Protein 2RGQ (pdb70)

Secondary structure (DSSP, 8-state):
---HHHHHH--HHHHH--TTTT-HHHHHTTEEEEEEEEETTEEEESHHHHHHHHH--TTTTTTEEEEEE-----B-SSEE--EEEEEEESSSS-EEEEEEEEEEEEEETTEEEEEEEEEEE-TT-TT-/---HHHHHH--HHHHH--TTTT-HHHHHTTEEEEEEEEETTEEEESHHHHHHHHH--TTTTTTEEEEEE-----B-SSEE--EEEEEEESSSS-EEEEEEEEEEEEEETTEEEEEEEEEEE-TT-TTT-/---HHHHHH--HHHHH--TTTT-HHHHHTTEEEEEEEEETTEEEEHHHHHHHHHH--TTTTTTEEEEEE-----B-SSEE--EEEEEEESSSS-EEEEEEEEEEEEEETTEEEEEEEEEEE-TT-GGG-

Nearest PDB structures (foldseek):
  2rgq-assembly1_A  TM=1.003E+00  e=1.693E-24  Nostoc punctiforme PCC 73102
  2r4i-assembly1_B  TM=7.550E-01  e=1.017E-05  Cytophaga hutchinsonii ATCC 33406
  1ask-assembly1_B  TM=7.947E-01  e=4.161E-05  Rattus norvegicus
  7xsi-assembly3_E  TM=7.077E-01  e=9.568E-06  Sordaria araneosa
  8v1l-assembly2_D  TM=7.684E-01  e=2.954E-04  Homo sapiens

CATH classification: 3.10.450.50

Foldseek 3Di:
DADPVRLVQCVLVVQCLVLAVVNLVSNLVQADQQAWEAEPVGMAGGSVSVSVVSVCCVPARYQKRWDWADDDWDDDHFKIKWIKIWIQGNVDGGTAFIWIKMFIWGQDPNHIHTRYIYTYTDPPHPVD/DQDPVNVVQLVLQVQCLVLAVVVLVSNLVQADQQAWEAEPVGIQGGSVSSSVVSVCCVQARYQKRKDWADDDWDDDHFKIKWIKIWIQGNVDGGTAFIWIKMFIWGQDPRHIHTRYIYTYTDCPHPSND/DADPVNLVQCVLVVQLLVLAVVNLVSNLVQADQQAKEQEPVGIAGGSVRVSVVSVCCVPARYQKRWDWADDDWDDDHFKIKWIKIWICGNPDGGTAWIWIKMFIWGQDPHHIHTRYIYTYTDCVHPVND

B-factor: mean 17.59, std 8.63, range [5.33, 58.72]

Solvent-accessible surface area: 16393 Å² total

Structure (mmCIF, N/CA/C/O backbone):
data_2RGQ
#
_entry.id   2RGQ
#
_cell.length_a   92.487
_cell.length_b   93.768
_cell.length_c   53.069
_cell.angle_alpha   90.000
_cell.angle_beta   90.000
_cell.angle_gamma   90.000
#
_symmetry.space_group_name_H-M   'P 21 21 2'
#
loop_
_entity.id
_entity.type
_entity.pdbx_description
1 polymer 'Domain of Unknown Function with a Cystatin-Like Fold'
2 non-polymer 'POTASSIUM ION'
3 non-polymer GLYCEROL
4 non-polymer DI(HYDROXYETHYL)ETHER
5 water water
#
loop_
_atom_site.group_PDB
_atom_site.id
_atom_site.type_symbol
_atom_site.label_atom_id
_atom_site.label_alt_id
_atom_site.label_comp_id
_atom_site.label_asym_id
_atom_site.label_entity_id
_atom_site.label_seq_id
_atom_site.pdbx_PDB_ins_code
_atom_site.Cartn_x
_atom_site.Cartn_y
_atom_site.Cartn_z
_atom_site.occupancy
_atom_site.B_iso_or_equiv
_atom_site.auth_seq_id
_atom_site.auth_comp_id
_atom_site.auth_asym_id
_atom_site.auth_atom_id
_atom_site.pdbx_PDB_model_num
ATOM 6 N N . GLU A 1 3 ? 5.405 42.761 36.675 1.00 26.29 2 GLU A N 1
ATOM 7 C CA . GLU A 1 3 ? 6.450 41.777 36.856 1.00 23.00 2 GLU A CA 1
ATOM 8 C C . GLU A 1 3 ? 5.858 40.380 36.815 1.00 19.94 2 GLU A C 1
ATOM 9 O O . GLU A 1 3 ? 4.655 40.178 37.030 1.00 19.71 2 GLU A O 1
ATOM 11 N N . LEU A 1 4 ? 6.692 39.418 36.450 1.00 16.75 3 LEU A N 1
ATOM 12 C CA . LEU A 1 4 ? 6.298 38.036 36.512 1.00 15.08 3 LEU A CA 1
ATOM 13 C C . LEU A 1 4 ? 5.914 37.653 37.955 1.00 11.59 3 LEU A C 1
ATOM 14 O O . LEU A 1 4 ? 6.552 38.080 38.927 1.00 10.21 3 LEU A O 1
ATOM 19 N N . THR A 1 5 ? 4.870 36.846 38.100 1.00 10.42 4 THR A N 1
ATOM 20 C CA . THR A 1 5 ? 4.525 36.305 39.422 1.00 9.39 4 THR A CA 1
ATOM 21 C C . THR A 1 5 ? 5.278 34.971 39.584 1.00 9.66 4 THR A C 1
ATOM 22 O O . THR A 1 5 ? 5.816 34.429 38.624 1.00 9.02 4 THR A O 1
ATOM 26 N N . ALA A 1 6 ? 5.269 34.446 40.803 1.00 7.24 5 ALA A N 1
ATOM 27 C CA . ALA A 1 6 ? 5.890 33.153 41.124 1.00 8.23 5 ALA A CA 1
ATOM 28 C C . ALA A 1 6 ? 5.126 32.064 40.385 1.00 5.72 5 ALA A C 1
ATOM 29 O O . ALA A 1 6 ? 5.730 31.162 39.849 1.00 9.51 5 ALA A O 1
ATOM 31 N N . LEU A 1 7 ? 3.802 32.123 40.420 1.00 9.20 6 LEU A N 1
ATOM 32 C CA . LEU A 1 7 ? 2.968 31.184 39.610 1.00 10.17 6 LEU A CA 1
ATOM 33 C C . LEU A 1 7 ? 3.346 31.212 38.091 1.00 10.10 6 LEU A C 1
ATOM 34 O O . LEU A 1 7 ? 3.492 30.161 37.452 1.00 9.53 6 LEU A O 1
ATOM 39 N N . ASP A 1 8 ? 3.572 32.401 37.534 1.00 10.32 7 ASP A N 1
ATOM 40 C CA . ASP A 1 8 ? 4.092 32.516 36.143 1.00 10.18 7 ASP A CA 1
ATOM 41 C C . ASP A 1 8 ? 5.392 31.730 35.939 1.00 10.97 7 ASP A C 1
ATOM 42 O O . ASP A 1 8 ? 5.486 30.916 35.040 1.00 10.15 7 ASP A O 1
ATOM 47 N N . LYS A 1 9 ? 6.401 31.970 36.790 1.00 11.04 8 LYS A N 1
ATOM 48 C CA . LYS A 1 9 ? 7.692 31.323 36.649 1.00 10.01 8 LYS A CA 1
ATOM 49 C C . LYS A 1 9 ? 7.566 29.798 36.777 1.00 9.50 8 LYS A C 1
ATOM 50 O O . LYS A 1 9 ? 8.235 29.048 36.084 1.00 10.71 8 LYS A O 1
ATOM 56 N N . LEU A 1 10 ? 6.726 29.362 37.698 1.00 9.17 9 LEU A N 1
ATOM 57 C CA . LEU A 1 10 ? 6.506 27.914 37.896 1.00 11.71 9 LEU A CA 1
ATOM 58 C C . LEU A 1 10 ? 5.848 27.272 36.659 1.00 11.04 9 LEU A C 1
ATOM 59 O O . LEU A 1 10 ? 6.202 26.170 36.226 1.00 13.04 9 LEU A O 1
ATOM 64 N N . GLU A 1 11 ? 4.873 27.974 36.097 1.00 12.67 10 GLU A N 1
ATOM 65 C CA . GLU A 1 11 ? 4.191 27.508 34.896 1.00 12.69 10 GLU A CA 1
ATOM 66 C C . GLU A 1 11 ? 5.139 27.443 33.663 1.00 10.87 10 GLU A C 1
ATOM 67 O O . GLU A 1 11 ? 5.074 26.524 32.865 1.00 12.10 10 GLU A O 1
ATOM 73 N N . ILE A 1 12 ? 6.023 28.441 33.559 1.00 10.33 11 ILE A N 1
ATOM 74 C CA . ILE A 1 12 ? 7.044 28.529 32.519 1.00 10.16 11 ILE A CA 1
ATOM 75 C C . ILE A 1 12 ? 7.987 27.310 32.659 1.00 12.31 11 ILE A C 1
ATOM 76 O O . ILE A 1 12 ? 8.302 26.655 31.669 1.00 13.12 11 ILE A O 1
ATOM 89 N N . GLU A 1 14 ? 7.252 24.466 34.093 1.00 16.30 13 GLU A N 1
ATOM 90 C CA . GLU A 1 14 ? 6.448 23.309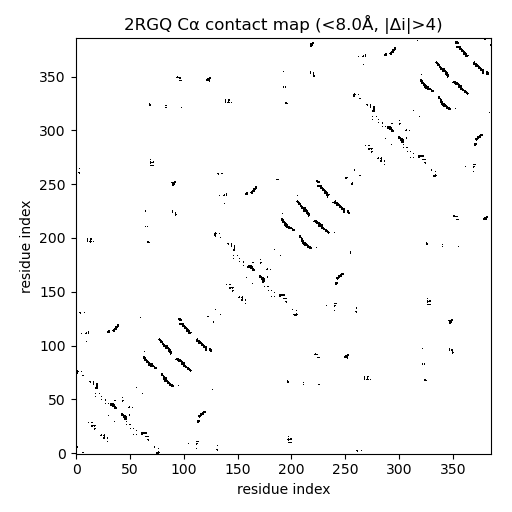 33.743 1.00 16.73 13 GLU A CA 1
ATOM 91 C C . GLU A 1 14 ? 6.338 23.080 32.223 1.00 14.73 13 GLU A C 1
ATOM 92 O O . GLU A 1 14 ? 6.159 21.924 31.820 1.00 14.72 13 GLU A O 1
ATOM 98 N N . LEU A 1 15 ? 6.472 24.123 31.378 1.00 13.63 14 LEU A N 1
ATOM 99 C CA . LEU A 1 15 ? 6.521 23.940 29.921 1.00 15.70 14 LEU A CA 1
ATOM 100 C C . LEU A 1 15 ? 7.685 23.026 29.533 1.00 14.05 14 LEU A C 1
ATOM 101 O O . LEU A 1 15 ? 7.518 22.135 28.727 1.00 13.98 14 LEU A O 1
ATOM 106 N N . ALA A 1 16 ? 8.862 23.282 30.109 1.00 15.23 15 ALA A N 1
ATOM 107 C CA . ALA A 1 16 ? 10.062 22.431 29.894 1.00 13.84 15 ALA A CA 1
ATOM 108 C C . ALA A 1 16 ? 9.824 21.009 30.384 1.00 13.59 15 ALA A C 1
ATOM 109 O O . ALA A 1 16 ? 10.146 20.039 29.670 1.00 12.73 15 ALA A O 1
ATOM 111 N N . ALA A 1 17 ? 9.266 20.876 31.594 1.00 13.30 16 ALA A N 1
ATOM 112 C CA . ALA A 1 17 ? 8.968 19.547 32.156 1.00 13.01 16 ALA A CA 1
ATOM 113 C C . ALA A 1 17 ? 7.978 18.787 31.262 1.00 12.13 16 ALA A C 1
ATOM 114 O O . ALA A 1 17 ? 8.124 17.600 31.011 1.00 12.22 16 ALA A O 1
ATOM 116 N N . ARG A 1 18 ? 6.938 19.468 30.828 1.00 11.80 17 ARG A N 1
ATOM 117 C CA . ARG A 1 18 ? 5.919 18.888 29.943 1.00 11.83 17 ARG A CA 1
ATOM 118 C C . ARG A 1 18 ? 6.495 18.482 28.591 1.00 11.51 17 ARG A C 1
ATOM 119 O O . ARG A 1 18 ? 6.192 17.412 28.070 1.00 12.99 17 ARG A O 1
ATOM 127 N N . PHE A 1 19 ? 7.287 19.372 28.011 1.00 11.80 18 PHE A N 1
ATOM 128 C CA . PHE A 1 19 ? 7.974 19.095 26.741 1.00 11.68 18 PHE A CA 1
ATOM 129 C C . PHE A 1 19 ? 8.777 17.808 26.868 1.00 10.95 18 PHE A C 1
ATOM 130 O O . PHE A 1 19 ? 8.612 16.875 26.083 1.00 12.09 18 PHE A O 1
ATOM 138 N N . GLU A 1 20 ? 9.654 17.749 27.867 1.00 12.37 19 GLU A N 1
ATOM 139 C CA . GLU A 1 20 ? 10.532 16.584 28.029 1.00 13.33 19 GLU A CA 1
ATOM 140 C C . GLU A 1 20 ? 9.796 15.321 28.396 1.00 10.99 19 GLU A C 1
ATOM 141 O O . GLU A 1 20 ? 10.103 14.270 27.878 1.00 13.45 19 GLU A O 1
ATOM 160 N N . SER A 1 22 ? 6.650 14.589 27.762 1.00 10.99 21 SER A N 1
ATOM 161 C CA . SER A 1 22 ? 5.854 14.142 26.575 1.00 12.06 21 SER A CA 1
ATOM 162 C C . SER A 1 22 ? 6.748 13.474 25.514 1.00 11.29 21 SER A C 1
ATOM 163 O O . SER A 1 22 ? 6.369 12.452 24.934 1.00 12.82 21 SER A O 1
ATOM 166 N N . LEU A 1 23 ? 7.943 14.024 25.311 1.00 10.52 22 LEU A N 1
ATOM 167 C CA . LEU A 1 23 ? 8.926 13.416 24.383 1.00 11.12 22 LEU A CA 1
ATOM 168 C C . LEU A 1 23 ? 9.266 12.011 24.841 1.00 10.29 22 LEU A C 1
ATOM 169 O O . LEU A 1 23 ? 9.141 11.046 24.074 1.00 10.68 22 LEU A O 1
ATOM 174 N N . ASP A 1 24 ? 9.620 11.880 26.123 1.00 11.83 23 ASP A N 1
ATOM 175 C CA . ASP A 1 24 ? 10.005 10.562 26.637 1.00 10.54 23 ASP A CA 1
ATOM 176 C C . ASP A 1 24 ? 8.862 9.519 26.591 1.00 9.99 23 ASP A C 1
ATOM 177 O O . ASP A 1 24 ? 9.131 8.329 26.361 1.00 13.52 23 ASP A O 1
ATOM 182 N N . LYS A 1 25 ? 7.635 9.966 26.848 1.00 11.36 24 LYS A N 1
ATOM 183 C CA A LYS A 1 25 ? 6.440 9.133 26.818 0.50 11.82 24 LYS A CA 1
ATOM 184 C CA B LYS A 1 25 ? 6.446 9.099 26.795 0.50 11.62 24 LYS A CA 1
ATOM 185 C C . LYS A 1 25 ? 5.947 8.891 25.382 1.00 11.48 24 LYS A C 1
ATOM 186 O O . LYS A 1 25 ? 5.099 8.026 25.134 1.00 11.31 24 LYS A O 1
ATOM 191 N N . GLU A 1 26 ? 6.468 9.656 24.435 1.00 11.05 25 GLU A N 1
ATOM 192 C CA . GLU A 1 26 ? 6.029 9.596 23.033 1.00 13.17 25 GLU A CA 1
ATOM 193 C C . GLU A 1 26 ? 4.545 10.028 22.917 1.00 13.69 25 GLU A C 1
ATOM 194 O O . GLU A 1 26 ? 3.767 9.479 22.096 1.00 13.46 25 GLU A O 1
ATOM 200 N N . ASP A 1 27 ? 4.175 11.019 23.733 1.00 12.92 26 ASP A N 1
ATOM 201 C CA . ASP A 1 27 ? 2.818 11.612 23.786 1.00 14.33 26 ASP A CA 1
ATOM 202 C C . ASP A 1 27 ? 2.845 12.912 22.975 1.00 12.10 26 ASP A C 1
ATOM 203 O O . ASP A 1 27 ? 3.078 13.977 23.523 1.00 13.66 26 ASP A O 1
ATOM 208 N N . VAL A 1 28 ? 2.567 12.787 21.675 1.00 13.12 27 VAL A N 1
ATOM 209 C CA . VAL A 1 28 ? 2.697 13.907 20.760 1.00 13.28 27 VAL A CA 1
ATOM 210 C C . VAL A 1 28 ? 1.714 15.012 21.109 1.00 9.95 27 VAL A C 1
ATOM 211 O O . VAL A 1 28 ? 2.061 16.197 20.954 1.00 11.20 27 VAL A O 1
ATOM 215 N N . GLU A 1 29 ? 0.504 14.656 21.548 1.00 12.27 28 GLU A N 1
ATOM 216 C CA . GLU A 1 29 ? -0.529 15.691 21.847 1.00 12.44 28 GLU A CA 1
ATOM 217 C C . GLU A 1 29 ? -0.156 16.548 23.045 1.00 13.72 28 GLU A C 1
ATOM 218 O O . GLU A 1 29 ? -0.268 17.773 22.982 1.00 13.75 28 GLU A O 1
ATOM 224 N N . ASN A 1 30 ? 0.381 15.946 24.099 1.00 14.51 29 ASN A N 1
ATOM 225 C CA . ASN A 1 30 ? 0.874 16.754 25.214 1.00 13.45 29 ASN A CA 1
ATOM 226 C C . ASN A 1 30 ? 2.122 17.539 24.885 1.00 13.26 29 ASN A C 1
ATOM 227 O O . ASN A 1 30 ? 2.297 18.599 25.470 1.00 12.78 29 ASN A O 1
ATOM 232 N N . TYR A 1 31 ? 2.960 17.028 23.980 1.00 10.21 30 TYR A N 1
ATOM 233 C CA . TYR A 1 31 ? 4.131 17.761 23.491 1.00 11.40 30 TYR A CA 1
ATOM 234 C C . TYR A 1 31 ? 3.694 19.010 22.747 1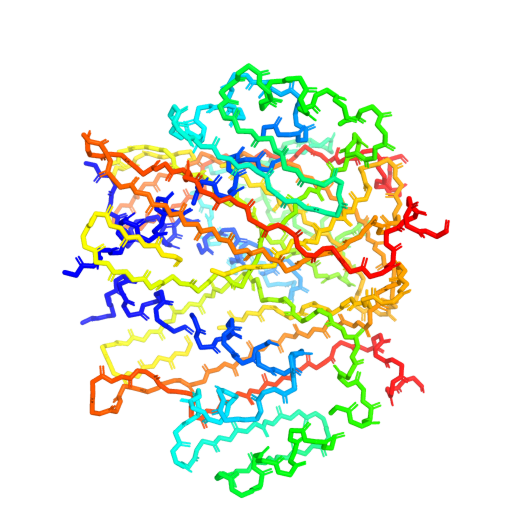.00 10.55 30 TYR A C 1
ATOM 235 O O . TYR A 1 31 ? 4.149 20.155 23.063 1.00 10.55 30 TYR A O 1
ATOM 244 N N . LEU A 1 32 ? 2.778 18.811 21.791 1.00 10.08 31 LEU A N 1
ATOM 245 C CA . LEU A 1 32 ? 2.312 19.924 20.962 1.00 11.47 31 LEU A CA 1
ATOM 246 C C . LEU A 1 32 ? 1.628 21.027 21.774 1.00 10.91 31 LEU A C 1
ATOM 247 O O . LEU A 1 32 ? 1.797 22.193 21.476 1.00 12.88 31 LEU A O 1
ATOM 252 N N . ALA A 1 33 ? 0.922 20.651 22.830 1.00 12.66 32 ALA A N 1
ATOM 253 C CA . ALA A 1 33 ? 0.218 21.593 23.697 1.00 14.14 32 ALA A CA 1
ATOM 254 C C . ALA A 1 33 ? 1.131 22.630 24.397 1.00 14.53 32 ALA A C 1
ATOM 255 O O . ALA A 1 33 ? 0.659 23.703 24.795 1.00 13.67 32 ALA A O 1
ATOM 257 N N . THR A 1 34 ? 2.435 22.320 24.509 1.00 13.18 33 THR A N 1
ATOM 258 C CA . THR A 1 34 ? 3.387 23.260 25.117 1.00 12.70 33 THR A CA 1
ATOM 259 C C . THR A 1 34 ? 3.717 24.454 24.236 1.00 12.70 33 THR A C 1
ATOM 260 O O . THR A 1 34 ? 4.296 25.434 24.745 1.00 12.75 33 THR A O 1
ATOM 264 N N . PHE A 1 35 ? 3.414 24.334 22.929 1.00 13.26 34 PHE A N 1
ATOM 265 C CA . PHE A 1 35 ? 3.722 25.344 21.903 1.00 14.04 34 PHE A CA 1
ATOM 266 C C . PHE A 1 35 ? 2.525 26.182 21.503 1.00 13.85 34 PHE A C 1
ATOM 267 O O . PHE A 1 35 ? 1.403 25.688 21.434 1.00 10.91 34 PHE A O 1
ATOM 275 N N . ALA A 1 36 ? 2.760 27.469 21.223 1.00 13.77 35 ALA A N 1
ATOM 276 C CA . ALA A 1 36 ? 1.730 28.321 20.586 1.00 14.21 35 ALA A CA 1
ATOM 277 C C . ALA A 1 36 ? 1.514 27.772 19.181 1.00 13.70 35 ALA A C 1
ATOM 278 O O . ALA A 1 36 ? 2.364 27.013 18.663 1.00 12.85 35 ALA A O 1
ATOM 280 N N . SER A 1 37 ? 0.400 28.116 18.533 1.00 14.92 36 SER A N 1
ATOM 281 C CA . SER A 1 37 ? 0.147 27.617 17.174 1.00 17.03 36 SER A CA 1
ATOM 282 C C . SER A 1 37 ? 1.276 27.903 16.180 1.00 18.27 36 SER A C 1
ATOM 283 O O . SER A 1 37 ? 1.499 27.105 15.275 1.00 19.97 36 SER A O 1
ATOM 286 N N . ASP A 1 38 ? 1.976 29.035 16.362 1.00 18.44 37 ASP A N 1
ATOM 287 C CA . ASP A 1 38 ? 3.104 29.436 15.510 1.00 19.88 37 ASP A CA 1
ATOM 288 C C . ASP A 1 38 ? 4.446 29.235 16.204 1.00 17.38 37 ASP A C 1
ATOM 289 O O . ASP A 1 38 ? 5.466 29.853 15.821 1.00 17.85 37 ASP A O 1
ATOM 294 N N . GLY A 1 39 ? 4.471 28.333 17.164 1.00 15.32 38 GLY A N 1
ATOM 295 C CA . GLY A 1 39 ? 5.695 28.062 17.913 1.00 15.89 38 GLY A CA 1
ATOM 296 C C . GLY A 1 39 ? 6.718 27.335 17.084 1.00 13.79 38 GLY A C 1
ATOM 297 O O . GLY A 1 39 ? 6.357 26.696 16.100 1.00 14.45 38 GLY A O 1
ATOM 298 N N . ALA A 1 40 ? 7.983 27.399 17.511 1.00 14.58 39 ALA A N 1
ATOM 299 C CA . ALA A 1 40 ? 9.097 26.814 16.788 1.00 12.98 39 ALA A CA 1
ATOM 300 C C . ALA A 1 40 ? 10.124 26.153 17.689 1.00 14.01 39 ALA A C 1
ATOM 301 O O . ALA A 1 40 ? 10.351 26.612 18.813 1.00 14.34 39 ALA A O 1
ATOM 303 N N . LEU A 1 41 ? 10.720 25.061 17.190 1.00 13.34 40 LEU A N 1
ATOM 304 C CA . LEU A 1 41 ? 11.789 24.338 17.879 1.00 13.44 40 LEU A CA 1
ATOM 305 C C . LEU A 1 41 ? 12.990 24.360 16.940 1.00 13.52 40 LEU A C 1
ATOM 306 O O . LEU A 1 41 ? 12.842 23.978 15.789 1.00 14.60 40 LEU A O 1
ATOM 311 N N . GLN A 1 42 ? 14.143 24.809 17.425 1.00 14.23 41 GLN A N 1
ATOM 312 C CA . GLN A 1 42 ? 15.388 24.861 16.650 1.00 15.60 41 GLN A CA 1
ATOM 313 C C . GLN A 1 42 ? 16.495 24.084 17.339 1.00 14.82 41 GLN A C 1
ATOM 314 O O . GLN A 1 42 ? 16.738 24.252 18.534 1.00 14.48 41 GLN A O 1
ATOM 320 N N . GLY A 1 43 ? 17.210 23.267 16.565 1.00 16.94 42 GLY A N 1
ATOM 321 C CA . GLY A 1 43 ? 18.353 22.507 17.063 1.00 15.80 42 GLY A CA 1
ATOM 322 C C . GLY A 1 43 ? 19.335 22.427 15.922 1.00 17.14 42 GLY A C 1
ATOM 323 O O . GLY A 1 43 ? 19.122 23.043 14.906 1.00 17.19 42 GLY A O 1
ATOM 324 N N . PHE A 1 44 ? 20.416 21.683 16.096 1.00 20.54 43 PHE A N 1
ATOM 325 C CA . PHE A 1 44 ? 21.432 21.517 15.013 1.00 22.62 43 PHE A CA 1
ATOM 326 C C . PHE A 1 44 ? 20.830 20.881 13.722 1.00 23.27 43 PHE A C 1
ATOM 327 O O . PHE A 1 44 ? 21.284 21.139 12.592 1.00 24.02 43 PHE A O 1
ATOM 335 N N . TRP A 1 45 ? 19.813 20.050 13.933 1.00 24.44 44 TRP A N 1
ATOM 336 C CA . TRP A 1 45 ? 19.048 19.351 12.895 1.00 24.72 44 TRP A CA 1
ATOM 337 C C . TRP A 1 45 ? 18.212 20.249 12.000 1.00 24.78 44 TRP A C 1
ATOM 338 O O . TRP A 1 45 ? 17.880 19.842 10.881 1.00 26.32 44 TRP A O 1
ATOM 349 N N . GLY A 1 46 ? 17.883 21.452 12.468 1.00 22.84 45 GLY A N 1
ATOM 350 C CA . GLY A 1 46 ? 17.091 22.422 11.726 1.00 21.18 45 GLY A CA 1
ATOM 351 C C . GLY A 1 46 ? 16.058 23.105 12.597 1.00 20.90 45 GLY A C 1
ATOM 352 O O . GLY A 1 46 ? 16.192 23.093 13.835 1.00 20.26 45 GLY A O 1
ATOM 353 N N . ILE A 1 47 ? 15.045 23.691 11.943 1.00 19.14 46 ILE A N 1
ATOM 354 C CA A ILE A 1 47 ? 13.960 24.368 12.643 0.50 18.04 46 ILE A CA 1
ATOM 355 C CA B ILE A 1 47 ? 13.950 24.408 12.605 0.50 18.33 46 ILE A CA 1
ATOM 356 C C . ILE A 1 47 ? 12.603 23.847 12.143 1.00 18.24 46 ILE A C 1
ATOM 357 O O . ILE A 1 47 ? 12.441 23.570 10.964 1.00 18.40 46 ILE A O 1
ATOM 366 N N . ALA A 1 48 ? 11.657 23.663 13.068 1.00 15.32 47 ALA A N 1
ATOM 367 C CA . ALA A 1 48 ? 10.276 23.243 12.772 1.00 14.97 47 ALA A CA 1
ATOM 368 C C . ALA A 1 48 ? 9.423 24.379 13.311 1.00 14.31 47 ALA A C 1
ATOM 369 O O . ALA A 1 48 ? 9.566 24.704 14.476 1.00 12.92 47 ALA A O 1
ATOM 371 N N . LYS A 1 49 ? 8.565 24.971 12.485 1.00 14.72 48 LYS A N 1
ATOM 372 C CA . LYS A 1 49 ? 7.680 26.048 12.880 1.00 16.13 48 LYS A CA 1
ATOM 373 C C . LYS A 1 49 ? 6.242 25.656 12.570 1.00 14.43 48 LYS A C 1
ATOM 374 O O . LYS A 1 49 ? 5.929 25.223 11.448 1.00 13.05 48 LYS A O 1
ATOM 379 N N . GLY A 1 50 ? 5.370 25.814 13.555 1.00 13.40 49 GLY A N 1
ATOM 380 C CA . GLY A 1 50 ? 3.997 25.443 13.415 1.00 13.21 49 GLY A CA 1
ATOM 381 C C . GLY A 1 50 ? 3.817 24.024 13.865 1.00 13.91 49 GLY A C 1
ATOM 382 O O . GLY A 1 50 ? 4.784 23.222 13.886 1.00 12.77 49 GLY A O 1
ATOM 383 N N . LYS A 1 51 ? 2.560 23.678 14.138 1.00 14.44 50 LYS A N 1
ATOM 384 C CA . LYS A 1 51 ? 2.258 22.381 14.750 1.00 16.13 50 LYS A CA 1
ATOM 385 C C . LYS A 1 51 ? 2.428 21.170 13.865 1.00 16.25 50 LYS A C 1
ATOM 386 O O . LYS A 1 51 ? 2.871 20.117 14.364 1.00 16.77 50 LYS A O 1
ATOM 392 N N . GLU A 1 52 ? 2.202 21.318 12.568 1.00 17.18 51 GLU A N 1
ATOM 393 C CA . GLU A 1 52 ? 2.415 20.191 11.678 1.00 17.87 51 GLU A CA 1
ATOM 394 C C . GLU A 1 52 ? 3.930 19.898 11.489 1.00 14.27 51 GLU A C 1
ATOM 395 O O . GLU A 1 52 ? 4.344 18.726 11.533 1.00 13.04 51 GLU A O 1
ATOM 401 N N . GLU A 1 53 ? 4.761 20.931 11.378 1.00 14.09 52 GLU A N 1
ATOM 402 C CA . GLU A 1 53 ? 6.229 20.678 11.358 1.00 12.61 52 GLU A CA 1
ATOM 403 C C . GLU A 1 53 ? 6.738 20.148 12.701 1.00 11.96 52 GLU A C 1
ATOM 404 O O . GLU A 1 53 ? 7.643 19.304 12.750 1.00 11.17 52 GLU A O 1
ATOM 410 N N . LEU A 1 54 ? 6.207 20.673 13.796 1.00 11.14 53 LEU A N 1
ATOM 411 C CA . LEU A 1 54 ? 6.604 20.231 15.138 1.00 11.78 53 LEU A CA 1
ATOM 412 C C . LEU A 1 54 ? 6.203 18.772 15.320 1.00 10.34 53 LEU A C 1
ATOM 413 O O . LEU A 1 54 ? 6.948 17.997 15.907 1.00 10.58 53 LEU A O 1
ATOM 418 N N . ARG A 1 55 ? 5.047 18.397 14.778 1.00 10.53 54 ARG A N 1
ATOM 419 C CA . ARG A 1 55 ? 4.584 16.996 14.867 1.00 10.85 54 ARG A CA 1
ATOM 420 C C . ARG A 1 55 ? 5.513 16.062 14.125 1.00 10.93 54 ARG A C 1
ATOM 421 O O . ARG A 1 55 ? 5.887 14.998 14.631 1.00 14.00 54 ARG A O 1
ATOM 429 N N . GLN A 1 56 ? 5.847 16.423 12.888 1.00 11.83 55 GLN A N 1
ATOM 430 C CA . GLN A 1 56 ? 6.791 15.620 12.093 1.00 11.41 55 GLN A CA 1
ATOM 431 C C . GLN A 1 56 ? 8.136 15.539 12.804 1.00 9.26 55 GLN A C 1
ATOM 432 O O . GLN A 1 56 ? 8.770 14.483 12.830 1.00 10.94 55 GLN A O 1
ATOM 438 N N . GLY A 1 57 ? 8.603 16.673 13.310 1.00 9.70 56 GLY A N 1
ATOM 439 C CA . GLY A 1 57 ? 9.885 16.736 14.034 1.00 11.84 56 GLY A CA 1
ATOM 440 C C . GLY A 1 57 ? 9.943 15.854 15.284 1.00 11.42 56 GLY A C 1
ATOM 441 O O . GLY A 1 57 ? 10.969 15.275 15.606 1.00 12.73 56 GLY A O 1
ATOM 442 N N . PHE A 1 58 ? 8.829 15.762 15.997 1.00 11.27 57 PHE A N 1
ATOM 443 C CA . PHE A 1 58 ? 8.701 14.944 17.190 1.00 11.60 57 PHE A CA 1
ATOM 444 C C . PHE A 1 58 ? 9.032 13.466 16.890 1.00 11.76 57 PHE A C 1
ATOM 445 O O . PHE A 1 58 ? 9.909 12.875 17.527 1.00 10.86 57 PHE A O 1
ATOM 453 N N . TYR A 1 59 ? 8.383 12.904 15.890 1.00 11.82 58 TYR A N 1
ATOM 454 C CA . TYR A 1 59 ? 8.634 11.518 15.496 1.00 13.53 58 TYR A CA 1
ATOM 455 C C . TYR A 1 59 ? 10.025 11.355 14.861 1.00 12.85 58 TYR A C 1
ATOM 456 O O . TYR A 1 59 ? 10.683 10.364 15.122 1.00 13.53 58 TYR A O 1
ATOM 465 N N . ALA A 1 60 ? 10.463 12.349 14.078 1.00 12.17 59 ALA A N 1
ATOM 466 C CA . ALA A 1 60 ? 11.808 12.342 13.494 1.00 11.05 59 ALA A CA 1
ATOM 467 C C . ALA A 1 60 ? 12.883 12.248 14.591 1.00 11.56 59 ALA A C 1
ATOM 468 O O . ALA A 1 60 ? 13.827 11.441 14.482 1.00 11.78 59 ALA A O 1
ATOM 478 N N . LEU A 1 62 ? 12.442 11.181 17.797 1.00 13.46 61 LEU A N 1
ATOM 479 C CA . LEU A 1 62 ? 12.310 9.873 18.434 1.00 14.09 61 LEU A CA 1
ATOM 480 C C . LEU A 1 62 ? 12.938 8.747 17.622 1.00 14.30 61 LEU A C 1
ATOM 481 O O . LEU A 1 62 ? 13.709 7.922 18.188 1.00 15.17 61 LEU A O 1
ATOM 486 N N . ASP A 1 63 ? 12.710 8.760 16.311 1.00 13.13 62 ASP A N 1
ATOM 487 C CA . ASP A 1 63 ? 13.251 7.726 15.408 1.00 17.71 62 ASP A CA 1
ATOM 488 C C . ASP A 1 63 ? 14.757 7.771 15.257 1.00 18.47 62 ASP A C 1
ATOM 489 O O . ASP A 1 63 ? 15.344 6.784 14.846 1.00 21.38 62 ASP A O 1
ATOM 494 N N . THR A 1 64 ? 15.385 8.893 15.581 1.00 16.83 63 THR A N 1
ATOM 495 C CA . THR A 1 64 ? 16.811 9.042 15.318 1.00 17.78 63 THR A CA 1
ATOM 496 C C . THR A 1 64 ? 17.713 9.104 16.556 1.00 17.43 63 THR A C 1
ATOM 497 O O . THR A 1 64 ? 18.809 8.536 16.552 1.00 18.62 63 THR A O 1
ATOM 501 N N . PHE A 1 65 ? 17.285 9.795 17.588 1.00 15.37 64 PHE A N 1
ATOM 502 C CA . PHE A 1 65 ? 18.095 9.872 18.813 1.00 16.81 64 PHE A CA 1
ATOM 503 C C . PHE A 1 65 ? 17.370 10.050 20.149 1.00 15.68 64 PHE A C 1
ATOM 504 O O . PHE A 1 65 ? 18.004 9.837 21.188 1.00 16.11 64 PHE A O 1
ATOM 512 N N . ALA A 1 66 ? 16.084 10.434 20.149 1.00 11.94 65 ALA A N 1
ATOM 513 C CA . ALA A 1 66 ? 15.416 10.825 21.371 1.00 11.68 65 ALA A CA 1
ATOM 514 C C . ALA A 1 66 ? 14.624 9.733 22.095 1.00 12.18 65 ALA A C 1
ATOM 515 O O . ALA A 1 66 ? 14.200 9.962 23.206 1.00 13.17 65 ALA A O 1
ATOM 517 N N . ARG A 1 67 ? 14.478 8.557 21.500 1.00 12.10 66 ARG A N 1
ATOM 518 C CA . ARG A 1 67 ? 13.698 7.488 22.105 1.00 13.19 66 ARG A CA 1
ATOM 519 C C . ARG A 1 67 ? 14.472 6.754 23.199 1.00 12.31 66 ARG A C 1
ATOM 520 O O . ARG A 1 67 ? 15.693 6.602 23.121 1.00 13.53 66 ARG A O 1
ATOM 528 N N . GLY A 1 68 ? 13.737 6.299 24.225 1.00 11.19 67 GLY A N 1
ATOM 529 C CA . GLY A 1 68 ? 14.298 5.451 25.285 1.00 11.34 67 GLY A CA 1
ATOM 530 C C . GLY A 1 68 ? 15.142 6.147 26.321 1.00 9.55 67 GLY A C 1
ATOM 531 O O . GLY A 1 68 ? 16.058 5.510 26.929 1.00 10.17 67 GLY A O 1
ATOM 532 N N . LYS A 1 69 ? 14.895 7.457 26.519 1.00 11.15 68 LYS A N 1
ATOM 533 C CA . LYS A 1 69 ? 15.677 8.259 27.406 1.00 11.56 68 LYS A CA 1
ATOM 534 C C . LYS A 1 69 ? 14.870 8.917 28.509 1.00 12.83 68 LYS A C 1
ATOM 535 O O . LYS A 1 69 ? 13.642 8.821 28.545 1.00 12.01 68 LYS A O 1
ATOM 541 N N . ARG A 1 70 ? 15.604 9.567 29.419 1.00 11.01 69 ARG A N 1
ATOM 542 C CA . ARG A 1 70 ? 15.030 10.554 30.326 1.00 12.07 69 ARG A CA 1
ATOM 543 C C . ARG A 1 70 ? 15.742 11.857 30.001 1.00 12.66 69 ARG A C 1
ATOM 544 O O . ARG A 1 70 ? 16.940 11.932 30.181 1.00 13.29 69 ARG A O 1
ATOM 552 N N . HIS A 1 71 ? 14.959 12.880 29.634 1.00 10.43 70 HIS A N 1
ATOM 553 C CA . HIS A 1 71 ? 15.398 14.220 29.292 1.00 13.03 70 HIS A CA 1
ATOM 554 C C . HIS A 1 71 ? 15.057 15.035 30.516 1.00 13.84 70 HIS A C 1
ATOM 555 O O . HIS A 1 71 ? 13.861 15.158 30.872 1.00 13.20 70 HIS A O 1
ATOM 562 N N . CYS A 1 72 ? 16.064 15.526 31.235 1.00 12.78 71 CYS A N 1
ATOM 563 C CA . CYS A 1 72 ? 15.850 16.267 32.486 1.00 13.88 71 CYS A CA 1
ATOM 564 C C . CYS A 1 72 ? 16.252 17.721 32.329 1.00 14.69 71 CYS A C 1
ATOM 565 O O . CYS A 1 72 ? 17.359 18.021 31.856 1.00 14.93 71 CYS A O 1
ATOM 568 N N . SER A 1 73 ? 15.395 18.580 32.836 1.00 16.24 72 SER A N 1
ATOM 569 C CA . SER A 1 73 ? 15.626 20.014 32.814 1.00 17.74 72 SER A CA 1
ATOM 570 C C . SER A 1 73 ? 16.201 20.486 34.180 1.00 17.56 72 SER A C 1
ATOM 571 O O . SER A 1 73 ? 15.777 20.009 35.221 1.00 17.76 72 SER A O 1
ATOM 574 N N . SER A 1 74 ? 17.122 21.453 34.185 1.00 15.98 73 SER A N 1
ATOM 575 C CA . SER A 1 74 ? 17.690 22.004 35.424 1.00 15.74 73 SER A CA 1
ATOM 576 C C . SER A 1 74 ? 18.207 23.424 35.211 1.00 15.41 73 SER A C 1
ATOM 577 O O . SER A 1 74 ? 18.287 23.863 34.059 1.00 14.09 73 SER A O 1
ATOM 580 N N . ASN A 1 75 ? 18.559 24.101 36.300 1.00 13.01 74 ASN A N 1
ATOM 581 C CA . ASN A 1 75 ? 19.195 25.457 36.264 1.00 15.05 74 ASN A CA 1
ATOM 582 C C . ASN A 1 75 ? 18.365 26.521 35.532 1.00 13.09 74 ASN A C 1
ATOM 583 O O . ASN A 1 75 ? 18.915 27.416 34.854 1.00 15.44 74 ASN A O 1
ATOM 588 N N . ALA A 1 76 ? 17.042 26.461 35.714 1.00 14.05 75 ALA A N 1
ATOM 589 C CA . ALA A 1 76 ? 16.149 27.379 35.034 1.00 12.51 75 ALA A CA 1
ATOM 590 C C . ALA A 1 76 ? 16.362 28.802 35.533 1.00 13.66 75 ALA A C 1
ATOM 591 O O . ALA A 1 76 ? 16.378 29.040 36.754 1.00 14.42 75 ALA A O 1
ATOM 593 N N . ILE A 1 77 ? 16.571 29.727 34.600 1.00 12.92 76 ILE A N 1
ATOM 594 C CA . ILE A 1 77 ? 16.626 31.140 34.933 1.00 14.34 76 ILE A CA 1
ATOM 595 C C . ILE A 1 77 ? 15.582 31.796 34.028 1.00 14.36 76 ILE A C 1
ATOM 596 O O . ILE A 1 77 ? 15.627 31.601 32.832 1.00 14.76 76 ILE A O 1
ATOM 601 N N . ILE A 1 78 ? 14.680 32.605 34.589 1.00 13.80 77 ILE A N 1
ATOM 602 C CA . ILE A 1 78 ? 13.591 33.204 33.825 1.00 14.38 77 ILE A CA 1
ATOM 603 C C . ILE A 1 78 ? 13.565 34.724 34.041 1.00 17.54 77 ILE A C 1
ATOM 604 O O . ILE A 1 78 ? 13.651 35.177 35.186 1.00 16.51 77 ILE A O 1
ATOM 609 N N . GLN A 1 79 ? 13.511 35.481 32.940 1.00 18.94 78 GLN A N 1
ATOM 610 C CA . GLN A 1 79 ? 13.418 36.946 32.930 1.00 19.86 78 GLN A CA 1
ATOM 611 C C . GLN A 1 79 ? 12.241 37.334 32.096 1.00 18.44 78 GLN A C 1
ATOM 612 O O . GLN A 1 79 ? 11.984 36.699 31.090 1.00 15.82 78 GLN A O 1
ATOM 618 N N . GLY A 1 80 ? 11.576 38.417 32.438 1.00 16.56 79 GLY A N 1
ATOM 619 C CA . GLY A 1 80 ? 10.450 38.842 31.645 1.00 17.32 79 GLY A CA 1
ATOM 620 C C . GLY A 1 80 ? 9.553 39.795 32.379 1.00 18.79 79 GLY A C 1
ATOM 621 O O . GLY A 1 80 ? 9.926 40.391 33.397 1.00 15.60 79 GLY A O 1
ATOM 622 N N . ASN A 1 81 ? 8.361 39.927 31.824 1.00 21.76 80 ASN A N 1
ATOM 623 C CA . ASN A 1 81 ? 7.293 40.680 32.431 1.00 24.71 80 ASN A CA 1
ATOM 624 C C . ASN A 1 81 ? 6.056 39.754 32.481 1.00 28.04 80 ASN A C 1
ATOM 625 O O . ASN A 1 81 ? 6.177 38.525 32.253 1.00 29.53 80 ASN A O 1
ATOM 629 N N . TYR A 1 82 ? 4.889 40.334 32.761 1.00 29.27 81 TYR A N 1
ATOM 630 C CA . TYR A 1 82 ? 3.635 39.572 32.897 1.00 30.25 81 TYR A CA 1
ATOM 631 C C . TYR A 1 82 ? 3.203 38.744 31.693 1.00 27.04 81 TYR A C 1
ATOM 632 O O . TYR A 1 82 ? 2.507 37.740 31.918 1.00 29.14 81 TYR A O 1
ATOM 641 N N . ASP A 1 83 ? 3.493 39.165 30.450 1.00 23.17 82 ASP A N 1
ATOM 642 C CA . ASP A 1 83 ? 3.067 38.327 29.247 1.00 20.62 82 ASP A CA 1
ATOM 643 C C . ASP A 1 83 ? 4.165 37.827 28.257 1.00 18.22 82 ASP A C 1
ATOM 644 O O . ASP A 1 83 ? 3.850 37.071 27.361 1.00 16.41 82 ASP A O 1
ATOM 647 N N . GLU A 1 84 ? 5.427 38.199 28.486 1.00 15.01 83 GLU A N 1
ATOM 648 C CA . GLU A 1 84 ? 6.550 37.784 27.651 1.00 14.69 83 GLU A CA 1
ATOM 649 C C . GLU A 1 84 ? 7.723 37.494 28.566 1.00 13.65 83 GLU A C 1
ATOM 650 O O . GLU A 1 84 ? 8.003 38.292 29.453 1.00 14.54 83 GLU A O 1
ATOM 652 N N . ALA A 1 85 ? 8.369 36.347 28.373 1.00 12.52 84 ALA A N 1
ATOM 653 C CA . ALA A 1 85 ? 9.544 35.938 29.160 1.00 11.80 84 ALA A CA 1
ATOM 654 C C . ALA A 1 85 ? 10.507 35.146 28.308 1.00 12.80 84 ALA A C 1
ATOM 655 O O . ALA A 1 85 ? 10.162 34.691 27.211 1.00 12.46 84 ALA A O 1
ATOM 657 N N . THR A 1 86 ? 11.702 34.982 28.832 1.00 13.02 85 THR A N 1
ATOM 658 C CA . THR A 1 86 ? 12.715 34.119 28.246 1.00 15.27 85 THR A CA 1
ATOM 659 C C . THR A 1 86 ? 13.232 33.220 29.376 1.00 16.38 85 THR A C 1
ATOM 660 O O . THR A 1 86 ? 13.280 33.651 30.532 1.00 16.78 85 THR A O 1
ATOM 677 N N . GLU A 1 88 ? 16.350 30.246 30.309 1.00 15.31 87 GLU A N 1
ATOM 678 C CA . GLU A 1 88 ? 17.613 29.603 29.990 1.00 15.84 87 GLU A CA 1
ATOM 679 C C . GLU A 1 88 ? 17.680 28.439 30.976 1.00 15.63 87 GLU A C 1
ATOM 680 O O . GLU A 1 88 ? 17.283 28.561 32.146 1.00 15.36 87 GLU A O 1
ATOM 685 N N . SER A 1 89 ? 18.147 27.297 30.507 1.00 15.21 88 SER A N 1
ATOM 686 C CA . SER A 1 89 ? 18.197 26.067 31.298 1.00 14.43 88 SER A CA 1
ATOM 687 C C . SER A 1 89 ? 19.165 25.086 30.671 1.00 13.45 88 SER A C 1
ATOM 688 O O . SER A 1 89 ? 19.708 25.330 29.592 1.00 12.45 88 SER A O 1
ATOM 691 N N . TYR A 1 90 ? 19.395 24.009 31.404 1.00 12.14 89 TYR A N 1
ATOM 692 C CA . TYR A 1 90 ? 20.174 22.866 30.990 1.00 11.81 89 TYR A CA 1
ATOM 693 C C . TYR A 1 90 ? 19.283 21.685 30.761 1.00 13.39 89 TYR A C 1
ATOM 694 O O . TYR A 1 90 ? 18.265 21.536 31.423 1.00 11.62 89 TYR A O 1
ATOM 703 N N . LEU A 1 91 ? 19.689 20.862 29.802 1.00 13.24 90 LEU A N 1
ATOM 704 C CA . LEU A 1 91 ? 19.069 19.639 29.467 1.00 14.38 90 LEU A CA 1
ATOM 705 C C . LEU A 1 91 ? 20.155 18.589 29.614 1.00 14.42 90 LEU A C 1
ATOM 706 O O . LEU A 1 91 ? 21.278 18.744 29.053 1.00 15.83 90 LEU A O 1
ATOM 711 N N . THR A 1 92 ? 19.866 17.564 30.399 1.00 14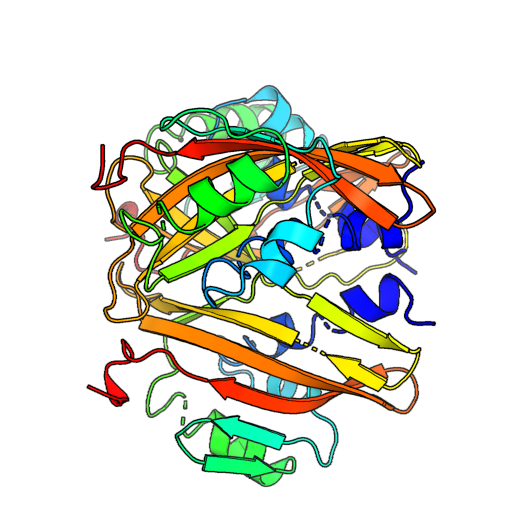.90 91 THR A N 1
ATOM 712 C CA . THR A 1 92 ? 20.742 16.396 30.506 1.00 16.00 91 THR A CA 1
ATOM 713 C C . THR A 1 92 ? 19.890 15.197 30.116 1.00 15.05 91 THR A C 1
ATOM 714 O O . THR A 1 92 ? 18.694 15.134 30.410 1.00 17.09 91 THR A O 1
ATOM 718 N N . VAL A 1 93 ? 20.527 14.244 29.448 1.00 13.37 92 VAL A N 1
ATOM 719 C CA . VAL A 1 93 ? 19.820 13.114 28.900 1.00 12.70 92 VAL A CA 1
ATOM 720 C C . VAL A 1 93 ? 20.545 11.854 29.291 1.00 11.27 92 VAL A C 1
ATOM 721 O O . VAL A 1 93 ? 21.764 11.766 29.161 1.00 10.69 92 VAL A O 1
ATOM 725 N N . VAL A 1 94 ? 19.769 10.883 29.755 1.00 9.79 93 VAL A N 1
ATOM 726 C CA . VAL A 1 94 ? 20.280 9.620 30.145 1.00 9.54 93 VAL A CA 1
ATOM 727 C C . VAL A 1 94 ? 19.425 8.507 29.538 1.00 9.87 93 VAL A C 1
ATOM 728 O O . VAL A 1 94 ? 18.265 8.717 29.192 1.00 11.03 93 VAL A O 1
ATOM 732 N N . ASN A 1 95 ? 19.991 7.307 29.489 1.00 10.25 94 ASN A N 1
ATOM 733 C CA . ASN A 1 95 ? 19.318 6.144 28.921 1.00 12.15 94 ASN A CA 1
ATOM 734 C C . ASN A 1 95 ? 18.420 5.475 29.952 1.00 10.77 94 ASN A C 1
ATOM 735 O O . ASN A 1 95 ? 18.837 5.357 31.078 1.00 9.34 94 ASN A O 1
ATOM 740 N N . ARG A 1 96 ? 17.253 4.994 29.532 1.00 9.87 95 ARG A N 1
ATOM 741 C CA . ARG A 1 96 ? 16.356 4.238 30.422 1.00 11.56 95 ARG A CA 1
ATOM 742 C C . ARG A 1 96 ? 16.708 2.754 30.465 1.00 11.48 95 ARG A C 1
ATOM 743 O O . ARG A 1 96 ? 16.405 2.087 31.441 1.00 11.09 95 ARG A O 1
ATOM 751 N N . GLU A 1 97 ? 17.359 2.225 29.420 1.00 10.63 96 GLU A N 1
ATOM 752 C CA . GLU A 1 97 ? 17.543 0.798 29.313 1.00 12.75 96 GLU A CA 1
ATOM 753 C C . GLU A 1 97 ? 18.910 0.336 29.763 1.00 11.70 96 GLU A C 1
ATOM 754 O O . GLU A 1 97 ? 19.108 -0.852 29.898 1.00 12.02 96 GLU A O 1
ATOM 760 N N . ASP A 1 98 ? 19.821 1.258 30.006 1.00 11.08 97 ASP A N 1
ATOM 761 C CA . ASP A 1 98 ? 21.136 0.948 30.538 1.00 12.00 97 ASP A CA 1
ATOM 762 C C . ASP A 1 98 ? 21.636 2.142 31.340 1.00 11.77 97 ASP A C 1
ATOM 763 O O . ASP A 1 98 ? 20.991 3.211 31.360 1.00 12.22 97 ASP A O 1
ATOM 768 N N . LEU A 1 99 ? 22.809 2.001 31.944 1.00 10.81 98 LEU A N 1
ATOM 769 C CA . LEU A 1 99 ? 23.337 3.041 32.833 1.00 10.81 98 LEU A CA 1
ATOM 770 C C . LEU A 1 99 ? 24.245 4.082 32.158 1.00 11.92 98 LEU A C 1
ATOM 771 O O . LEU A 1 99 ? 25.038 4.693 32.807 1.00 12.90 98 LEU A O 1
ATOM 776 N N . ASN A 1 100 ? 24.103 4.306 30.866 1.00 11.77 99 ASN A N 1
ATOM 777 C CA . ASN A 1 100 ? 24.914 5.293 30.186 1.00 10.50 99 ASN A CA 1
ATOM 778 C C . ASN A 1 100 ? 24.191 6.602 30.081 1.00 8.66 99 ASN A C 1
ATOM 779 O O . ASN A 1 100 ? 22.939 6.654 30.155 1.00 7.82 99 ASN A O 1
ATOM 784 N N . ARG A 1 101 ? 24.991 7.654 29.943 1.00 8.72 100 ARG A N 1
ATOM 785 C CA . ARG A 1 101 ? 24.462 8.962 29.609 1.00 9.61 100 ARG A CA 1
ATOM 786 C C . ARG A 1 101 ? 24.187 9.012 28.097 1.00 11.00 100 ARG A C 1
ATOM 787 O O . ARG A 1 101 ? 24.738 8.215 27.309 1.00 10.51 100 ARG A O 1
ATOM 795 N N . ALA A 1 102 ? 23.402 10.005 27.682 1.00 9.85 101 ALA A N 1
ATOM 796 C CA . ALA A 1 102 ? 23.070 10.211 26.259 1.00 11.30 101 ALA A CA 1
ATOM 797 C C . ALA A 1 102 ? 23.502 11.550 25.679 1.00 12.53 101 ALA A C 1
ATOM 798 O O . ALA A 1 102 ? 23.667 11.641 24.485 1.00 16.79 101 ALA A O 1
ATOM 800 N N . GLY A 1 103 ? 23.642 12.578 26.491 1.00 12.73 102 GLY A N 1
ATOM 801 C CA . GLY A 1 103 ? 24.094 13.883 26.039 1.00 12.56 102 GLY A CA 1
ATOM 802 C C . GLY A 1 103 ? 23.580 14.983 26.923 1.00 12.41 102 GLY A C 1
ATOM 803 O O . GLY A 1 103 ? 22.981 14.735 27.986 1.00 12.58 102 GLY A O 1
ATOM 804 N N . SER A 1 104 ? 23.848 16.210 26.497 1.00 14.13 103 SER A N 1
ATOM 805 C CA . SER A 1 104 ? 23.379 17.369 27.208 1.00 12.57 103 SER A CA 1
ATOM 806 C C . SER A 1 104 ? 23.264 18.565 26.260 1.00 12.83 103 SER A C 1
ATOM 807 O O . SER A 1 104 ? 23.757 18.541 25.111 1.00 11.66 103 SER A O 1
ATOM 810 N N . ALA A 1 105 ? 22.621 19.603 26.767 1.00 10.90 104 ALA A N 1
ATOM 811 C CA . ALA A 1 105 ? 22.448 20.815 26.021 1.00 11.06 104 ALA A CA 1
ATOM 812 C C . ALA A 1 105 ? 22.133 22.014 26.897 1.00 12.97 104 ALA A C 1
ATOM 813 O O . ALA A 1 105 ? 21.677 21.877 28.059 1.00 14.96 104 ALA A O 1
ATOM 815 N N . PHE A 1 106 ? 22.354 23.183 26.280 1.00 12.84 105 PHE A N 1
ATOM 816 C CA . PHE A 1 106 ? 21.937 24.470 26.769 1.00 13.20 105 PHE A CA 1
ATOM 817 C C . PHE A 1 106 ? 20.666 24.775 25.989 1.00 11.99 105 PHE A C 1
ATOM 818 O O . PHE A 1 106 ? 20.673 24.641 24.787 1.00 14.01 105 PHE A O 1
ATOM 826 N N . VAL A 1 107 ? 19.614 25.234 26.678 1.00 11.63 106 VAL A N 1
ATOM 827 C CA . VAL A 1 107 ? 18.316 25.504 26.109 1.00 12.31 106 VAL A CA 1
ATOM 828 C C . VAL A 1 107 ? 17.893 26.929 26.417 1.00 12.88 106 VAL A C 1
ATOM 829 O O . VAL A 1 107 ? 18.013 27.369 27.563 1.00 13.93 106 VAL A O 1
ATOM 833 N N . LYS A 1 108 ? 17.399 27.624 25.392 1.00 13.92 107 LYS A N 1
ATOM 834 C CA . LYS A 1 108 ? 16.926 29.005 25.498 1.00 14.29 107 LYS A CA 1
ATOM 835 C C . LYS A 1 108 ? 15.508 29.020 24.955 1.00 14.93 107 LYS A C 1
ATOM 836 O O . LYS A 1 108 ? 15.300 28.620 23.829 1.00 13.98 107 LYS A O 1
ATOM 839 N N . ASP A 1 109 ? 14.536 29.440 25.769 1.00 14.50 108 ASP A N 1
ATOM 840 C CA . ASP A 1 109 ? 13.146 29.440 25.386 1.00 15.93 108 ASP A CA 1
ATOM 841 C C . ASP A 1 109 ? 12.578 30.837 25.423 1.00 17.50 108 ASP A C 1
ATOM 842 O O . ASP A 1 109 ? 12.849 31.552 26.360 1.00 19.57 108 ASP A O 1
ATOM 847 N N . GLN A 1 110 ? 11.814 31.212 24.410 1.00 17.40 109 GLN A N 1
ATOM 848 C CA . GLN A 1 110 ? 11.025 32.459 24.417 1.00 16.56 109 GLN A CA 1
ATOM 849 C C . GLN A 1 110 ? 9.614 31.983 24.627 1.00 13.14 109 GLN A C 1
ATOM 850 O O . GLN A 1 110 ? 9.145 31.106 23.876 1.00 12.73 109 GLN A O 1
ATOM 856 N N . VAL A 1 111 ? 8.920 32.563 25.612 1.00 14.20 110 VAL A N 1
ATOM 857 C CA . VAL A 1 111 ? 7.574 32.133 26.002 1.00 12.36 110 VAL A CA 1
ATOM 858 C C . VAL A 1 111 ? 6.642 33.325 26.038 1.00 12.52 110 VAL A C 1
ATOM 859 O O . VAL A 1 111 ? 7.118 34.450 26.169 1.00 13.28 110 VAL A O 1
ATOM 863 N N . ARG A 1 112 ? 5.331 33.058 25.933 1.00 13.06 111 ARG A N 1
ATOM 864 C CA . ARG A 1 112 ? 4.341 34.115 25.921 1.00 14.39 111 ARG A CA 1
ATOM 865 C C . ARG A 1 112 ? 3.072 33.667 26.618 1.00 12.64 111 ARG A C 1
ATOM 866 O O . ARG A 1 112 ? 2.680 32.510 26.512 1.00 11.53 111 ARG A O 1
ATOM 874 N N . LYS A 1 113 ? 2.440 34.588 27.316 1.00 12.73 112 LYS A N 1
ATOM 875 C CA . LYS A 1 113 ? 1.201 34.300 28.051 1.00 14.35 112 LYS A CA 1
ATOM 876 C C . LYS A 1 113 ? 0.073 34.693 27.099 1.00 14.98 112 LYS A C 1
ATOM 877 O O . LYS A 1 113 ? -0.055 35.877 26.744 1.00 12.27 112 LYS A O 1
ATOM 883 N N . ILE A 1 114 ? -0.700 33.698 26.657 1.00 14.78 113 ILE A N 1
ATOM 884 C CA . ILE A 1 114 ? -1.774 33.903 25.660 1.00 15.47 113 ILE A CA 1
ATOM 885 C C . ILE A 1 114 ? -3.052 33.417 26.303 1.00 16.02 113 ILE A C 1
ATOM 886 O O . ILE A 1 114 ? -3.141 32.259 26.664 1.00 13.57 113 ILE A O 1
ATOM 891 N N . ASN A 1 115 ? -4.027 34.312 26.459 1.00 17.71 114 ASN A N 1
ATOM 892 C CA . ASN A 1 115 ? -5.271 34.009 27.171 1.00 18.81 114 ASN A CA 1
ATOM 893 C C . ASN A 1 115 ? -5.048 33.359 28.539 1.00 19.49 114 ASN A C 1
ATOM 894 O O . ASN A 1 115 ? -5.615 32.314 28.854 1.00 20.40 114 ASN A O 1
ATOM 899 N N . GLY A 1 116 ? -4.155 33.956 29.317 1.00 19.21 115 GLY A N 1
ATOM 900 C CA . GLY A 1 116 ? -3.873 33.475 30.643 1.00 17.62 115 GLY A CA 1
ATOM 901 C C . GLY A 1 116 ? -3.046 32.223 30.821 1.00 17.41 115 GLY A C 1
ATOM 902 O O . GLY A 1 116 ? -2.934 31.771 31.948 1.00 17.88 115 GLY A O 1
ATOM 903 N N . LYS A 1 117 ? -2.474 31.668 29.756 1.00 16.82 116 LYS A N 1
ATOM 904 C CA . LYS A 1 117 ? -1.651 30.458 29.850 1.00 16.60 116 LYS A CA 1
ATOM 905 C C . LYS A 1 117 ? -0.350 30.678 29.109 1.00 15.04 116 LYS A C 1
ATOM 906 O O . LYS A 1 117 ? -0.373 31.290 28.052 1.00 14.23 116 LYS A O 1
ATOM 912 N N . TRP A 1 118 ? 0.750 30.129 29.638 1.00 13.99 117 TRP A N 1
ATOM 913 C CA . TRP A 1 118 ? 2.060 30.261 28.992 1.00 11.88 117 TRP A CA 1
ATOM 914 C C . TRP A 1 118 ? 2.276 29.193 27.913 1.00 11.78 117 TRP A C 1
ATOM 915 O O . TRP A 1 118 ? 1.927 28.022 28.092 1.00 11.88 117 TRP A O 1
ATOM 926 N N . TYR A 1 119 ? 2.945 29.618 26.826 1.00 14.02 118 TYR A N 1
ATOM 927 C CA . TYR A 1 119 ? 3.291 28.777 25.692 1.00 13.49 118 TYR A CA 1
ATOM 928 C C . TYR A 1 119 ? 4.702 29.049 25.196 1.00 13.31 118 TYR A C 1
ATOM 929 O O . TYR A 1 119 ? 5.244 30.162 25.348 1.00 10.88 118 TYR A O 1
ATOM 938 N N . LEU A 1 120 ? 5.309 28.005 24.642 1.00 12.23 119 LEU A N 1
ATOM 939 C CA . LEU A 1 120 ? 6.611 28.143 23.976 1.00 13.58 119 LEU A CA 1
ATOM 940 C C . LEU A 1 120 ? 6.401 28.830 22.616 1.00 13.53 119 LEU A C 1
ATOM 941 O O . LEU A 1 120 ? 5.542 28.404 21.836 1.00 13.73 119 LEU A O 1
ATOM 946 N N . ILE A 1 121 ? 7.125 29.920 22.356 1.00 14.33 120 ILE A N 1
ATOM 947 C CA . ILE A 1 121 ? 7.152 30.589 21.049 1.00 14.21 120 ILE A CA 1
ATOM 948 C C . ILE A 1 121 ? 8.357 30.099 20.250 1.00 14.40 120 ILE A C 1
ATOM 949 O O . ILE A 1 121 ? 8.241 29.836 19.058 1.00 14.19 120 ILE A O 1
ATOM 954 N N . LEU A 1 122 ? 9.515 30.025 20.894 1.00 14.14 121 LEU A N 1
ATOM 955 C CA . LEU A 1 122 ? 10.724 29.534 20.275 1.00 14.11 121 LEU A CA 1
ATOM 956 C C . LEU A 1 122 ? 11.563 28.812 21.312 1.00 14.68 121 LEU A C 1
ATOM 957 O O . LEU A 1 122 ? 11.913 29.409 22.334 1.00 15.23 121 LEU A O 1
ATOM 962 N N . ARG A 1 123 ? 11.874 27.540 21.062 1.00 13.99 122 ARG A N 1
ATOM 963 C CA . ARG A 1 123 ? 12.801 26.823 21.901 1.00 15.35 122 ARG A CA 1
ATOM 964 C C . ARG A 1 123 ? 14.023 26.540 21.037 1.00 16.27 122 ARG A C 1
ATOM 965 O O . ARG A 1 123 ? 13.876 25.999 19.929 1.00 15.32 122 ARG A O 1
ATOM 973 N N . GLN A 1 124 ? 15.192 26.913 21.543 1.00 14.54 123 GLN A N 1
ATOM 974 C CA . GLN A 1 124 ? 16.452 26.674 20.852 1.00 14.97 123 GLN A CA 1
ATOM 975 C C . GLN A 1 124 ? 17.279 25.770 21.729 1.00 14.98 123 GLN A C 1
ATOM 976 O O . GLN A 1 124 ? 17.571 26.134 22.877 1.00 15.12 123 GLN A O 1
ATOM 982 N N . ILE A 1 125 ? 17.679 24.617 21.193 1.00 14.68 124 ILE A N 1
ATOM 983 C CA . ILE A 1 125 ? 18.463 23.594 21.903 1.00 15.05 124 ILE A CA 1
ATOM 984 C C . ILE A 1 125 ? 19.871 23.586 21.301 1.00 15.01 124 ILE A C 1
ATOM 985 O O . ILE A 1 125 ? 20.013 23.411 20.077 1.00 15.54 124 ILE A O 1
ATOM 990 N N . GLU A 1 126 ? 20.889 23.848 22.122 1.00 15.57 125 GLU A N 1
ATOM 991 C CA . GLU A 1 126 ? 22.301 23.928 21.716 1.00 16.07 125 GLU A CA 1
ATOM 992 C C . GLU A 1 126 ? 23.003 22.720 22.326 1.00 15.16 125 GLU A C 1
ATOM 993 O O . GLU A 1 126 ? 23.454 22.748 23.486 1.00 13.72 125 GLU A O 1
ATOM 998 N N . VAL A 1 127 ? 23.072 21.669 21.523 1.00 14.38 126 VAL A N 1
ATOM 999 C CA . VAL A 1 127 ? 23.507 20.349 22.011 1.00 14.57 126 VAL A CA 1
ATOM 1000 C C . VAL A 1 127 ? 25.006 20.353 22.195 1.00 13.69 126 VAL A C 1
ATOM 1001 O O . VAL A 1 127 ? 25.749 20.932 21.366 1.00 14.81 126 VAL A O 1
ATOM 1005 N N . ASP A 1 128 ? 25.467 19.703 23.255 1.00 14.18 127 ASP A N 1
ATOM 1006 C CA . ASP A 1 128 ? 26.875 19.653 23.587 1.00 13.35 127 ASP A CA 1
ATOM 1007 C C . ASP A 1 128 ? 27.531 18.619 22.658 1.00 13.97 127 ASP A C 1
ATOM 1008 O O . ASP A 1 128 ? 26.838 17.699 22.184 1.00 14.41 127 ASP A O 1
ATOM 1013 N N . PRO A 1 129 ? 28.840 18.752 22.414 1.00 14.04 128 PRO A N 1
ATOM 1014 C CA . PRO A 1 129 ? 29.508 17.895 21.412 1.00 15.17 128 PRO A CA 1
ATOM 1015 C C . PRO A 1 129 ? 29.557 16.383 21.672 1.00 14.34 128 PRO A C 1
ATOM 1016 O O . PRO A 1 129 ? 29.911 15.610 20.765 1.00 13.55 128 PRO A O 1
ATOM 1020 N N . SER A 1 130 ? 29.170 15.954 22.860 1.00 12.94 129 SER A N 1
ATOM 1021 C CA . SER A 1 130 ? 29.178 14.541 23.233 1.00 14.96 129 SER A CA 1
ATOM 1022 C C . SER A 1 130 ? 28.095 13.706 22.571 1.00 16.06 129 SER A C 1
ATOM 1023 O O . SER A 1 130 ? 28.172 12.455 22.647 1.00 17.32 129 SER A O 1
ATOM 1026 N N . LEU A 1 131 ? 27.076 14.335 21.988 1.00 15.94 130 LEU A N 1
ATOM 1027 C CA . LEU A 1 131 ? 25.943 13.584 21.422 1.00 17.13 130 LEU A CA 1
ATOM 1028 C C . LEU A 1 131 ? 26.427 12.596 20.363 1.00 18.21 130 LEU A C 1
ATOM 1029 O O . LEU A 1 131 ? 27.145 12.997 19.449 1.00 18.02 130 LEU A O 1
ATOM 1034 N N . PRO A 1 132 ? 26.147 11.286 20.549 1.00 20.96 131 PRO A N 1
ATOM 1035 C CA . PRO A 1 132 ? 26.572 10.285 19.529 1.00 22.99 131 PRO A CA 1
ATOM 1036 C C . PRO A 1 132 ? 26.191 10.608 18.080 1.00 24.95 131 PRO A C 1
ATOM 1037 O O . PRO A 1 132 ? 27.031 10.418 17.194 1.00 24.85 131 PRO A O 1
ATOM 1041 N N . LEU A 1 133 ? 24.993 11.152 17.860 1.00 25.71 132 LEU A N 1
ATOM 1042 C CA . LEU A 1 133 ? 24.549 11.570 16.521 1.00 29.78 132 LEU A CA 1
ATOM 1043 C C . LEU A 1 133 ? 25.510 12.605 15.845 1.00 33.04 132 LEU A C 1
ATOM 1044 O O . LEU A 1 133 ? 25.493 12.754 14.614 1.00 34.31 132 LEU A O 1
ATOM 1049 N N . LEU A 1 134 ? 26.364 13.281 16.627 1.00 35.43 133 LEU A N 1
ATOM 1050 C CA . LEU A 1 134 ? 27.322 14.285 16.110 1.00 35.86 133 LEU A CA 1
ATOM 1051 C C . LEU A 1 134 ? 28.716 13.713 15.882 1.00 36.74 133 LEU A C 1
ATOM 1052 O O . LEU A 1 134 ? 29.112 12.734 16.515 1.00 38.71 133 LEU A O 1
ATOM 1062 N N . GLU B 1 3 ? -7.235 27.839 45.357 1.00 16.54 2 GLU B N 1
ATOM 1063 C CA . GLU B 1 3 ? -6.260 27.365 44.415 1.00 16.09 2 GLU B CA 1
ATOM 1064 C C . GLU B 1 3 ? -4.937 26.999 45.073 1.00 12.71 2 GLU B C 1
ATOM 1065 O O . GLU B 1 3 ? -4.660 27.363 46.196 1.00 14.02 2 GLU B O 1
ATOM 1067 N N . LEU B 1 4 ? -4.128 26.310 44.318 1.00 12.60 3 LEU B N 1
ATOM 1068 C CA . LEU B 1 4 ? -2.799 25.942 44.731 1.00 14.16 3 LEU B CA 1
ATOM 1069 C C . LEU B 1 4 ? -1.998 27.249 44.563 1.00 14.00 3 LEU B C 1
ATOM 1070 O O . LEU B 1 4 ? -2.120 27.921 43.545 1.00 14.12 3 LEU B O 1
ATOM 1075 N N . THR B 1 5 ? -1.231 27.628 45.574 1.00 11.74 4 THR B N 1
ATOM 1076 C CA . THR B 1 5 ? -0.407 28.823 45.510 1.00 9.71 4 THR B CA 1
ATOM 1077 C C . THR B 1 5 ? 1.014 28.424 45.057 1.00 8.84 4 THR B C 1
ATOM 1078 O O . THR B 1 5 ? 1.364 27.239 45.033 1.00 9.47 4 THR B O 1
ATOM 1082 N N . ALA B 1 6 ? 1.816 29.428 44.709 1.00 8.90 5 ALA B N 1
ATOM 1083 C CA . ALA B 1 6 ? 3.204 29.201 44.336 1.00 9.15 5 ALA B CA 1
ATOM 1084 C C . ALA B 1 6 ? 3.941 28.636 45.539 1.00 9.07 5 ALA B C 1
ATOM 1085 O O . ALA B 1 6 ? 4.765 27.731 45.398 1.00 7.79 5 ALA B O 1
ATOM 1087 N N . LEU B 1 7 ? 3.622 29.149 46.735 1.00 10.91 6 LEU B N 1
ATOM 1088 C CA . LEU B 1 7 ? 4.226 28.578 47.970 1.00 11.75 6 LEU B CA 1
ATOM 1089 C C . LEU B 1 7 ? 3.845 27.127 48.156 1.00 12.37 6 LEU B C 1
ATOM 1090 O O . LEU B 1 7 ? 4.728 26.306 48.546 1.00 11.68 6 LEU B O 1
ATOM 1095 N N . ASP B 1 8 ? 2.582 26.762 47.858 1.00 12.71 7 ASP B N 1
ATOM 1096 C CA . ASP B 1 8 ? 2.172 25.345 47.929 1.00 10.41 7 ASP B CA 1
ATOM 1097 C C . ASP B 1 8 ? 3.010 24.464 46.986 1.00 11.28 7 ASP B C 1
ATOM 1098 O O . ASP B 1 8 ? 3.494 23.407 47.388 1.00 9.70 7 ASP B O 1
ATOM 1103 N N . LYS B 1 9 ? 3.137 24.871 45.733 1.00 11.04 8 LYS B N 1
ATOM 1104 C CA . LYS B 1 9 ? 3.948 24.133 44.753 1.00 11.41 8 LYS B CA 1
ATOM 1105 C C . LYS B 1 9 ? 5.396 23.930 45.211 1.00 9.56 8 LYS B C 1
ATOM 1106 O O . LYS B 1 9 ? 5.940 22.834 45.108 1.00 11.75 8 LYS B O 1
ATOM 1112 N N . LEU B 1 10 ? 6.012 25.011 45.705 1.00 10.72 9 LEU B N 1
ATOM 1113 C CA . LEU B 1 10 ? 7.394 24.944 46.205 1.00 10.23 9 LEU B CA 1
ATOM 1114 C C . LEU B 1 10 ? 7.513 23.974 47.381 1.00 10.38 9 LEU B C 1
ATOM 1115 O O . LEU B 1 10 ? 8.448 23.154 47.423 1.00 10.14 9 LEU B O 1
ATOM 1120 N N . GLU B 1 11 ? 6.555 24.022 48.300 1.00 9.94 10 GLU B N 1
ATOM 1121 C CA . GLU B 1 11 ? 6.494 23.075 49.449 1.00 10.81 10 GLU B CA 1
ATOM 1122 C C . GLU B 1 11 ? 6.316 21.638 48.977 1.00 10.17 10 GLU B C 1
ATOM 1123 O O . GLU B 1 11 ? 6.937 20.710 49.506 1.00 9.20 10 GLU B O 1
ATOM 1129 N N . ILE B 1 12 ? 5.470 21.423 47.978 1.00 9.77 11 ILE B N 1
ATOM 1130 C CA . ILE B 1 12 ? 5.273 20.055 47.453 1.00 10.00 11 ILE B CA 1
ATOM 1131 C C . ILE B 1 12 ? 6.562 19.546 46.780 1.00 11.79 11 ILE B C 1
ATOM 1132 O O . ILE B 1 12 ? 6.935 18.378 46.959 1.00 12.10 11 ILE B O 1
ATOM 1145 N N . GLU B 1 14 ? 9.522 20.475 47.572 1.00 13.99 13 GLU B N 1
ATOM 1146 C CA . GLU B 1 14 ? 10.413 20.195 48.731 1.00 13.79 13 GLU B CA 1
ATOM 1147 C C . GLU B 1 14 ? 10.166 18.832 49.391 1.00 13.57 13 GLU B C 1
ATOM 1148 O O . GLU B 1 14 ? 11.092 18.223 49.914 1.00 13.26 13 GLU B O 1
ATOM 1154 N N . LEU B 1 15 ? 8.965 18.271 49.262 1.00 12.53 14 LEU B N 1
ATOM 1155 C CA . LEU B 1 15 ? 8.737 16.914 49.799 1.00 12.40 14 LEU B CA 1
ATOM 1156 C C . LEU B 1 15 ? 9.635 15.925 49.090 1.00 13.97 14 LEU B C 1
ATOM 1157 O O . LEU B 1 15 ? 10.229 15.074 49.762 1.00 13.14 14 LEU B O 1
ATOM 1162 N N . ALA B 1 16 ? 9.709 16.022 47.751 1.00 12.88 15 ALA B N 1
ATOM 1163 C CA . ALA B 1 16 ? 10.596 15.157 46.949 1.00 12.62 15 ALA B CA 1
ATOM 1164 C C . ALA B 1 16 ? 12.066 15.377 47.345 1.00 12.95 15 ALA B C 1
ATOM 1165 O O . ALA B 1 16 ? 12.789 14.423 47.600 1.00 12.01 15 ALA B O 1
ATOM 1167 N N . ALA B 1 17 ? 12.477 16.640 47.412 1.00 11.58 16 ALA B N 1
ATOM 1168 C CA . ALA B 1 17 ? 13.841 17.007 47.795 1.00 11.07 16 ALA B CA 1
ATOM 1169 C C . ALA B 1 17 ? 14.182 16.511 49.196 1.00 10.21 16 ALA B C 1
ATOM 1170 O O . ALA B 1 17 ? 15.231 15.874 49.389 1.00 12.01 16 ALA B O 1
ATOM 1172 N N . ARG B 1 18 ? 13.244 16.639 50.141 1.00 10.08 17 ARG B N 1
ATOM 1173 C CA . ARG B 1 18 ? 13.433 16.129 51.517 1.00 10.73 17 ARG B CA 1
ATOM 1174 C C . ARG B 1 18 ? 13.520 14.589 51.581 1.00 11.96 17 ARG B C 1
ATOM 1175 O O . ARG B 1 18 ? 14.418 14.060 52.239 1.00 10.80 17 ARG B O 1
ATOM 1183 N N . PHE B 1 19 ? 12.627 13.893 50.866 1.00 12.84 18 PHE B N 1
ATOM 1184 C CA . PHE B 1 19 ? 12.649 12.436 50.726 1.00 11.91 18 PHE B CA 1
ATOM 1185 C C . PHE B 1 19 ? 14.001 11.968 50.229 1.00 12.51 18 PHE B C 1
ATOM 1186 O O . PHE B 1 19 ? 14.628 11.075 50.844 1.00 10.37 18 PHE B O 1
ATOM 1194 N N . GLU B 1 20 ? 14.436 12.544 49.112 1.00 10.91 19 GLU B N 1
ATOM 1195 C CA . GLU B 1 20 ? 15.686 12.106 48.480 1.00 12.94 19 GLU B CA 1
ATOM 1196 C C . GLU B 1 20 ? 16.938 12.399 49.314 1.00 12.41 19 GLU B C 1
ATOM 1197 O O . GLU B 1 20 ? 17.793 11.527 49.503 1.00 10.75 19 GLU B O 1
ATOM 1221 N N . SER B 1 22 ? 17.106 12.928 52.562 1.00 10.45 21 SER B N 1
ATOM 1222 C CA A SER B 1 22 ? 17.057 12.155 53.803 0.50 9.39 21 SER B CA 1
ATOM 1223 C CA B SER B 1 22 ? 17.087 12.163 53.808 0.50 11.45 21 SER B CA 1
ATOM 1224 C C . SER B 1 22 ? 17.486 10.704 53.557 1.00 10.47 21 SER B C 1
ATOM 1225 O O . SER B 1 22 ? 18.211 10.121 54.371 1.00 9.96 21 SER B O 1
ATOM 1230 N N . LEU B 1 23 ? 17.043 10.145 52.427 1.00 9.62 22 LEU B N 1
ATOM 1231 C CA . LEU B 1 23 ? 17.422 8.781 52.044 1.00 10.58 22 LEU B CA 1
ATOM 1232 C C . LEU B 1 23 ? 18.923 8.690 51.837 1.00 9.67 22 LEU B C 1
ATOM 1233 O O . LEU B 1 23 ? 19.583 7.778 52.344 1.00 9.56 22 LEU B O 1
ATOM 1238 N N . ASP B 1 24 ? 19.485 9.653 51.129 1.00 9.53 23 ASP B N 1
ATOM 1239 C CA . ASP B 1 24 ? 20.928 9.631 50.872 1.00 10.70 23 ASP B CA 1
ATOM 1240 C C . ASP B 1 24 ? 21.783 9.802 52.125 1.00 10.94 23 ASP B C 1
ATOM 1241 O O . ASP B 1 24 ? 22.829 9.138 52.236 1.00 12.53 23 ASP B O 1
ATOM 1246 N N . LYS B 1 25 ? 21.323 10.672 53.026 1.00 12.98 24 LYS B N 1
ATOM 1247 C CA A LYS B 1 25 ? 21.956 10.914 54.337 0.50 13.87 24 LYS B CA 1
ATOM 1248 C CA B LYS B 1 25 ? 21.947 10.886 54.351 0.50 13.82 24 LYS B CA 1
ATOM 1249 C C . LYS B 1 25 ? 21.657 9.768 55.359 1.00 14.72 24 LYS B C 1
ATOM 1250 O O . LYS B 1 25 ? 22.290 9.678 56.399 1.00 15.13 24 LYS B O 1
ATOM 1257 N N . GLU B 1 26 ? 20.699 8.904 55.051 1.00 14.38 25 GLU B N 1
ATOM 1258 C CA . GLU B 1 26 ? 20.226 7.818 55.893 1.00 14.83 25 GLU B CA 1
ATOM 1259 C C . GLU B 1 26 ? 19.606 8.392 57.189 1.00 15.04 25 GLU B C 1
ATOM 1260 O O . GLU B 1 26 ? 19.740 7.807 58.255 1.00 16.40 25 GLU B O 1
ATOM 1266 N N . ASP B 1 27 ? 18.938 9.544 57.050 1.00 13.43 26 ASP B N 1
ATOM 1267 C CA . ASP B 1 27 ? 18.275 10.281 58.121 1.00 14.85 26 ASP B CA 1
ATOM 1268 C C . ASP B 1 27 ? 16.830 9.820 58.135 1.00 12.13 26 ASP B C 1
ATOM 1269 O O . ASP B 1 27 ? 15.948 10.418 57.455 1.00 11.99 26 ASP B O 1
ATOM 1274 N N . VAL B 1 28 ? 16.565 8.744 58.860 1.00 12.38 27 VAL B N 1
ATOM 1275 C CA . VAL B 1 28 ? 15.198 8.169 58.831 1.00 10.84 27 VAL B CA 1
ATOM 1276 C C . VAL B 1 28 ? 14.119 9.130 59.379 1.00 11.62 27 VAL B C 1
ATOM 1277 O O . VAL B 1 28 ? 12.999 9.138 58.869 1.00 10.58 27 VAL B O 1
ATOM 1281 N N . GLU B 1 29 ? 14.442 9.977 60.371 1.00 11.67 28 GLU B N 1
ATOM 1282 C CA . GLU B 1 29 ? 13.403 10.876 60.932 1.00 13.09 28 GLU B CA 1
ATOM 1283 C C . GLU B 1 29 ? 12.936 11.942 59.957 1.00 14.50 28 GLU B C 1
ATOM 1284 O O . GLU B 1 29 ? 11.733 12.179 59.856 1.00 14.38 28 GLU B O 1
ATOM 1290 N N . ASN B 1 30 ? 13.872 12.557 59.228 1.00 14.21 29 ASN B N 1
ATOM 1291 C CA . ASN B 1 30 ? 13.485 13.558 58.218 1.00 15.96 29 ASN B CA 1
ATOM 1292 C C . ASN B 1 30 ? 12.839 12.925 57.009 1.00 13.49 29 ASN B C 1
ATOM 1293 O O . ASN B 1 30 ? 12.016 13.563 56.386 1.00 13.86 29 ASN B O 1
ATOM 1298 N N . TYR B 1 31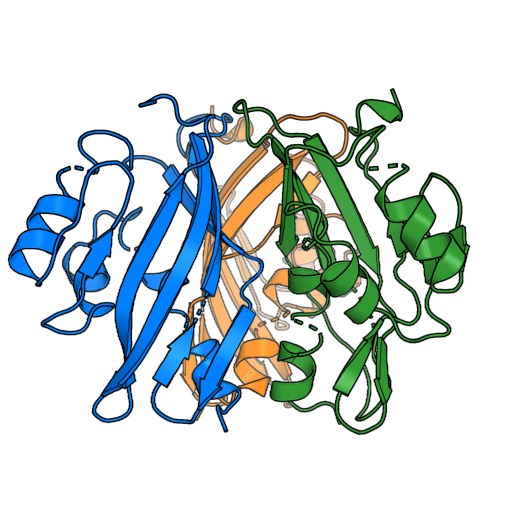 ? 13.199 11.667 56.711 1.00 10.29 30 TYR B N 1
ATOM 1299 C CA . TYR B 1 31 ? 12.515 10.897 55.694 1.00 10.61 30 TYR B CA 1
ATOM 1300 C C . TYR B 1 31 ? 11.043 10.690 56.076 1.00 10.59 30 TYR B C 1
ATOM 1301 O O . TYR B 1 31 ? 10.119 11.019 55.274 1.00 9.42 30 TYR B O 1
ATOM 1310 N N . LEU B 1 32 ? 10.828 10.212 57.293 1.00 10.18 31 LEU B N 1
ATOM 1311 C CA . LEU B 1 32 ? 9.475 9.893 57.760 1.00 10.69 31 LEU B CA 1
ATOM 1312 C C . LEU B 1 32 ? 8.568 11.107 57.844 1.00 11.56 31 LEU B C 1
ATOM 1313 O O . LEU B 1 32 ? 7.396 10.999 57.581 1.00 11.40 31 LEU B O 1
ATOM 1318 N N . ALA B 1 33 ? 9.154 12.263 58.149 1.00 11.35 32 ALA B N 1
ATOM 1319 C CA . ALA B 1 33 ? 8.430 13.546 58.246 1.00 11.13 32 ALA B CA 1
ATOM 1320 C C . ALA B 1 33 ? 7.727 13.988 56.961 1.00 11.03 32 ALA B C 1
ATOM 1321 O O . ALA B 1 33 ? 6.797 14.824 56.989 1.00 12.19 32 ALA B O 1
ATOM 1323 N N . THR B 1 34 ? 8.244 13.523 55.821 1.00 11.73 33 THR B N 1
ATOM 1324 C CA . THR B 1 34 ? 7.645 13.834 54.506 1.00 12.26 33 THR B CA 1
ATOM 1325 C C . THR B 1 34 ? 6.322 13.095 54.265 1.00 11.58 33 THR B C 1
ATOM 1326 O O . THR B 1 34 ? 5.545 13.518 53.418 1.00 10.61 33 THR B O 1
ATOM 1330 N N . PHE B 1 35 ? 6.053 12.033 55.016 1.00 9.88 34 PHE B N 1
ATOM 1331 C CA . PHE B 1 35 ? 4.859 11.240 54.850 1.00 9.14 34 PHE B CA 1
ATOM 1332 C C . PHE B 1 35 ? 3.773 11.575 55.848 1.00 9.36 34 PHE B C 1
ATOM 1333 O O . PHE B 1 35 ? 4.042 11.825 57.032 1.00 9.28 34 PHE B O 1
ATOM 1341 N N . ALA B 1 36 ? 2.523 11.468 55.399 1.00 9.73 35 ALA B N 1
ATOM 1342 C CA . ALA B 1 36 ? 1.399 11.484 56.349 1.00 8.58 35 ALA B CA 1
ATOM 1343 C C . ALA B 1 36 ? 1.524 10.262 57.272 1.00 10.48 35 ALA B C 1
ATOM 1344 O O . ALA B 1 36 ? 2.227 9.276 56.925 1.00 8.98 35 ALA B O 1
ATOM 1346 N N . SER B 1 37 ? 0.835 10.284 58.428 1.00 10.97 36 SER B N 1
ATOM 1347 C CA . SER B 1 37 ? 0.816 9.160 59.351 1.00 11.22 36 SER B CA 1
ATOM 1348 C C . SER B 1 37 ? 0.436 7.893 58.608 1.00 11.24 36 SER B C 1
ATOM 1349 O O . SER B 1 37 ? 1.015 6.883 58.903 1.00 11.09 36 SER B O 1
ATOM 1352 N N . ASP B 1 38 ? -0.475 7.966 57.629 1.00 11.54 37 ASP B N 1
ATOM 1353 C CA . ASP B 1 38 ? -0.926 6.795 56.858 1.00 13.71 37 ASP B CA 1
ATOM 1354 C C . ASP B 1 38 ? -0.431 6.830 55.409 1.00 13.99 37 ASP B C 1
ATOM 1355 O O . ASP B 1 38 ? -1.022 6.197 54.534 1.00 14.20 37 ASP B O 1
ATOM 1360 N N . GLY B 1 39 ? 0.668 7.555 55.170 1.00 11.57 38 GLY B N 1
ATOM 1361 C CA . GLY B 1 39 ? 1.255 7.677 53.859 1.00 10.77 38 GLY B CA 1
ATOM 1362 C C . GLY B 1 39 ? 1.891 6.385 53.402 1.00 11.88 38 GLY B C 1
ATOM 1363 O O . GLY B 1 39 ? 2.240 5.563 54.231 1.00 9.76 38 GLY B O 1
ATOM 1364 N N . ALA B 1 40 ? 2.083 6.246 52.085 1.00 10.80 39 ALA B N 1
ATOM 1365 C CA . ALA B 1 40 ? 2.600 5.014 51.523 1.00 11.96 39 ALA B CA 1
ATOM 1366 C C . ALA B 1 40 ? 3.624 5.267 50.430 1.00 10.95 39 ALA B C 1
ATOM 1367 O O . ALA B 1 40 ? 3.593 6.321 49.784 1.00 12.20 39 ALA B O 1
ATOM 1369 N N . LEU B 1 41 ? 4.546 4.315 50.300 1.00 11.00 40 LEU B N 1
ATOM 1370 C CA . LEU B 1 41 ? 5.571 4.269 49.229 1.00 11.08 40 LEU B CA 1
ATOM 1371 C C . LEU B 1 41 ? 5.411 2.944 48.507 1.00 11.11 40 LEU B C 1
ATOM 1372 O O . LEU B 1 41 ? 5.473 1.867 49.163 1.00 11.57 40 LEU B O 1
ATOM 1377 N N . GLN B 1 42 ? 5.213 3.010 47.179 1.00 11.19 41 GLN B N 1
ATOM 1378 C CA . GLN B 1 42 ? 5.098 1.827 46.331 1.00 11.00 41 GLN B CA 1
ATOM 1379 C C . GLN B 1 42 ? 6.111 1.855 45.207 1.00 10.54 41 GLN B C 1
ATOM 1380 O O . GLN B 1 42 ? 6.253 2.859 44.548 1.00 11.29 41 GLN B O 1
ATOM 1386 N N . GLY B 1 43 ? 6.729 0.703 44.952 1.00 11.10 42 GLY B N 1
ATOM 1387 C CA . GLY B 1 43 ? 7.607 0.482 43.800 1.00 11.81 42 GLY B CA 1
ATOM 1388 C C . GLY B 1 43 ? 7.483 -0.996 43.409 1.00 12.68 42 GLY B C 1
ATOM 1389 O O . GLY B 1 43 ? 6.660 -1.717 43.965 1.00 13.19 42 GLY B O 1
ATOM 1390 N N . PHE B 1 44 ? 8.299 -1.465 42.469 1.00 13.68 43 PHE B N 1
ATOM 1391 C CA . PHE B 1 44 ? 8.252 -2.865 42.045 1.00 16.57 43 PHE B CA 1
ATOM 1392 C C . PHE B 1 44 ? 8.456 -3.822 43.221 1.00 16.86 43 PHE B C 1
ATOM 1393 O O . PHE B 1 44 ? 7.965 -4.925 43.180 1.00 18.29 43 PHE B O 1
ATOM 1401 N N . TRP B 1 45 ? 9.239 -3.384 44.214 1.00 16.97 44 TRP B N 1
ATOM 1402 C CA . TRP B 1 45 ? 9.582 -4.160 45.432 1.00 17.66 44 TRP B CA 1
ATOM 1403 C C . TRP B 1 45 ? 8.418 -4.405 46.434 1.00 17.63 44 TRP B C 1
ATOM 1404 O O . TRP B 1 45 ? 8.516 -5.289 47.309 1.00 19.58 44 TRP B O 1
ATOM 1415 N N . GLY B 1 46 ? 7.343 -3.620 46.330 1.00 15.20 45 GLY B N 1
ATOM 1416 C CA . GLY B 1 46 ? 6.189 -3.729 47.211 1.00 14.50 45 GLY B CA 1
ATOM 1417 C C . GLY B 1 46 ? 5.733 -2.353 47.673 1.00 13.61 45 GLY B C 1
ATOM 1418 O O . GLY B 1 46 ? 6.139 -1.316 47.101 1.00 13.47 45 GLY B O 1
ATOM 1419 N N . ILE B 1 47 ? 4.930 -2.382 48.736 1.00 13.08 46 ILE B N 1
ATOM 1420 C CA . ILE B 1 47 ? 4.289 -1.225 49.334 1.00 12.11 46 ILE B CA 1
ATOM 1421 C C . ILE B 1 47 ? 4.679 -1.166 50.816 1.00 11.14 46 ILE B C 1
ATOM 1422 O O . ILE B 1 47 ? 4.711 -2.196 51.488 1.00 12.52 46 ILE B O 1
ATOM 1427 N N . ALA B 1 48 ? 5.006 0.012 51.307 1.00 10.70 47 ALA B N 1
ATOM 1428 C CA . ALA B 1 48 ? 5.277 0.276 52.725 1.00 11.67 47 ALA B CA 1
ATOM 1429 C C . ALA B 1 48 ? 4.244 1.334 53.091 1.00 12.20 47 ALA B C 1
ATOM 1430 O O . ALA B 1 48 ? 4.148 2.346 52.376 1.00 11.59 47 ALA B O 1
ATOM 1432 N N . LYS B 1 49 ? 3.474 1.118 54.162 1.00 11.76 48 LYS B N 1
ATOM 1433 C CA . LYS B 1 49 ? 2.411 2.063 54.547 1.00 12.81 48 LYS B CA 1
ATOM 1434 C C . LYS B 1 49 ? 2.393 2.231 56.048 1.00 13.32 48 LYS B C 1
ATOM 1435 O O . LYS B 1 49 ? 2.425 1.238 56.801 1.00 13.17 48 LYS B O 1
ATOM 1441 N N . GLY B 1 50 ? 2.319 3.484 56.471 1.00 12.29 49 GLY B N 1
ATOM 1442 C CA . GLY B 1 50 ? 2.373 3.850 57.863 1.00 12.81 49 GLY B CA 1
ATOM 1443 C C . GLY B 1 50 ? 3.815 3.971 58.294 1.00 14.04 49 GLY B C 1
ATOM 1444 O O . GLY B 1 50 ? 4.747 3.410 57.648 1.00 12.67 49 GLY B O 1
ATOM 1445 N N . LYS B 1 51 ? 3.999 4.614 59.439 1.00 14.48 50 LYS B N 1
ATOM 1446 C CA . LYS B 1 51 ? 5.351 4.987 59.858 1.00 15.92 50 LYS B CA 1
ATOM 1447 C C . LYS B 1 51 ? 6.267 3.831 60.170 1.00 14.96 50 LYS B C 1
ATOM 1448 O O . LYS B 1 51 ? 7.455 3.877 59.812 1.00 14.22 50 LYS B O 1
ATOM 1454 N N . GLU B 1 52 ? 5.727 2.771 60.779 1.00 14.26 51 GLU B N 1
ATOM 1455 C CA . GLU B 1 52 ? 6.524 1.604 61.117 1.00 14.44 51 GLU B CA 1
ATOM 1456 C C . GLU B 1 52 ? 7.059 0.879 59.866 1.00 13.65 51 GLU B C 1
ATOM 1457 O O . GLU B 1 52 ? 8.255 0.581 59.779 1.00 12.58 51 GLU B O 1
ATOM 1460 N N . GLU B 1 53 ? 6.170 0.627 58.908 1.00 13.58 52 GLU B N 1
ATOM 1461 C CA . GLU B 1 53 ? 6.582 0.002 57.650 1.00 13.87 52 GLU B CA 1
ATOM 1462 C C . GLU B 1 53 ? 7.470 0.921 56.845 1.00 12.55 52 GLU B C 1
ATOM 1463 O O . GLU B 1 53 ? 8.380 0.417 56.180 1.00 13.63 52 GLU B O 1
ATOM 1469 N N . LEU B 1 54 ? 7.222 2.231 56.880 1.00 11.03 53 LEU B N 1
ATOM 1470 C CA . LEU B 1 54 ? 8.076 3.162 56.101 1.00 10.26 53 LEU B CA 1
ATOM 1471 C C . LEU B 1 54 ? 9.496 3.140 56.658 1.00 9.83 53 LEU B C 1
ATOM 1472 O O . LEU B 1 54 ? 10.495 3.146 55.896 1.00 10.06 53 LEU B O 1
ATOM 1477 N N . ARG B 1 55 ? 9.597 3.148 57.986 1.00 10.96 54 ARG B N 1
ATOM 1478 C CA . ARG B 1 55 ? 10.906 3.067 58.651 1.00 12.56 54 ARG B CA 1
ATOM 1479 C C . ARG B 1 55 ? 11.660 1.789 58.229 1.00 12.53 54 ARG B C 1
ATOM 1480 O O . ARG B 1 55 ? 12.812 1.853 57.874 1.00 12.70 54 ARG B O 1
ATOM 1488 N N . GLN B 1 56 ? 11.015 0.636 58.304 1.00 13.34 55 GLN B N 1
ATOM 1489 C CA . GLN B 1 56 ? 11.643 -0.621 57.847 1.00 12.79 55 GLN B CA 1
ATOM 1490 C C . GLN B 1 56 ? 12.012 -0.595 56.358 1.00 11.31 55 GLN B C 1
ATOM 1491 O O . GLN B 1 56 ? 13.090 -1.045 55.969 1.00 9.16 55 GLN B O 1
ATOM 1497 N N . GLY B 1 57 ? 11.090 -0.102 55.530 1.00 10.33 56 GLY B N 1
ATOM 1498 C CA . GLY B 1 57 ? 11.308 0.062 54.103 1.00 10.73 56 GLY B CA 1
ATOM 1499 C C . GLY B 1 57 ? 12.523 0.925 53.750 1.00 11.56 56 GLY B C 1
ATOM 1500 O O . GLY B 1 57 ? 13.253 0.644 52.815 1.00 11.28 56 GLY B O 1
ATOM 1501 N N . PHE B 1 58 ? 12.705 1.989 54.512 1.00 10.27 57 PHE B N 1
ATOM 1502 C CA . PHE B 1 58 ? 13.816 2.897 54.374 1.00 10.49 57 PHE B CA 1
ATOM 1503 C C . PHE B 1 58 ? 15.145 2.122 54.457 1.00 10.51 57 PHE B C 1
ATOM 1504 O O . PHE B 1 58 ? 15.952 2.166 53.528 1.00 11.16 57 PHE B O 1
ATOM 1512 N N . TYR B 1 59 ? 15.312 1.328 55.523 1.00 12.41 58 TYR B N 1
ATOM 1513 C CA . TYR B 1 59 ? 16.534 0.529 55.703 1.00 12.66 58 TYR B CA 1
ATOM 1514 C C . TYR B 1 59 ? 16.658 -0.585 54.654 1.00 12.11 58 TYR B C 1
ATOM 1515 O O . TYR B 1 59 ? 17.777 -0.809 54.127 1.00 10.51 58 TYR B O 1
ATOM 1524 N N . ALA B 1 60 ? 15.527 -1.215 54.316 1.00 10.83 59 ALA B N 1
ATOM 1525 C CA . ALA B 1 60 ? 15.465 -2.255 53.271 1.00 10.92 59 ALA B CA 1
ATOM 1526 C C . ALA B 1 60 ? 15.924 -1.722 51.925 1.00 11.41 59 ALA B C 1
ATOM 1527 O O . ALA B 1 60 ? 16.743 -2.334 51.249 1.00 9.29 59 ALA B O 1
ATOM 1537 N N . LEU B 1 62 ? 17.815 1.026 51.399 1.00 13.87 61 LEU B N 1
ATOM 1538 C CA . LEU B 1 62 ? 19.241 1.328 51.531 1.00 12.79 61 LEU B CA 1
ATOM 1539 C C . LEU B 1 62 ? 20.102 0.064 51.408 1.00 14.50 61 LEU B C 1
ATOM 1540 O O . LEU B 1 62 ? 21.122 0.049 50.684 1.00 14.25 61 LEU B O 1
ATOM 1545 N N . ASP B 1 63 ? 19.652 -1.014 52.047 1.00 14.52 62 ASP B N 1
ATOM 1546 C CA . ASP B 1 63 ? 20.383 -2.276 52.028 1.00 15.44 62 ASP B CA 1
ATOM 1547 C C . ASP B 1 63 ? 20.415 -2.973 50.667 1.00 18.20 62 ASP B C 1
ATOM 1548 O O . ASP B 1 63 ? 21.356 -3.724 50.385 1.00 19.43 62 ASP B O 1
ATOM 1553 N N . THR B 1 64 ? 19.359 -2.814 49.876 1.00 18.17 63 THR B N 1
ATOM 1554 C CA . THR B 1 64 ? 19.229 -3.523 48.602 1.00 19.65 63 THR B CA 1
ATOM 1555 C C . THR B 1 64 ? 19.752 -2.717 47.418 1.00 19.64 63 THR B C 1
ATOM 1556 O O . THR B 1 64 ? 20.423 -3.267 46.553 1.00 20.89 63 THR B O 1
ATOM 1560 N N . PHE B 1 65 ? 19.482 -1.416 47.376 1.00 18.49 64 PHE B N 1
ATOM 1561 C CA . PHE B 1 65 ? 19.938 -0.607 46.243 1.00 18.71 64 PHE B CA 1
ATOM 1562 C C . PHE B 1 65 ? 20.175 0.884 46.445 1.00 17.06 64 PHE B C 1
ATOM 1563 O O . PHE B 1 65 ? 20.878 1.462 45.627 1.00 19.56 64 PHE B O 1
ATOM 1571 N N . ALA B 1 66 ? 19.651 1.502 47.511 1.00 14.06 65 ALA B N 1
ATOM 1572 C CA . ALA B 1 66 ? 19.632 2.953 47.600 1.00 12.73 65 ALA B CA 1
ATOM 1573 C C . ALA B 1 66 ? 20.799 3.637 48.325 1.00 10.53 65 ALA B C 1
ATOM 1574 O O . ALA B 1 66 ? 20.921 4.861 48.266 1.00 13.31 65 ALA B O 1
ATOM 1576 N N . ARG B 1 67 ? 21.666 2.869 48.987 1.00 11.95 66 ARG B N 1
ATOM 1577 C CA . ARG B 1 67 ? 22.794 3.416 49.726 1.00 11.64 66 ARG B CA 1
ATOM 1578 C C . ARG B 1 67 ? 23.955 3.883 48.839 1.00 12.46 66 ARG B C 1
ATOM 1579 O O . ARG B 1 67 ? 24.268 3.272 47.846 1.00 13.05 66 ARG B O 1
ATOM 1587 N N . GLY B 1 68 ? 24.595 4.965 49.243 1.00 10.54 67 GLY B N 1
ATOM 1588 C CA . GLY B 1 68 ? 25.783 5.450 48.562 1.00 11.81 67 GLY B CA 1
ATOM 1589 C C . GLY B 1 68 ? 25.563 6.173 47.258 1.00 11.62 67 GLY B C 1
ATOM 1590 O O . GLY B 1 68 ? 26.487 6.200 46.400 1.00 11.68 67 GLY B O 1
ATOM 1591 N N . LYS B 1 69 ? 24.402 6.857 47.155 1.00 12.48 68 LYS B N 1
ATOM 1592 C CA . LYS B 1 69 ? 23.985 7.523 45.954 1.00 12.17 68 LYS B CA 1
ATOM 1593 C C . LYS B 1 69 ? 23.622 8.990 46.164 1.00 10.88 68 LYS B C 1
ATOM 1594 O O . LYS B 1 69 ? 23.661 9.512 47.276 1.00 10.65 68 LYS B O 1
ATOM 1600 N N . ARG B 1 70 ? 23.330 9.629 45.042 1.00 9.97 69 ARG B N 1
ATOM 1601 C CA . ARG B 1 70 ? 22.641 10.902 45.004 1.00 10.27 69 ARG B CA 1
ATOM 1602 C C . ARG B 1 70 ? 21.394 10.628 44.177 1.00 10.45 69 ARG B C 1
ATOM 1603 O O . ARG B 1 70 ? 21.494 10.210 43.034 1.00 10.43 69 ARG B O 1
ATOM 1611 N N . HIS B 1 71 ? 20.245 10.744 44.818 1.00 9.62 70 HIS B N 1
ATOM 1612 C CA . HIS B 1 71 ? 18.922 10.691 44.197 1.00 11.57 70 HIS B CA 1
ATOM 1613 C C . HIS B 1 71 ? 18.455 12.118 43.888 1.00 13.33 70 HIS B C 1
ATOM 1614 O O . HIS B 1 71 ? 18.300 12.922 44.792 1.00 11.48 70 HIS B O 1
ATOM 1621 N N . CYS B 1 72 ? 18.232 12.436 42.611 1.00 13.52 71 CYS B N 1
ATOM 1622 C CA . CYS B 1 72 ? 17.870 13.795 42.176 1.00 14.44 71 CYS B CA 1
ATOM 1623 C C . CYS B 1 72 ? 16.504 13.823 41.539 1.00 15.28 71 CYS B C 1
ATOM 1624 O O . CYS B 1 72 ? 16.190 12.959 40.730 1.00 12.73 71 CYS B O 1
ATOM 1627 N N . SER B 1 73 ? 15.727 14.842 41.929 1.00 15.22 72 SER B N 1
ATOM 1628 C CA A SER B 1 73 ? 14.389 15.091 41.421 0.50 16.26 72 SER B CA 1
ATOM 1629 C CA B SER B 1 73 ? 14.386 15.091 41.409 0.50 16.78 72 SER B CA 1
ATOM 1630 C C . SER B 1 73 ? 14.440 16.165 40.329 1.00 15.76 72 SER B C 1
ATOM 1631 O O . SER B 1 73 ? 15.148 17.170 40.484 1.00 17.46 72 SER B O 1
ATOM 1636 N N . SER B 1 74 ? 13.669 15.981 39.241 1.00 14.83 73 SER B N 1
ATOM 1637 C CA . SER B 1 74 ? 13.593 16.952 38.139 1.00 13.99 73 SER B CA 1
ATOM 1638 C C . SER B 1 74 ? 12.249 16.875 37.429 1.00 13.64 73 SER B C 1
ATOM 1639 O O . SER B 1 74 ? 11.506 15.942 37.672 1.00 11.31 73 SER B O 1
ATOM 1642 N N . ASN B 1 75 ? 11.935 17.925 36.684 1.00 10.75 74 ASN B N 1
ATOM 1643 C CA . ASN B 1 75 ? 10.737 17.998 35.797 1.00 11.05 74 ASN B CA 1
ATOM 1644 C C . ASN B 1 75 ? 9.425 17.911 36.561 1.00 9.73 74 ASN B C 1
ATOM 1645 O O . ASN B 1 75 ? 8.479 17.248 36.101 1.00 12.33 74 ASN B O 1
ATOM 1650 N N . ALA B 1 76 ? 9.360 18.555 37.719 1.00 11.01 75 ALA B N 1
ATOM 1651 C CA . ALA B 1 76 ? 8.122 18.499 38.501 1.00 12.39 75 ALA B CA 1
ATOM 1652 C C . ALA B 1 76 ? 6.962 19.192 37.775 1.00 11.71 75 ALA B C 1
ATOM 1653 O O . ALA B 1 76 ? 7.079 20.324 37.260 1.00 12.90 75 ALA B O 1
ATOM 1655 N N . ILE B 1 77 ? 5.838 18.493 37.738 1.00 12.89 76 ILE B N 1
ATOM 1656 C CA . ILE B 1 77 ? 4.587 19.047 37.241 1.00 12.70 76 ILE B CA 1
ATOM 1657 C C . ILE B 1 77 ? 3.582 18.729 38.351 1.00 12.57 76 ILE B C 1
ATOM 1658 O O . ILE B 1 77 ? 3.393 17.563 38.722 1.00 12.87 76 ILE B O 1
ATOM 1663 N N . ILE B 1 78 ? 2.939 19.779 38.831 1.00 12.86 77 ILE B N 1
ATOM 1664 C CA . ILE B 1 78 ? 2.010 19.688 39.949 1.00 13.77 77 ILE B CA 1
ATOM 1665 C C . ILE B 1 78 ? 0.645 20.212 39.569 1.00 15.66 77 ILE B C 1
ATOM 1666 O O . ILE B 1 78 ? 0.534 21.301 39.005 1.00 14.10 77 ILE B O 1
ATOM 1671 N N . GLN B 1 79 ? -0.394 19.448 39.896 1.00 14.65 78 GLN B N 1
ATOM 1672 C CA . GLN B 1 79 ? -1.783 19.919 39.685 1.00 17.73 78 GLN B CA 1
ATOM 1673 C C . GLN B 1 79 ? -2.652 19.582 40.893 1.00 14.70 78 GLN B C 1
ATOM 1674 O O . GLN B 1 79 ? -2.440 18.596 41.569 1.00 11.86 78 GLN B O 1
ATOM 1680 N N . GLY B 1 80 ? -3.605 20.446 41.179 1.00 14.40 79 GLY B N 1
ATOM 1681 C CA . GLY B 1 80 ? -4.467 20.253 42.318 1.00 12.47 79 GLY B CA 1
ATOM 1682 C C . GLY B 1 80 ? -5.033 21.561 42.806 1.00 13.90 79 GLY B C 1
ATOM 1683 O O . GLY B 1 80 ? -5.186 22.511 42.039 1.00 13.75 79 GLY B O 1
ATOM 1684 N N . ASN B 1 81 ? -5.374 21.589 44.097 1.00 12.76 80 ASN B N 1
ATOM 1685 C CA . ASN B 1 81 ? -5.953 22.750 44.725 1.00 12.43 80 ASN B CA 1
ATOM 1686 C C . ASN B 1 81 ? -5.196 23.015 46.034 1.00 12.38 80 ASN B C 1
ATOM 1687 O O . ASN B 1 81 ? -4.105 22.421 46.264 1.00 10.95 80 ASN B O 1
ATOM 1692 N N . TYR B 1 82 ? -5.796 23.805 46.932 1.00 9.93 81 TYR B N 1
ATOM 1693 C CA . TYR B 1 82 ? -5.068 24.175 48.163 1.00 11.47 81 TYR B CA 1
ATOM 1694 C C . TYR B 1 82 ? -4.770 23.060 49.168 1.00 11.44 81 TYR B C 1
ATOM 1695 O O . TYR B 1 82 ? -3.917 23.256 50.062 1.00 13.41 81 TYR B O 1
ATOM 1704 N N . ASP B 1 83 ? -5.429 21.903 49.053 1.00 10.86 82 ASP B N 1
ATOM 1705 C CA . ASP B 1 83 ? -5.188 20.826 50.006 1.00 9.37 82 ASP B CA 1
ATOM 1706 C C . ASP B 1 83 ? -5.037 19.433 49.474 1.00 12.58 82 ASP B C 1
ATOM 1707 O O . ASP B 1 83 ? -4.787 18.549 50.247 1.00 10.95 82 ASP B O 1
ATOM 1712 N N . GLU B 1 84 ? -5.153 19.241 48.165 1.00 12.88 83 GLU B N 1
ATOM 1713 C CA . GLU B 1 84 ? -4.946 17.946 47.537 1.00 12.42 83 GLU B CA 1
ATOM 1714 C C . GLU B 1 84 ? -4.303 18.184 46.176 1.00 10.61 83 GLU B C 1
ATOM 1715 O O . GLU B 1 84 ? -4.765 19.027 45.397 1.00 13.69 83 GLU B O 1
ATOM 1721 N N . ALA B 1 85 ? -3.250 17.462 45.891 1.00 10.52 84 ALA B N 1
ATOM 1722 C CA . ALA B 1 85 ? -2.563 17.646 44.618 1.00 9.99 84 ALA B CA 1
ATOM 1723 C C . ALA B 1 85 ? -1.833 16.371 44.229 1.00 11.59 84 ALA B C 1
ATOM 1724 O O . ALA B 1 85 ? -1.742 15.402 45.010 1.00 9.60 84 ALA B O 1
ATOM 1726 N N . THR B 1 86 ? -1.400 16.360 42.972 1.00 13.42 85 THR B N 1
ATOM 1727 C CA . THR B 1 86 ? -0.632 15.281 42.410 1.00 12.54 85 THR B CA 1
ATOM 1728 C C . THR B 1 86 ? 0.588 15.899 41.767 1.00 13.14 85 THR B C 1
ATOM 1729 O O . THR B 1 86 ? 0.508 17.014 41.246 1.00 14.53 85 THR B O 1
ATOM 1741 N N . GLU B 1 88 ? 4.052 14.821 39.285 1.00 12.95 87 GLU B N 1
ATOM 1742 C CA . GLU B 1 88 ? 4.769 13.851 38.452 1.00 12.94 87 GLU B CA 1
ATOM 1743 C C . GLU B 1 88 ? 6.175 14.407 38.330 1.00 12.03 87 GLU B C 1
ATOM 1744 O O . GLU B 1 88 ? 6.359 15.615 38.222 1.00 12.63 87 GLU B O 1
ATOM 1750 N N . SER B 1 89 ? 7.182 13.553 38.324 1.00 11.42 88 SER B N 1
ATOM 1751 C CA . SER B 1 89 ? 8.543 14.023 38.270 1.00 12.66 88 SER B CA 1
ATOM 1752 C C . SER B 1 89 ? 9.444 12.879 37.837 1.00 12.89 88 SER B C 1
ATOM 1753 O O . SER B 1 89 ? 8.983 11.743 37.713 1.00 11.38 88 SER B O 1
ATOM 1756 N N . TYR B 1 90 ? 10.714 13.210 37.629 1.00 11.77 89 TYR B N 1
ATOM 1757 C CA . TYR B 1 90 ? 11.710 12.223 37.349 1.00 10.43 89 TYR B CA 1
ATOM 1758 C C . TYR B 1 90 ? 12.642 12.070 38.509 1.00 12.11 89 TYR B C 1
ATOM 1759 O O . TYR B 1 90 ? 12.889 13.022 39.202 1.00 12.36 89 TYR B O 1
ATOM 1768 N N . LEU B 1 91 ? 13.200 10.865 38.611 1.00 11.33 90 LEU B N 1
ATOM 1769 C CA . LEU B 1 91 ? 14.206 10.514 39.584 1.00 13.16 90 LEU B CA 1
ATOM 1770 C C . LEU B 1 91 ? 15.367 9.977 38.788 1.00 12.82 90 LEU B C 1
ATOM 1771 O O . LEU B 1 91 ? 15.177 9.115 37.907 1.00 12.25 90 LEU B O 1
ATOM 1776 N N . THR B 1 92 ? 16.547 10.563 38.991 1.00 13.53 91 THR B N 1
ATOM 1777 C CA . THR B 1 92 ? 17.782 10.025 38.423 1.00 12.44 91 THR B CA 1
ATOM 1778 C C . THR B 1 92 ? 18.745 9.753 39.577 1.00 13.32 91 THR B C 1
ATOM 1779 O O . THR B 1 92 ? 18.816 10.543 40.527 1.00 14.19 91 THR B O 1
ATOM 1783 N N . VAL B 1 93 ? 19.475 8.638 39.518 1.00 12.06 92 VAL B N 1
ATOM 1784 C CA . VAL B 1 93 ? 20.323 8.205 40.600 1.00 10.96 92 VAL B CA 1
ATOM 1785 C C . VAL B 1 93 ? 21.742 8.008 40.065 1.00 11.30 92 VAL B C 1
ATOM 1786 O O . VAL B 1 93 ? 21.947 7.379 39.012 1.00 11.15 92 VAL B O 1
ATOM 1790 N N . VAL B 1 94 ? 22.718 8.514 40.804 1.00 9.85 93 VAL B N 1
ATOM 1791 C CA . VAL B 1 94 ? 24.125 8.388 40.466 1.00 9.75 93 VAL B CA 1
ATOM 1792 C C . VAL B 1 94 ? 24.878 7.945 41.710 1.00 10.57 93 VAL B C 1
ATOM 1793 O O . VAL B 1 94 ? 24.374 8.111 42.828 1.00 10.28 93 VAL B O 1
ATOM 1797 N N . ASN B 1 95 ? 26.062 7.380 41.499 1.00 9.45 94 ASN B N 1
ATOM 1798 C CA . ASN B 1 95 ? 26.883 6.923 42.591 1.00 11.62 94 ASN B CA 1
ATOM 1799 C C . ASN B 1 95 ? 27.695 8.040 43.187 1.00 10.98 94 ASN B C 1
ATOM 1800 O O . ASN B 1 95 ? 28.183 8.851 42.474 1.00 11.75 94 ASN B O 1
ATOM 1805 N N . ARG B 1 96 ? 27.860 8.034 44.494 1.00 12.35 95 ARG B N 1
ATOM 1806 C CA . ARG B 1 96 ? 28.744 8.989 45.163 1.00 11.55 95 ARG B CA 1
ATOM 1807 C C . ARG B 1 96 ? 30.208 8.591 45.153 1.00 13.27 95 ARG B C 1
ATOM 1808 O O . ARG B 1 96 ? 31.069 9.445 45.232 1.00 12.02 95 ARG B O 1
ATOM 1816 N N . GLU B 1 97 ? 30.471 7.279 45.146 1.00 13.93 96 GLU B N 1
ATOM 1817 C CA A GLU B 1 97 ? 31.841 6.751 45.282 0.50 13.88 96 GLU B CA 1
ATOM 1818 C CA B GLU B 1 97 ? 31.824 6.700 45.278 0.50 13.80 96 GLU B CA 1
ATOM 1819 C C . GLU B 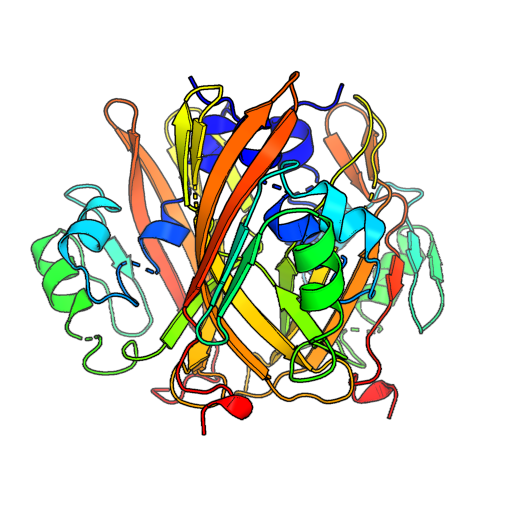1 97 ? 32.591 6.520 43.962 1.00 13.58 96 GLU B C 1
ATOM 1820 O O . GLU B 1 97 ? 33.799 6.312 43.975 1.00 13.22 96 GLU B O 1
ATOM 1831 N N . ASP B 1 98 ? 31.873 6.546 42.836 1.00 11.43 97 ASP B N 1
ATOM 1832 C CA . ASP B 1 98 ? 32.468 6.440 41.510 1.00 12.20 97 ASP B CA 1
ATOM 1833 C C . ASP B 1 98 ? 31.636 7.238 40.508 1.00 12.55 97 ASP B C 1
ATOM 1834 O O . ASP B 1 98 ? 30.630 7.857 40.877 1.00 11.75 97 ASP B O 1
ATOM 1839 N N . LEU B 1 99 ? 32.068 7.232 39.248 1.00 10.90 98 LEU B N 1
ATOM 1840 C CA . LEU B 1 99 ? 31.447 8.079 38.216 1.00 11.63 98 LEU B CA 1
ATOM 1841 C C . LEU B 1 99 ? 30.367 7.387 37.415 1.00 11.99 98 LEU B C 1
ATOM 1842 O O . LEU B 1 99 ? 30.000 7.852 36.329 1.00 13.47 98 LEU B O 1
ATOM 1847 N N . ASN B 1 100 ? 29.799 6.302 37.938 1.00 10.90 99 ASN B N 1
ATOM 1848 C CA . ASN B 1 100 ? 28.728 5.649 37.223 1.00 11.76 99 ASN B CA 1
ATOM 1849 C C . ASN B 1 100 ? 27.370 6.150 37.665 1.00 10.74 99 ASN B C 1
ATOM 1850 O O . ASN B 1 100 ? 27.196 6.713 38.754 1.00 11.45 99 ASN B O 1
ATOM 1855 N N . ARG B 1 101 ? 26.409 5.864 36.813 1.00 10.25 100 ARG B N 1
ATOM 1856 C CA . ARG B 1 101 ? 25.024 6.065 37.046 1.00 11.39 100 ARG B CA 1
ATOM 1857 C C . ARG B 1 101 ? 24.471 4.850 37.790 1.00 10.91 100 ARG B C 1
ATOM 1858 O O . ARG B 1 101 ? 25.073 3.742 37.737 1.00 12.95 100 ARG B O 1
ATOM 1866 N N . ALA B 1 102 ? 23.330 5.021 38.436 1.00 10.38 101 ALA B N 1
ATOM 1867 C CA . ALA B 1 102 ? 22.674 3.943 39.204 1.00 12.07 101 ALA B CA 1
ATOM 1868 C C . ALA B 1 102 ? 21.270 3.560 38.737 1.00 12.65 101 ALA B C 1
ATOM 1869 O O . ALA B 1 102 ? 20.861 2.414 38.958 1.00 11.97 101 ALA B O 1
ATOM 1871 N N . GLY B 1 103 ? 20.554 4.486 38.107 1.00 12.53 102 GLY B N 1
ATOM 1872 C CA . GLY B 1 103 ? 19.232 4.202 37.601 1.00 11.93 102 GLY B CA 1
ATOM 1873 C C . GLY B 1 103 ? 18.417 5.452 37.462 1.00 11.79 102 GLY B C 1
ATOM 1874 O O . GLY B 1 103 ? 18.930 6.578 37.627 1.00 10.57 102 GLY B O 1
ATOM 1875 N N . SER B 1 104 ? 17.152 5.243 37.120 1.00 11.08 103 SER B N 1
ATOM 1876 C CA . SER B 1 104 ? 16.203 6.334 36.910 1.00 11.49 103 SER B CA 1
ATOM 1877 C C . SER B 1 104 ? 14.789 5.837 37.108 1.00 10.18 103 SER B C 1
ATOM 1878 O O . SER B 1 104 ? 14.539 4.643 37.099 1.00 10.96 103 SER B O 1
ATOM 1881 N N . ALA B 1 105 ? 13.856 6.758 37.244 1.00 10.01 104 ALA B N 1
ATOM 1882 C CA . ALA B 1 105 ? 12.472 6.397 37.455 1.00 8.45 104 ALA B CA 1
ATOM 1883 C C . ALA B 1 105 ? 11.548 7.539 37.168 1.00 9.80 104 ALA B C 1
ATOM 1884 O O . ALA B 1 105 ? 11.977 8.706 37.149 1.00 10.07 104 ALA B O 1
ATOM 1886 N N . PHE B 1 106 ? 10.304 7.177 36.891 1.00 10.03 105 PHE B N 1
ATOM 1887 C CA . PHE B 1 106 ? 9.231 8.138 36.769 1.00 10.79 105 PHE B CA 1
ATOM 1888 C C . PHE B 1 106 ? 8.522 8.032 38.133 1.00 10.97 105 PHE B C 1
ATOM 1889 O O . PHE B 1 106 ? 8.332 6.948 38.616 1.00 11.89 105 PHE B O 1
ATOM 1897 N N . VAL B 1 107 ? 8.172 9.156 38.728 1.00 10.94 106 VAL B N 1
ATOM 1898 C CA . VAL B 1 107 ? 7.557 9.186 40.048 1.00 11.43 106 VAL B CA 1
ATOM 1899 C C . VAL B 1 107 ? 6.232 9.919 40.033 1.00 13.94 106 VAL B C 1
ATOM 1900 O O . VAL B 1 107 ? 6.140 11.035 39.533 1.00 12.79 106 VAL B O 1
ATOM 1904 N N . LYS B 1 108 ? 5.191 9.292 40.624 1.00 12.43 107 LYS B N 1
ATOM 1905 C CA . LYS B 1 108 ? 3.893 9.923 40.744 1.00 14.83 107 LYS B CA 1
ATOM 1906 C C . LYS B 1 108 ? 3.563 10.046 42.238 1.00 13.12 107 LYS B C 1
ATOM 1907 O O . LYS B 1 108 ? 3.547 9.044 42.941 1.00 12.76 107 LYS B O 1
ATOM 1913 N N . ASP B 1 109 ? 3.268 11.261 42.682 1.00 13.24 108 ASP B N 1
ATOM 1914 C CA . ASP B 1 109 ? 2.960 11.558 44.096 1.00 14.92 108 ASP B CA 1
ATOM 1915 C C . ASP B 1 109 ? 1.557 12.105 44.277 1.00 15.04 108 ASP B C 1
ATOM 1916 O O . ASP B 1 109 ? 1.094 12.908 43.479 1.00 16.96 108 ASP B O 1
ATOM 1921 N N . GLN B 1 110 ? 0.832 11.586 45.266 1.00 14.10 109 GLN B N 1
ATOM 1922 C CA . GLN B 1 110 ? -0.432 12.181 45.688 1.00 14.45 109 GLN B CA 1
ATOM 1923 C C . GLN B 1 110 ? -0.049 12.841 47.008 1.00 11.92 109 GLN B C 1
ATOM 1924 O O . GLN B 1 110 ? 0.539 12.161 47.902 1.00 11.70 109 GLN B O 1
ATOM 1930 N N . VAL B 1 111 ? -0.356 14.130 47.154 1.00 12.74 110 VAL B N 1
ATOM 1931 C CA . VAL B 1 111 ? 0.018 14.887 48.327 1.00 10.68 110 VAL B CA 1
ATOM 1932 C C . VAL B 1 111 ? -1.239 15.537 48.925 1.00 9.86 110 VAL B C 1
ATOM 1933 O O . VAL B 1 111 ? -2.244 15.685 48.238 1.00 8.74 110 VAL B O 1
ATOM 1937 N N . ARG B 1 112 ? -1.171 15.823 50.209 1.00 9.72 111 ARG B N 1
ATOM 1938 C CA . ARG B 1 112 ? -2.302 16.408 50.934 1.00 9.22 111 ARG B CA 1
ATOM 1939 C C . ARG B 1 112 ? -1.825 17.385 51.980 1.00 10.77 111 ARG B C 1
ATOM 1940 O O . ARG B 1 112 ? -0.783 17.167 52.627 1.00 11.01 111 ARG B O 1
ATOM 1948 N N . LYS B 1 113 ? -2.600 18.457 52.143 1.00 11.23 112 LYS B N 1
ATOM 1949 C CA . LYS B 1 113 ? -2.328 19.452 53.186 1.00 10.59 112 LYS B CA 1
ATOM 1950 C C . LYS B 1 113 ? -3.118 18.998 54.408 1.00 11.00 112 LYS B C 1
ATOM 1951 O O . LYS B 1 113 ? -4.338 18.918 54.361 1.00 11.21 112 LYS B O 1
ATOM 1957 N N . ILE B 1 114 ? -2.391 18.691 55.485 1.00 9.88 113 ILE B N 1
ATOM 1958 C CA . ILE B 1 114 ? -2.940 18.244 56.759 1.00 11.88 113 ILE B CA 1
ATOM 1959 C C . ILE B 1 114 ? -2.414 19.173 57.874 1.00 12.33 113 ILE B C 1
ATOM 1960 O O . ILE B 1 114 ? -1.218 19.369 58.018 1.00 12.51 113 ILE B O 1
ATOM 1965 N N . ASN B 1 115 ? -3.342 19.767 58.636 1.00 13.15 114 ASN B N 1
ATOM 1966 C CA . ASN B 1 115 ? -2.998 20.729 59.677 1.00 13.88 114 ASN B CA 1
ATOM 1967 C C . ASN B 1 115 ? -2.021 21.801 59.165 1.00 14.43 114 ASN B C 1
ATOM 1968 O O . ASN B 1 115 ? -1.052 22.172 59.845 1.00 13.55 114 ASN B O 1
ATOM 1973 N N . GLY B 1 116 ? -2.267 22.254 57.944 1.00 12.99 115 GLY B N 1
ATOM 1974 C CA . GLY B 1 116 ? -1.519 23.310 57.315 1.00 14.61 115 GLY B CA 1
ATOM 1975 C C . GLY B 1 116 ? -0.204 23.024 56.645 1.00 13.79 115 GLY B C 1
ATOM 1976 O O . GLY B 1 116 ? 0.457 23.976 56.195 1.00 14.72 115 GLY B O 1
ATOM 1977 N N . LYS B 1 117 ? 0.171 21.752 56.559 1.00 10.65 116 LYS B N 1
ATOM 1978 C CA . LYS B 1 117 ? 1.419 21.327 55.963 1.00 12.72 116 LYS B CA 1
ATOM 1979 C C . LYS B 1 117 ? 1.190 20.260 54.933 1.00 12.20 116 LYS B C 1
ATOM 1980 O O . LYS B 1 117 ? 0.346 19.381 55.156 1.00 10.01 116 LYS B O 1
ATOM 1986 N N . TRP B 1 118 ? 2.024 20.255 53.875 1.00 9.19 117 TRP B N 1
ATOM 1987 C CA . TRP B 1 118 ? 1.902 19.235 52.830 1.00 11.12 117 TRP B CA 1
ATOM 1988 C C . TRP B 1 118 ? 2.669 17.985 53.221 1.00 10.30 117 TRP B C 1
ATOM 1989 O O . TRP B 1 118 ? 3.783 18.046 53.801 1.00 9.24 117 TRP B O 1
ATOM 2000 N N . TYR B 1 119 ? 2.054 16.854 52.901 1.00 9.39 118 TYR B N 1
ATOM 2001 C CA . TYR B 1 119 ? 2.599 15.530 53.129 1.00 9.73 118 TYR B CA 1
ATOM 2002 C C . TYR B 1 119 ? 2.370 14.583 51.973 1.00 9.92 118 TYR B C 1
ATOM 2003 O O . TYR B 1 119 ? 1.397 14.721 51.234 1.00 9.44 118 TYR B O 1
ATOM 2012 N N . LEU B 1 120 ? 3.284 13.636 51.796 1.00 10.21 119 LEU B N 1
ATOM 2013 C CA . LEU B 1 120 ? 3.090 12.541 50.867 1.00 9.71 119 LEU B CA 1
ATOM 2014 C C . LEU B 1 120 ? 2.001 11.561 51.357 1.00 12.83 119 LEU B C 1
ATOM 2015 O O . LEU B 1 120 ? 2.097 10.992 52.476 1.00 13.19 119 LEU B O 1
ATOM 2020 N N . ILE B 1 121 ? 0.961 11.362 50.544 1.00 10.66 120 ILE B N 1
ATOM 2021 C CA . ILE B 1 121 ? -0.049 10.321 50.805 1.00 9.56 120 ILE B CA 1
ATOM 2022 C C . ILE B 1 121 ? 0.348 9.022 50.106 1.00 11.19 120 ILE B C 1
ATOM 2023 O O . ILE B 1 121 ? 0.202 7.917 50.654 1.00 9.39 120 ILE B O 1
ATOM 2028 N N . LEU B 1 122 ? 0.772 9.147 48.854 1.00 11.02 121 LEU B N 1
ATOM 2029 C CA . LEU B 1 122 ? 1.195 8.008 48.093 1.00 11.77 121 LEU B CA 1
ATOM 2030 C C . LEU B 1 122 ? 2.239 8.399 47.112 1.00 10.83 121 LEU B C 1
ATOM 2031 O O . LEU B 1 122 ? 1.994 9.222 46.234 1.00 11.12 121 LEU B O 1
ATOM 2036 N N . ARG B 1 123 ? 3.412 7.798 47.243 1.00 10.40 122 ARG B N 1
ATOM 2037 C CA . ARG B 1 123 ? 4.487 7.971 4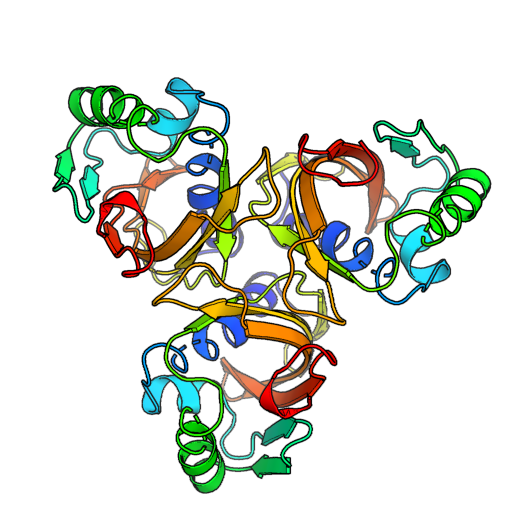6.269 1.00 10.37 122 ARG B CA 1
ATOM 2038 C C . ARG B 1 123 ? 4.666 6.643 45.552 1.00 12.55 122 ARG B C 1
ATOM 2039 O O . ARG B 1 123 ? 4.903 5.611 46.199 1.00 12.49 122 ARG B O 1
ATOM 2047 N N . GLN B 1 124 ? 4.529 6.675 44.217 1.00 13.70 123 GLN B N 1
ATOM 2048 C CA . GLN B 1 124 ? 4.694 5.516 43.341 1.00 11.94 123 GLN B CA 1
ATOM 2049 C C . GLN B 1 124 ? 5.895 5.759 42.449 1.00 13.23 123 GLN B C 1
ATOM 2050 O O . GLN B 1 124 ? 5.925 6.744 41.696 1.00 13.34 123 GLN B O 1
ATOM 2056 N N . ILE B 1 125 ? 6.898 4.907 42.591 1.00 12.62 124 ILE B N 1
ATOM 2057 C CA . ILE B 1 125 ? 8.145 4.970 41.827 1.00 11.95 124 ILE B CA 1
ATOM 2058 C C . ILE B 1 125 ? 8.109 3.867 40.767 1.00 13.93 124 ILE B C 1
ATOM 2059 O O . ILE B 1 125 ? 7.942 2.693 41.104 1.00 13.13 124 ILE B O 1
ATOM 2064 N N . GLU B 1 126 ? 8.256 4.253 39.497 1.00 14.65 125 GLU B N 1
ATOM 2065 C CA . GLU B 1 126 ? 8.214 3.348 38.354 1.00 15.11 125 GLU B CA 1
ATOM 2066 C C . GLU B 1 126 ? 9.623 3.338 37.816 1.00 12.47 125 GLU B C 1
ATOM 2067 O O . GLU B 1 126 ? 10.003 4.217 37.047 1.00 12.06 125 GLU B O 1
ATOM 2073 N N . VAL B 1 127 ? 10.402 2.362 38.289 1.00 13.24 126 VAL B N 1
ATOM 2074 C CA A VAL B 1 127 ? 11.814 2.253 37.964 0.50 11.95 126 VAL B CA 1
ATOM 2075 C CA B VAL B 1 127 ? 11.824 2.293 37.952 0.50 12.78 126 VAL B CA 1
ATOM 2076 C C . VAL B 1 127 ? 12.070 1.868 36.506 1.00 12.79 126 VAL B C 1
ATOM 2077 O O . VAL B 1 127 ? 11.418 0.921 35.974 1.00 13.70 126 VAL B O 1
ATOM 2084 N N . ASP B 1 128 ? 13.022 2.558 35.875 1.00 11.02 127 ASP B N 1
ATOM 2085 C CA . ASP B 1 128 ? 13.445 2.241 34.523 1.00 12.83 127 ASP B CA 1
ATOM 2086 C C . ASP B 1 128 ? 14.227 0.906 34.499 1.00 13.96 127 ASP B C 1
ATOM 2087 O O . ASP B 1 128 ? 14.879 0.566 35.473 1.00 12.33 127 ASP B O 1
ATOM 2092 N N . PRO B 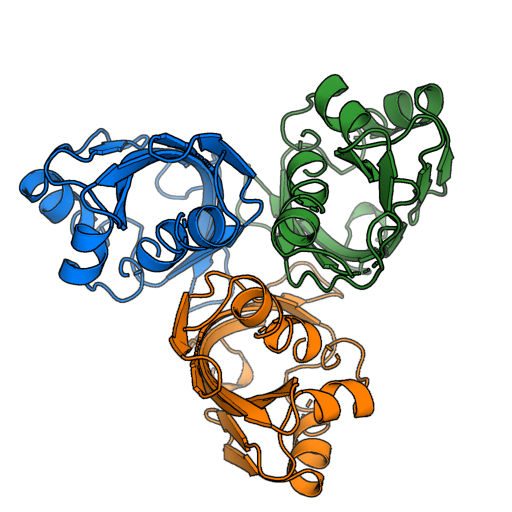1 129 ? 14.160 0.160 33.378 1.00 14.55 128 PRO B N 1
ATOM 2093 C CA . PRO B 1 129 ? 14.765 -1.190 33.260 1.00 16.25 128 PRO B CA 1
ATOM 2094 C C . PRO B 1 129 ? 16.284 -1.278 33.494 1.00 14.96 128 PRO B C 1
ATOM 2095 O O . PRO B 1 129 ? 16.816 -2.366 33.680 1.00 15.34 128 PRO B O 1
ATOM 2099 N N . SER B 1 130 ? 16.978 -0.146 33.499 1.00 12.42 129 SER B N 1
ATOM 2100 C CA . SER B 1 130 ? 18.418 -0.137 33.719 1.00 13.82 129 SER B CA 1
ATOM 2101 C C . SER B 1 130 ? 18.871 -0.587 35.088 1.00 15.47 129 SER B C 1
ATOM 2102 O O . SER B 1 130 ? 20.026 -0.950 35.222 1.00 16.90 129 SER B O 1
ATOM 2105 N N . LEU B 1 131 ? 17.978 -0.575 36.089 1.00 16.44 130 LEU B N 1
ATOM 2106 C CA . LEU B 1 131 ? 18.361 -0.857 37.472 1.00 17.34 130 LEU B CA 1
ATOM 2107 C C . LEU B 1 131 ? 18.987 -2.234 37.598 1.00 19.91 130 LEU B C 1
ATOM 2108 O O . LEU B 1 131 ? 18.329 -3.209 37.240 1.00 19.32 130 LEU B O 1
ATOM 2113 N N . PRO B 1 132 ? 20.259 -2.303 38.050 1.00 23.20 13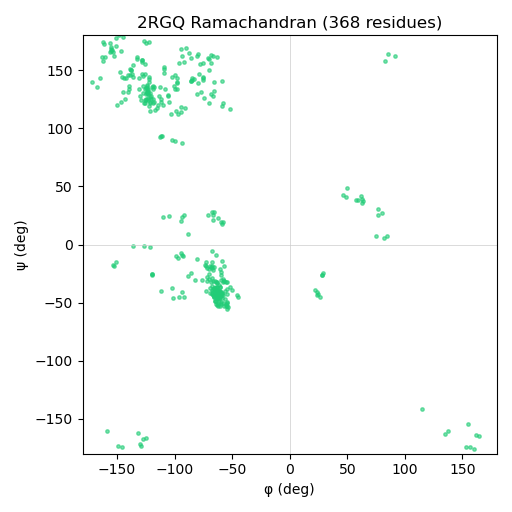1 PRO B N 1
ATOM 2114 C CA . PRO B 1 132 ? 20.940 -3.571 38.266 1.00 25.58 131 PRO B CA 1
ATOM 2115 C C . PRO B 1 132 ? 20.098 -4.613 39.013 1.00 28.67 131 PRO B C 1
ATOM 2116 O O . PRO B 1 132 ? 20.083 -5.743 38.583 1.00 30.00 131 PRO B O 1
ATOM 2120 N N . LEU B 1 133 ? 19.381 -4.217 40.074 1.00 30.36 132 LEU B N 1
ATOM 2121 C CA . LEU B 1 133 ? 18.516 -5.134 40.829 1.00 33.98 132 LEU B CA 1
ATOM 2122 C C . LEU B 1 133 ? 17.399 -5.781 39.960 1.00 37.15 132 LEU B C 1
ATOM 2123 O O . LEU B 1 133 ? 16.874 -6.835 40.317 1.00 39.01 132 LEU B O 1
ATOM 2128 N N . LEU B 1 134 ? 17.022 -5.143 38.850 1.00 39.70 133 LEU B N 1
ATOM 2129 C CA . LEU B 1 134 ? 16.070 -5.718 37.892 1.00 40.95 133 LEU B CA 1
ATOM 2130 C C . LEU B 1 134 ? 16.753 -6.584 36.817 1.00 43.26 133 LEU B C 1
ATOM 2131 O O . LEU B 1 134 ? 16.129 -7.488 36.287 1.00 43.91 133 LEU B O 1
ATOM 2136 N N . GLN B 1 135 ? 18.017 -6.305 36.492 1.00 46.71 134 GLN B N 1
ATOM 2137 C CA . GLN B 1 135 ? 18.759 -7.065 35.465 1.00 48.93 134 GLN B CA 1
ATOM 2138 C C . GLN B 1 135 ? 19.138 -8.482 35.936 1.00 50.01 134 GLN B C 1
ATOM 2139 O O . GLN B 1 135 ? 19.517 -8.699 37.101 1.00 51.92 134 GLN B O 1
ATOM 2150 N N . GLU C 1 3 ? 7.827 36.119 56.561 1.00 28.02 2 GLU C N 1
ATOM 2151 C CA . GLU C 1 3 ? 8.148 34.881 55.865 1.00 25.72 2 GLU C CA 1
ATOM 2152 C C . GLU C 1 3 ? 8.689 35.126 54.450 1.00 22.37 2 GLU C C 1
ATOM 2153 O O . GLU C 1 3 ? 8.495 36.190 53.856 1.00 22.37 2 GLU C O 1
ATOM 2155 N N . LEU C 1 4 ? 9.438 34.150 53.957 1.00 19.36 3 LEU C N 1
ATOM 2156 C CA . LEU C 1 4 ? 9.933 34.170 52.577 1.00 16.29 3 LEU C CA 1
ATOM 2157 C C . LEU C 1 4 ? 8.750 34.066 51.642 1.00 15.36 3 LEU C C 1
ATOM 2158 O O . LEU C 1 4 ? 7.800 33.336 51.927 1.00 13.93 3 LEU C O 1
ATOM 2163 N N . THR C 1 5 ? 8.784 34.829 50.551 1.00 13.78 4 THR C N 1
ATOM 2164 C CA . THR C 1 5 ? 7.760 34.692 49.494 1.00 12.06 4 THR C CA 1
ATOM 2165 C C . THR C 1 5 ? 8.197 33.613 48.501 1.00 10.95 4 THR C C 1
ATOM 2166 O O . THR C 1 5 ? 9.341 33.195 48.474 1.00 10.71 4 THR C O 1
ATOM 2170 N N . ALA C 1 6 ? 7.248 33.148 47.683 1.00 9.93 5 ALA C N 1
ATOM 2171 C CA . ALA C 1 6 ? 7.537 32.224 46.598 1.00 8.64 5 ALA C CA 1
ATOM 2172 C C . ALA C 1 6 ? 8.552 32.861 45.632 1.00 8.83 5 ALA C C 1
ATOM 2173 O O . ALA C 1 6 ? 9.487 32.204 45.216 1.00 7.47 5 ALA C O 1
ATOM 2175 N N . LEU C 1 7 ? 8.384 34.148 45.308 1.00 8.19 6 LEU C N 1
ATOM 2176 C CA . LEU C 1 7 ? 9.390 34.818 44.454 1.00 9.08 6 LEU C CA 1
ATOM 2177 C C . LEU C 1 7 ? 10.793 34.842 45.078 1.00 7.90 6 LEU C C 1
ATOM 2178 O O . LEU C 1 7 ? 11.806 34.667 44.340 1.00 11.06 6 LEU C O 1
ATOM 2183 N N . ASP C 1 8 ? 10.881 35.070 46.401 1.00 9.03 7 ASP C N 1
ATOM 2184 C CA . ASP C 1 8 ? 12.161 34.955 47.129 1.00 9.54 7 ASP C CA 1
ATOM 2185 C C . ASP C 1 8 ? 12.792 33.611 46.910 1.00 9.75 7 ASP C C 1
ATOM 2186 O O . ASP C 1 8 ? 13.954 33.512 46.547 1.00 10.63 7 ASP C O 1
ATOM 2191 N N . LYS C 1 9 ? 12.019 32.538 47.115 1.00 10.94 8 LYS C N 1
ATOM 2192 C CA . LYS C 1 9 ? 12.568 31.196 46.974 1.00 12.17 8 LYS C CA 1
ATOM 2193 C C . LYS C 1 9 ? 13.029 30.913 45.531 1.00 10.82 8 LYS C C 1
ATOM 2194 O O . LYS C 1 9 ? 14.071 30.303 45.318 1.00 12.00 8 LYS C O 1
ATOM 2200 N N . LEU C 1 10 ? 12.234 31.339 44.554 1.00 10.37 9 LEU C N 1
ATOM 2201 C CA . LEU C 1 10 ? 12.635 31.210 43.160 1.00 11.00 9 LEU C CA 1
ATOM 2202 C C . LEU C 1 10 ? 13.939 31.972 42.852 1.00 10.59 9 LEU C C 1
ATOM 2203 O O . LEU C 1 10 ? 14.797 31.489 42.099 1.00 11.21 9 LEU C O 1
ATOM 2208 N N . GLU C 1 11 ? 14.061 33.168 43.376 1.00 10.97 10 GLU C N 1
ATOM 2209 C CA . GLU C 1 11 ? 15.252 34.017 43.164 1.00 12.23 10 GLU C CA 1
ATOM 2210 C C . GLU C 1 11 ? 16.501 33.380 43.811 1.00 11.33 10 GLU C C 1
ATOM 2211 O O . GLU C 1 11 ? 17.608 33.438 43.253 1.00 11.37 10 GLU C O 1
ATOM 2217 N N . ILE C 1 12 ? 16.305 32.764 44.969 1.00 10.82 11 ILE C N 1
ATOM 2218 C CA . ILE C 1 12 ? 17.399 32.082 45.690 1.00 11.31 11 ILE C CA 1
ATOM 2219 C C . ILE C 1 12 ? 17.832 30.872 44.895 1.00 12.75 11 ILE C C 1
ATOM 2220 O O . ILE C 1 12 ? 19.036 30.658 44.679 1.00 12.93 11 ILE C O 1
ATOM 2233 N N . GLU C 1 14 ? 17.605 30.571 41.672 1.00 12.65 13 GLU C N 1
ATOM 2234 C CA . GLU C 1 14 ? 18.284 31.154 40.498 1.00 13.93 13 GLU C CA 1
ATOM 2235 C C . GLU C 1 14 ? 19.720 31.560 40.810 1.00 14.58 13 GLU C C 1
ATOM 2236 O O . GLU C 1 14 ? 20.515 31.614 39.878 1.00 14.82 13 GLU C O 1
ATOM 2242 N N . LEU C 1 15 ? 20.061 31.874 42.064 1.00 14.64 14 LEU C N 1
ATOM 2243 C CA . LEU C 1 15 ? 21.488 32.110 42.444 1.00 15.39 14 LEU C CA 1
ATOM 2244 C C . LEU C 1 15 ? 22.342 30.926 42.141 1.00 13.02 14 LEU C C 1
ATOM 2245 O O . LEU C 1 15 ? 23.443 31.102 41.600 1.00 13.02 14 LEU C O 1
ATOM 2250 N N . ALA C 1 16 ? 21.832 29.744 42.472 1.00 13.49 15 ALA C N 1
ATOM 2251 C CA . ALA C 1 16 ? 22.538 28.498 42.201 1.00 14.39 15 ALA C CA 1
ATOM 2252 C C . ALA C 1 16 ? 22.691 28.305 40.689 1.00 13.16 15 ALA C C 1
ATOM 2253 O O . ALA C 1 16 ? 23.785 27.997 40.186 1.00 13.87 15 ALA C O 1
ATOM 2255 N N . ALA C 1 17 ? 21.602 28.567 39.953 1.00 12.50 16 ALA C N 1
ATOM 2256 C CA . ALA C 1 17 ? 21.610 28.399 38.512 1.00 11.50 16 ALA C CA 1
ATOM 2257 C C . ALA C 1 17 ? 22.630 29.337 37.874 1.00 12.00 16 ALA C C 1
ATOM 2258 O O . ALA C 1 17 ? 23.390 28.918 36.990 1.00 10.43 16 ALA C O 1
ATOM 2260 N N . ARG C 1 18 ? 22.638 30.586 38.319 1.00 11.68 17 ARG C N 1
ATOM 2261 C CA . ARG C 1 18 ? 23.499 31.599 37.783 1.00 13.43 17 ARG C CA 1
ATOM 2262 C C . ARG C 1 18 ? 24.962 31.263 38.090 1.00 12.37 17 ARG C C 1
ATOM 2263 O O . ARG C 1 18 ? 25.824 31.437 37.231 1.00 11.59 17 ARG C O 1
ATOM 2271 N N . PHE C 1 19 ? 25.244 30.841 39.319 1.00 11.97 18 PHE C N 1
ATOM 2272 C CA . PHE C 1 19 ? 26.624 30.455 39.701 1.00 12.34 18 PHE C CA 1
ATOM 2273 C C . PHE C 1 19 ? 27.145 29.386 38.753 1.00 12.61 18 PHE C C 1
ATOM 2274 O O . PHE C 1 19 ? 28.191 29.515 38.122 1.00 10.22 18 PHE C O 1
ATOM 2282 N N . GLU C 1 20 ? 26.347 28.338 38.586 1.00 12.11 19 GLU C N 1
ATOM 2283 C CA . GLU C 1 20 ? 26.783 27.196 37.801 1.00 13.82 19 GLU C CA 1
ATOM 2284 C C . GLU C 1 20 ? 26.868 27.474 36.309 1.00 13.21 19 GLU C C 1
ATOM 2285 O O . GLU C 1 20 ? 27.809 27.045 35.671 1.00 14.31 19 GLU C O 1
ATOM 2304 N N . SER C 1 22 ? 27.341 30.441 34.959 1.00 11.79 21 SER C N 1
ATOM 2305 C CA . SER C 1 22 ? 28.464 31.383 34.754 1.00 12.16 21 SER C CA 1
ATOM 2306 C C . SER C 1 22 ? 29.790 30.646 34.782 1.00 11.44 21 SER C C 1
ATOM 2307 O O . SER C 1 22 ? 30.686 30.963 34.009 1.00 12.38 21 SER C O 1
ATOM 2310 N N . LEU C 1 23 ? 29.919 29.692 35.692 1.00 10.16 22 LEU C N 1
ATOM 2311 C CA . LEU C 1 23 ? 31.122 28.853 35.780 1.00 13.61 22 LEU C CA 1
ATOM 2312 C C . LEU C 1 23 ? 31.326 28.078 34.466 1.00 12.79 22 LEU C C 1
ATOM 2313 O O . LEU C 1 23 ? 32.371 28.188 33.872 1.00 12.04 22 LEU C O 1
ATOM 2318 N N . ASP C 1 24 ? 30.289 27.353 34.014 1.00 11.59 23 ASP C N 1
ATOM 2319 C CA . ASP C 1 24 ? 30.364 26.581 32.762 1.00 11.62 23 ASP C CA 1
ATOM 2320 C C . ASP C 1 24 ? 30.640 27.403 31.526 1.00 11.94 23 ASP C C 1
ATOM 2321 O O . ASP C 1 24 ? 31.351 26.946 30.661 1.00 12.63 23 ASP C O 1
ATOM 2326 N N . LYS C 1 25 ? 30.083 28.618 31.468 1.00 11.40 24 LYS C N 1
ATOM 2327 C CA . LYS C 1 25 ? 30.302 29.571 30.371 1.00 14.49 24 LYS C CA 1
ATOM 2328 C C . LYS C 1 25 ? 31.610 30.331 30.485 1.00 12.79 24 LYS C C 1
ATOM 2329 O O . LYS C 1 25 ? 32.029 31.010 29.528 1.00 12.84 24 LYS C O 1
ATOM 2333 N N . GLU C 1 26 ? 32.250 30.254 31.648 1.00 12.34 25 GLU C N 1
ATOM 2334 C CA . GLU C 1 26 ? 33.469 30.983 31.955 1.00 13.60 25 GLU C CA 1
ATOM 2335 C C . GLU C 1 26 ? 33.232 32.492 31.898 1.00 13.56 25 GLU C C 1
ATOM 2336 O O . GLU C 1 26 ? 34.088 33.275 31.432 1.00 15.42 25 GLU C O 1
ATOM 2342 N N . ASP C 1 27 ? 32.082 32.901 32.451 1.00 12.41 26 ASP C N 1
ATOM 2343 C CA . ASP C 1 27 ? 31.673 34.331 32.538 1.00 12.90 26 ASP C CA 1
ATOM 2344 C C . ASP C 1 27 ? 31.944 34.767 33.966 1.00 12.79 26 ASP C C 1
ATOM 2345 O O . ASP C 1 27 ? 31.049 34.666 34.836 1.00 11.67 26 ASP C O 1
ATOM 2350 N N . VAL C 1 28 ? 33.155 35.274 34.201 1.00 11.81 27 VAL C N 1
ATOM 2351 C CA . VAL C 1 28 ? 33.595 35.685 35.545 1.00 13.60 27 VAL C CA 1
ATOM 2352 C C . VAL C 1 28 ? 32.707 36.762 36.189 1.00 14.88 27 VAL C C 1
ATOM 2353 O O . VAL C 1 28 ? 32.359 36.656 37.383 1.00 15.00 27 VAL C O 1
ATOM 2357 N N . GLU C 1 29 ? 32.283 37.765 35.411 1.00 15.90 28 GLU C N 1
ATOM 2358 C CA . GLU C 1 29 ? 31.490 38.854 35.991 1.00 17.26 28 GLU C CA 1
ATOM 2359 C C . GLU C 1 29 ? 30.132 38.399 36.467 1.00 16.30 28 GLU C C 1
ATOM 2360 O O . GLU C 1 29 ? 29.712 38.792 37.552 1.00 14.99 28 GLU C O 1
ATOM 2366 N N . ASN C 1 30 ? 29.450 37.587 35.681 1.00 15.56 29 ASN C N 1
ATOM 2367 C CA . ASN C 1 30 ? 28.180 37.024 36.129 1.00 14.81 29 ASN C CA 1
ATOM 2368 C C . ASN C 1 30 ? 28.294 36.045 37.297 1.00 13.40 29 ASN C C 1
ATOM 2369 O O . ASN C 1 30 ? 27.385 35.970 38.134 1.00 11.90 29 ASN C O 1
ATOM 2374 N N . TYR C 1 31 ? 29.409 35.332 37.354 1.00 11.96 30 TYR C N 1
ATOM 2375 C CA . TYR C 1 31 ? 29.730 34.424 38.479 1.00 13.27 30 TYR C CA 1
ATOM 2376 C C . TYR C 1 31 ? 29.862 35.268 39.770 1.00 13.21 30 TYR C C 1
ATOM 2377 O O . TYR C 1 31 ? 29.199 35.007 40.779 1.00 12.98 30 TYR C O 1
ATOM 2386 N N . LEU C 1 32 ? 30.690 36.306 39.701 1.00 10.81 31 LEU C N 1
ATOM 2387 C CA . LEU C 1 32 ? 30.934 37.197 40.862 1.00 11.78 31 LEU C CA 1
ATOM 2388 C C . LEU C 1 32 ? 29.677 37.969 41.333 1.00 11.77 31 LEU C C 1
ATOM 2389 O O . LEU C 1 32 ? 29.458 38.157 42.550 1.00 10.83 31 LEU C O 1
ATOM 2394 N N . ALA C 1 33 ? 28.786 38.306 40.395 1.00 13.05 32 ALA C N 1
ATOM 2395 C CA . ALA C 1 33 ? 27.567 39.061 40.718 1.00 14.61 32 ALA C CA 1
ATOM 2396 C C . ALA C 1 33 ? 26.601 38.221 41.589 1.00 13.89 32 ALA C C 1
ATOM 2397 O O . ALA C 1 33 ? 25.679 38.766 42.201 1.00 14.40 32 ALA C O 1
ATOM 2399 N N . THR C 1 34 ? 26.764 36.900 41.623 1.00 12.81 33 THR C N 1
ATOM 2400 C CA . THR C 1 34 ? 25.951 36.083 42.527 1.00 13.08 33 THR C CA 1
ATOM 2401 C C . THR C 1 34 ? 26.318 36.273 44.023 1.00 12.66 33 THR C C 1
ATOM 2402 O O . THR C 1 34 ? 25.532 35.902 44.881 1.00 13.14 33 THR C O 1
ATOM 2406 N N . PHE C 1 35 ? 27.536 36.762 44.284 1.00 13.16 34 PHE C N 1
ATOM 2407 C CA . PHE C 1 35 ? 28.085 36.930 45.622 1.00 13.16 34 PHE C CA 1
ATOM 2408 C C . PHE C 1 35 ? 27.940 38.345 46.146 1.00 14.05 34 PHE C C 1
ATOM 2409 O O . PHE C 1 35 ? 28.148 39.332 45.396 1.00 14.13 34 PHE C O 1
ATOM 2417 N N . ALA C 1 36 ? 27.588 38.464 47.434 1.00 13.55 35 ALA C N 1
ATOM 2418 C CA . ALA C 1 36 ? 27.664 39.765 48.102 1.00 12.53 35 ALA C CA 1
ATOM 2419 C C . ALA C 1 36 ? 29.162 40.095 48.205 1.00 12.51 35 ALA C C 1
ATOM 2420 O O . ALA C 1 36 ? 30.019 39.207 48.098 1.00 10.07 35 ALA C O 1
ATOM 2422 N N . SER C 1 37 ? 29.482 41.358 48.452 1.00 14.01 36 SER C N 1
ATOM 2423 C CA . SER C 1 37 ? 30.883 41.783 48.638 1.00 14.65 36 SER C CA 1
ATOM 2424 C C . SER C 1 37 ? 31.610 41.050 49.759 1.00 17.13 36 SER C C 1
ATOM 2425 O O . SER C 1 37 ? 32.796 40.845 49.649 1.00 17.49 36 SER C O 1
ATOM 2428 N N . ASP C 1 38 ? 30.882 40.642 50.804 1.00 17.73 37 ASP C N 1
ATOM 2429 C CA . ASP C 1 38 ? 31.471 39.864 51.908 1.00 22.00 37 ASP C CA 1
ATOM 2430 C C . ASP C 1 38 ? 31.429 38.317 51.652 1.00 19.86 37 ASP C C 1
ATOM 2431 O O . ASP C 1 38 ? 31.784 37.539 52.545 1.00 21.62 37 ASP C O 1
ATOM 2436 N N . GLY C 1 39 ? 31.063 37.896 50.442 1.00 16.24 38 GLY C N 1
ATOM 2437 C CA . GLY C 1 39 ? 30.813 36.504 50.109 1.00 14.14 38 GLY C CA 1
ATOM 2438 C C . GLY C 1 39 ? 32.016 35.586 50.117 1.00 12.46 38 GLY C C 1
ATOM 2439 O O . GLY C 1 39 ? 33.162 36.013 49.899 1.00 13.37 38 GLY C O 1
ATOM 2440 N N . ALA C 1 40 ? 31.735 34.303 50.299 1.00 10.92 39 ALA C N 1
ATOM 2441 C CA . ALA C 1 40 ? 32.785 33.308 50.411 1.00 9.43 39 ALA C CA 1
ATOM 2442 C C . ALA C 1 40 ? 32.345 31.988 49.837 1.00 10.39 39 ALA C C 1
ATOM 2443 O O . ALA C 1 40 ? 31.159 31.655 49.880 1.00 11.56 39 ALA C O 1
ATOM 2445 N N . LEU C 1 41 ? 33.308 31.269 49.296 1.00 11.15 40 LEU C N 1
ATOM 2446 C CA . LEU C 1 41 ? 33.120 29.922 48.765 1.00 12.05 40 LEU C CA 1
ATOM 2447 C C . LEU C 1 41 ? 34.065 28.969 49.468 1.00 11.48 40 LEU C C 1
ATOM 2448 O O . LEU C 1 41 ? 35.280 29.176 49.462 1.00 11.74 40 LEU C O 1
ATOM 2453 N N . GLN C 1 42 ? 33.519 27.867 49.960 1.00 13.25 41 GLN C N 1
ATOM 2454 C CA . GLN C 1 42 ? 34.283 26.880 50.723 1.00 13.47 41 GLN C CA 1
ATOM 2455 C C . GLN C 1 42 ? 34.097 25.482 50.148 1.00 14.19 41 GLN C C 1
ATOM 2456 O O . GLN C 1 42 ? 32.969 25.086 49.794 1.00 13.05 41 GLN C O 1
ATOM 2462 N N . GLY C 1 43 ? 35.188 24.738 50.041 1.00 13.90 42 GLY C N 1
ATOM 2463 C CA . GLY C 1 43 ? 35.112 23.351 49.625 1.00 14.26 42 GLY C CA 1
ATOM 2464 C C . GLY C 1 43 ? 36.327 22.555 50.055 1.00 14.74 42 GLY C C 1
ATOM 2465 O O . GLY C 1 43 ? 37.081 22.960 50.967 1.00 14.52 42 GLY C O 1
ATOM 2466 N N . PHE C 1 44 ? 36.536 21.419 49.389 1.00 16.16 43 PHE C N 1
ATOM 2467 C CA . PHE C 1 44 ? 37.666 20.537 49.741 1.00 17.87 43 PHE C CA 1
ATOM 2468 C C . PHE C 1 44 ? 39.036 21.242 49.711 1.00 17.37 43 PHE C C 1
ATOM 2469 O O . PHE C 1 44 ? 39.947 20.926 50.487 1.00 18.50 43 PHE C O 1
ATOM 2477 N N . TRP C 1 45 ? 39.103 22.191 48.797 1.00 17.08 44 TRP C N 1
ATOM 2478 C CA A TRP C 1 45 ? 40.296 23.024 48.537 0.60 16.40 44 TRP C CA 1
ATOM 2479 C CA B TRP C 1 45 ? 40.230 23.082 48.486 0.40 17.84 44 TRP C CA 1
ATOM 2480 C C . TRP C 1 45 ? 40.545 24.198 49.507 1.00 16.72 44 TRP C C 1
ATOM 2481 O O . TRP C 1 45 ? 41.600 24.837 49.410 1.00 15.51 44 TRP C O 1
ATOM 2502 N N . GLY C 1 46 ? 39.617 24.437 50.451 1.00 12.78 45 GLY C N 1
ATOM 2503 C CA . GLY C 1 46 ? 39.728 25.491 51.427 1.00 12.98 45 GLY C CA 1
ATOM 2504 C C . GLY C 1 46 ? 38.649 26.520 51.220 1.00 11.00 45 GLY C C 1
ATOM 2505 O O . GLY C 1 46 ? 37.503 26.173 50.887 1.00 10.51 45 GLY C O 1
ATOM 2506 N N . ILE C 1 47 ? 38.997 27.788 51.411 1.00 11.45 46 ILE C N 1
ATOM 2507 C CA . ILE C 1 47 ? 38.016 28.867 51.368 1.00 11.46 46 ILE C CA 1
ATOM 2508 C C . ILE C 1 47 ? 38.583 30.102 50.710 1.00 11.86 46 ILE C C 1
ATOM 2509 O O . ILE C 1 47 ? 39.770 30.403 50.861 1.00 13.76 46 ILE C O 1
ATOM 2514 N N . ALA C 1 48 ? 37.734 30.795 49.947 1.00 12.51 47 ALA C N 1
ATOM 2515 C CA . ALA C 1 48 ? 38.059 32.084 49.330 1.00 12.42 47 ALA C CA 1
ATOM 2516 C C . ALA C 1 48 ? 37.006 33.064 49.811 1.00 12.98 47 ALA C C 1
ATOM 2517 O O . ALA C 1 48 ? 35.815 32.742 49.764 1.00 14.47 47 ALA C O 1
ATOM 2519 N N . LYS C 1 49 ? 37.443 34.232 50.300 1.00 13.04 48 LYS C N 1
ATOM 2520 C CA . LYS C 1 49 ? 36.554 35.271 50.827 1.00 14.42 48 LYS C CA 1
ATOM 2521 C C . LYS C 1 49 ? 36.774 36.569 50.111 1.00 13.11 48 LYS C C 1
ATOM 2522 O O . LYS C 1 49 ? 37.913 36.999 49.963 1.00 12.83 48 LYS C O 1
ATOM 2528 N N . GLY C 1 50 ? 35.686 37.241 49.733 1.00 12.92 49 GLY C N 1
ATOM 2529 C CA . GLY C 1 50 ? 35.787 38.516 49.027 1.00 12.94 49 GLY C CA 1
ATOM 2530 C C . GLY C 1 50 ? 36.012 38.325 47.531 1.00 13.53 49 GLY C C 1
ATOM 2531 O O . GLY C 1 50 ? 36.532 37.279 47.073 1.00 12.42 49 GLY C O 1
ATOM 2532 N N . LYS C 1 51 ? 35.665 39.356 46.770 1.00 14.44 50 LYS C N 1
ATOM 2533 C CA . LYS C 1 51 ? 35.688 39.231 45.301 1.00 15.19 50 LYS C CA 1
ATOM 2534 C C . LYS C 1 51 ? 37.071 39.069 44.670 1.00 13.34 50 LYS C C 1
ATOM 2535 O O . LYS C 1 51 ? 37.153 38.436 43.638 1.00 14.02 50 LYS C O 1
ATOM 2541 N N . GLU C 1 52 ? 38.131 39.609 45.286 1.00 14.34 51 GLU C N 1
ATOM 2542 C CA . GLU C 1 52 ? 39.489 39.419 44.738 1.00 16.07 51 GLU C CA 1
ATOM 2543 C C . GLU C 1 52 ? 39.830 37.930 44.750 1.00 13.97 51 GLU C C 1
ATOM 2544 O O . GLU C 1 52 ? 40.220 37.358 43.732 1.00 14.57 51 GLU C O 1
ATOM 2549 N N . GLU C 1 53 ? 39.678 37.301 45.915 1.00 11.90 52 GLU C N 1
ATOM 2550 C CA . GLU C 1 53 ? 39.910 35.855 46.048 1.00 11.47 52 GLU C CA 1
ATOM 2551 C C . GLU C 1 53 ? 38.941 35.007 45.218 1.00 10.79 52 GLU C C 1
ATOM 2552 O O . GLU C 1 53 ? 39.372 33.963 44.658 1.00 8.65 52 GLU C O 1
ATOM 2558 N N . LEU C 1 54 ? 37.655 35.388 45.206 1.00 10.12 53 LEU C N 1
ATOM 2559 C CA . LEU C 1 54 ? 36.645 34.665 44.408 1.00 10.26 53 LEU C CA 1
ATOM 2560 C C . LEU C 1 54 ? 36.988 34.678 42.890 1.00 9.58 53 LEU C C 1
ATOM 2561 O O . LEU C 1 54 ? 36.864 33.657 42.177 1.00 9.19 53 LEU C O 1
ATOM 2566 N N . ARG C 1 55 ? 37.454 35.794 42.408 1.00 10.92 54 ARG C N 1
ATOM 2567 C CA . ARG C 1 55 ? 37.796 35.956 40.988 1.00 11.72 54 ARG C CA 1
ATOM 2568 C C . ARG C 1 55 ? 38.952 35.036 40.667 1.00 11.91 54 ARG C C 1
ATOM 2569 O O . ARG C 1 55 ? 38.918 34.347 39.688 1.00 14.15 54 ARG C O 1
ATOM 2577 N N . GLN C 1 56 ? 39.993 35.050 41.487 1.00 9.52 55 GLN C N 1
ATOM 2578 C CA . GLN C 1 56 ? 41.161 34.185 41.246 1.00 12.31 55 GLN C CA 1
ATOM 2579 C C . GLN C 1 56 ? 40.775 32.701 41.329 1.00 10.89 55 GLN C C 1
ATOM 2580 O O . GLN C 1 56 ? 41.255 31.841 40.550 1.00 11.32 55 GLN C O 1
ATOM 2586 N N . GLY C 1 57 ? 39.915 32.388 42.291 1.00 8.15 56 GLY C N 1
ATOM 2587 C CA . GLY C 1 57 ? 39.474 31.018 42.491 1.00 9.40 56 GLY C CA 1
ATOM 2588 C C . GLY C 1 57 ? 38.674 30.460 41.333 1.00 10.29 56 GLY C C 1
ATOM 2589 O O . GLY C 1 57 ? 38.700 29.243 41.088 1.00 13.14 56 GLY C O 1
ATOM 2590 N N . PHE C 1 58 ? 37.936 31.343 40.647 1.00 10.71 57 PHE C N 1
ATOM 2591 C CA . PHE C 1 58 ? 37.154 30.990 39.428 1.00 12.50 57 PHE C CA 1
ATOM 2592 C C . PHE C 1 58 ? 38.086 30.335 38.386 1.00 10.93 57 PHE C C 1
ATOM 2593 O O . PHE C 1 58 ? 37.810 29.233 37.912 1.00 10.70 57 PHE C O 1
ATOM 2601 N N . TYR C 1 59 ? 39.213 30.985 38.123 1.00 10.22 58 TYR C N 1
ATOM 2602 C CA . TYR C 1 59 ? 40.223 30.499 37.158 1.00 11.25 58 TYR C CA 1
ATOM 2603 C C . TYR C 1 59 ? 40.901 29.265 37.677 1.00 11.02 58 TYR C C 1
ATOM 2604 O O . TYR C 1 59 ? 41.065 28.275 36.922 1.00 10.92 58 TYR C O 1
ATOM 2613 N N . ALA C 1 60 ? 41.228 29.271 38.977 1.00 11.87 59 ALA C N 1
ATOM 2614 C CA . ALA C 1 60 ? 41.891 28.124 39.604 1.00 11.45 59 ALA C CA 1
ATOM 2615 C C . ALA C 1 60 ? 41.043 26.878 39.454 1.00 10.62 59 ALA C C 1
ATOM 2616 O O . ALA C 1 60 ? 41.533 25.807 39.090 1.00 11.49 59 ALA C O 1
ATOM 2631 N N . LEU C 1 62 ? 38.488 26.357 37.290 1.00 13.50 61 LEU C N 1
ATOM 2632 C CA . LEU C 1 62 ? 38.363 26.035 35.861 1.00 11.47 61 LEU C CA 1
ATOM 2633 C C . LEU C 1 62 ? 39.608 25.288 35.333 1.00 11.31 61 LEU C C 1
ATOM 2634 O O . LEU C 1 62 ? 39.477 24.275 34.679 1.00 10.90 61 LEU C O 1
ATOM 2639 N N . ASP C 1 63 ? 40.783 25.776 35.695 1.00 9.54 62 ASP C N 1
ATOM 2640 C CA . ASP C 1 63 ? 42.033 25.240 35.176 1.00 11.12 62 ASP C CA 1
ATOM 2641 C C . ASP C 1 63 ? 42.387 23.861 35.665 1.00 13.25 62 ASP C C 1
ATOM 2642 O O . ASP C 1 63 ? 43.096 23.142 34.935 1.00 14.25 62 ASP C O 1
ATOM 2647 N N . THR C 1 64 ? 41.878 23.473 36.840 1.00 13.35 63 THR C N 1
ATOM 2648 C CA . THR C 1 64 ? 42.174 22.142 37.409 1.00 14.73 63 THR C CA 1
ATOM 2649 C C . THR C 1 64 ? 41.070 21.129 37.256 1.00 14.12 63 THR C C 1
ATOM 2650 O O . THR C 1 64 ? 41.369 19.956 37.035 1.00 14.71 63 THR C O 1
ATOM 2654 N N . PHE C 1 65 ? 39.812 21.517 37.372 1.00 13.16 64 PHE C N 1
ATOM 2655 C CA . PHE C 1 65 ? 38.745 20.514 37.308 1.00 13.92 64 PHE C CA 1
ATOM 2656 C C . PHE C 1 65 ? 37.370 20.908 36.821 1.00 13.90 64 PHE C C 1
ATOM 2657 O O . PHE C 1 65 ? 36.610 20.022 36.479 1.00 15.42 64 PHE C O 1
ATOM 2665 N N . ALA C 1 66 ? 37.026 22.196 36.816 1.00 12.95 65 ALA C N 1
ATOM 2666 C CA . ALA C 1 66 ? 35.661 22.613 36.528 1.00 12.84 65 ALA C CA 1
ATOM 2667 C C . ALA C 1 66 ? 35.349 22.938 35.082 1.00 11.36 65 ALA C C 1
ATOM 2668 O O . ALA C 1 66 ? 34.193 23.144 34.726 1.00 12.08 65 ALA C O 1
ATOM 2670 N N . ARG C 1 67 ? 36.358 23.017 34.230 1.00 12.17 66 ARG C N 1
ATOM 2671 C CA . ARG C 1 67 ? 36.141 23.377 32.820 1.00 12.67 66 ARG C CA 1
ATOM 2672 C C . ARG C 1 67 ? 35.550 22.231 31.998 1.00 11.26 66 ARG C C 1
ATOM 2673 O O . ARG C 1 67 ? 35.919 21.043 32.209 1.00 13.85 66 ARG C O 1
ATOM 2681 N N . GLY C 1 68 ? 34.682 22.588 31.051 1.00 10.38 67 GLY C N 1
ATOM 2682 C CA . GLY C 1 68 ? 34.129 21.631 30.089 1.00 11.05 67 GLY C CA 1
ATOM 2683 C C . GLY C 1 68 ? 32.998 20.771 30.562 1.00 11.66 67 GLY C C 1
ATOM 2684 O O . GLY C 1 68 ? 32.782 19.684 30.028 1.00 9.45 67 GLY C O 1
ATOM 2685 N N . LYS C 1 69 ? 32.241 21.279 31.526 1.00 13.89 68 LYS C N 1
ATOM 2686 C CA . LYS C 1 69 ? 31.201 20.507 32.167 1.00 11.41 68 LYS C CA 1
ATOM 2687 C C . LYS C 1 69 ? 29.850 21.173 32.122 1.00 12.90 68 LYS C C 1
ATOM 2688 O O . LYS C 1 69 ? 29.716 22.291 31.657 1.00 10.17 68 LYS C O 1
ATOM 2694 N N . ARG C 1 70 ? 28.851 20.423 32.577 1.00 11.50 69 ARG C N 1
ATOM 2695 C CA . ARG C 1 70 ? 27.554 20.970 32.920 1.00 13.47 69 ARG C CA 1
ATOM 2696 C C . ARG C 1 70 ? 27.396 20.704 34.407 1.00 12.72 69 ARG C C 1
ATOM 2697 O O . ARG C 1 70 ? 27.371 19.555 34.822 1.00 12.86 69 ARG C O 1
ATOM 2705 N N . HIS C 1 71 ? 27.320 21.775 35.188 1.00 11.99 70 HIS C N 1
ATOM 2706 C CA . HIS C 1 71 ? 27.064 21.709 36.640 1.00 11.68 70 HIS C CA 1
ATOM 2707 C C . HIS C 1 71 ? 25.568 21.951 36.857 1.00 14.13 70 HIS C C 1
ATOM 2708 O O . HIS C 1 71 ? 25.078 23.045 36.523 1.00 12.81 70 HIS C O 1
ATOM 2715 N N . CYS C 1 72 ? 24.842 20.920 37.303 1.00 11.53 71 CYS C N 1
ATOM 2716 C CA . CYS C 1 72 ? 23.379 20.981 37.506 1.00 14.27 71 CYS C CA 1
ATOM 2717 C C . CYS C 1 72 ? 22.985 20.994 38.970 1.00 14.35 71 CYS C C 1
ATOM 2718 O O . CYS C 1 72 ? 23.480 20.180 39.770 1.00 13.50 71 CYS C O 1
ATOM 2721 N N . SER C 1 73 ? 22.068 21.895 39.299 1.00 13.55 72 SER C N 1
ATOM 2722 C CA . SER C 1 73 ? 21.553 22.034 40.642 1.00 13.75 72 SER C CA 1
ATOM 2723 C C . SER C 1 73 ? 20.214 21.277 40.729 1.00 15.82 72 SER C C 1
ATOM 2724 O O . SER C 1 73 ? 19.414 21.347 39.811 1.00 16.72 72 SER C O 1
ATOM 2727 N N . SER C 1 74 ? 19.955 20.581 41.829 1.00 13.72 73 SER C N 1
ATOM 2728 C CA . SER C 1 74 ? 18.666 19.931 42.042 1.00 14.53 73 SER C CA 1
ATOM 2729 C C . SER C 1 74 ? 18.356 19.835 43.542 1.00 12.31 73 SER C C 1
ATOM 2730 O O . SER C 1 74 ? 19.229 20.141 44.405 1.00 14.20 73 SER C O 1
ATOM 2733 N N . ASN C 1 75 ? 17.121 19.428 43.837 1.00 12.72 74 ASN C N 1
ATOM 2734 C CA . ASN C 1 75 ? 16.678 19.126 45.204 1.00 12.75 74 ASN C CA 1
ATOM 2735 C C . ASN C 1 75 ? 16.772 20.272 46.194 1.00 11.72 74 ASN C C 1
ATOM 2736 O O . ASN C 1 75 ? 17.188 20.079 47.314 1.00 12.73 74 ASN C O 1
ATOM 2741 N N . ALA C 1 76 ? 16.457 21.485 45.742 1.00 12.05 75 ALA C N 1
ATOM 2742 C CA . ALA C 1 76 ? 16.594 22.680 46.570 1.00 14.27 75 ALA C CA 1
ATOM 2743 C C . ALA C 1 76 ? 15.590 22.684 47.714 1.00 14.19 75 ALA C C 1
ATOM 2744 O O . ALA C 1 76 ? 14.403 22.474 47.482 1.00 14.86 75 ALA C O 1
ATOM 2746 N N . ILE C 1 77 ? 16.092 22.909 48.925 1.00 13.59 76 ILE C N 1
ATOM 2747 C CA . ILE C 1 77 ? 15.249 23.082 50.133 1.00 13.42 76 ILE C CA 1
ATOM 2748 C C . ILE C 1 77 ? 15.695 24.413 50.749 1.00 13.50 76 ILE C C 1
ATOM 2749 O O . ILE C 1 77 ? 16.903 24.618 51.040 1.00 13.32 76 ILE C O 1
ATOM 2754 N N . ILE C 1 78 ? 14.752 25.328 50.894 1.00 13.49 77 ILE C N 1
ATOM 2755 C CA . ILE C 1 78 ? 15.071 26.677 51.372 1.00 14.78 77 ILE C CA 1
ATOM 2756 C C . ILE C 1 78 ? 14.302 27.032 52.669 1.00 17.31 77 ILE C C 1
ATOM 2757 O O . ILE C 1 78 ? 13.072 26.858 52.727 1.00 17.84 77 ILE C O 1
ATOM 2762 N N . GLN C 1 79 ? 15.025 27.532 53.667 1.00 18.28 78 GLN C N 1
ATOM 2763 C CA . GLN C 1 79 ? 14.460 27.941 54.962 1.00 20.53 78 GLN C CA 1
ATOM 2764 C C . GLN C 1 79 ? 14.936 29.342 55.206 1.00 18.95 78 GLN C C 1
ATOM 2765 O O . GLN C 1 79 ? 16.075 29.654 54.901 1.00 17.05 78 GLN C O 1
ATOM 2771 N N . GLY C 1 80 ? 14.111 30.166 55.819 1.00 18.02 79 GLY C N 1
ATOM 2772 C CA . GLY C 1 80 ? 14.562 31.506 56.153 1.00 18.32 79 GLY C CA 1
ATOM 2773 C C . GLY C 1 80 ? 13.430 32.429 56.506 1.00 20.41 79 GLY C C 1
ATOM 2774 O O . GLY C 1 80 ? 12.342 31.995 56.792 1.00 18.30 79 GLY C O 1
ATOM 2775 N N . ASN C 1 81 ? 13.734 33.710 56.517 1.00 22.86 80 ASN C N 1
ATOM 2776 C CA . ASN C 1 81 ? 12.728 34.736 56.720 1.00 25.95 80 ASN C CA 1
ATOM 2777 C C . ASN C 1 81 ? 12.842 35.680 55.514 1.00 27.96 80 ASN C C 1
ATOM 2778 O O . ASN C 1 81 ? 13.545 35.364 54.537 1.00 28.36 80 ASN C O 1
ATOM 2783 N N . TYR C 1 82 ? 12.221 36.849 55.612 1.00 28.21 81 TYR C N 1
ATOM 2784 C CA . TYR C 1 82 ? 12.188 37.804 54.518 1.00 29.31 81 TYR C CA 1
ATOM 2785 C C . TYR C 1 82 ? 13.566 38.282 54.003 1.00 26.32 81 TYR C C 1
ATOM 2786 O O . TYR C 1 82 ? 13.636 38.637 52.835 1.00 27.14 81 TYR C O 1
ATOM 2795 N N . ASP C 1 83 ? 14.629 38.335 54.823 1.00 23.99 82 ASP C N 1
ATOM 2796 C CA . ASP C 1 83 ? 15.966 38.847 54.309 1.00 21.36 82 ASP C CA 1
ATOM 2797 C C . ASP C 1 83 ? 17.207 37.951 54.507 1.00 17.29 82 ASP C C 1
ATOM 2798 O O . ASP C 1 83 ? 18.298 38.352 54.079 1.00 14.98 82 ASP C O 1
ATOM 2802 N N . GLU C 1 84 ? 17.035 36.790 55.141 1.00 14.82 83 GLU C N 1
ATOM 2803 C CA . GLU C 1 84 ? 18.107 35.834 55.390 1.00 16.12 83 GLU C CA 1
ATOM 2804 C C . GLU C 1 84 ? 17.540 34.442 55.161 1.00 14.82 83 GLU C C 1
ATOM 2805 O O . GLU C 1 84 ? 16.432 34.145 55.593 1.00 16.76 83 GLU C O 1
ATOM 2808 N N . ALA C 1 85 ? 18.287 33.595 54.478 1.00 14.12 84 ALA C N 1
ATOM 2809 C CA . ALA C 1 85 ? 17.843 32.250 54.257 1.00 13.26 84 ALA C CA 1
ATOM 2810 C C . ALA C 1 85 ? 19.023 31.336 54.055 1.00 13.81 84 ALA C C 1
ATOM 2811 O O . ALA C 1 85 ? 20.162 31.788 53.957 1.00 12.80 84 ALA C O 1
ATOM 2813 N N . THR C 1 86 ? 18.711 30.057 54.142 1.00 14.11 85 THR C N 1
ATOM 2814 C CA A THR C 1 86 ? 19.651 28.986 53.905 0.50 14.36 85 THR C CA 1
ATOM 2815 C CA B THR C 1 86 ? 19.644 28.975 53.904 0.50 14.88 85 THR C CA 1
ATOM 2816 C C . THR C 1 86 ? 19.036 28.062 52.858 1.00 15.58 85 THR C C 1
ATOM 2817 O O . THR C 1 86 ? 17.820 27.823 52.871 1.00 15.94 85 THR C O 1
ATOM 2832 N N . GLU C 1 88 ? 19.790 24.259 50.881 1.00 14.22 87 GLU C N 1
ATOM 2833 C CA . GLU C 1 88 ? 20.504 22.990 50.750 1.00 15.87 87 GLU C CA 1
ATOM 2834 C C . GLU C 1 88 ? 20.134 22.439 49.383 1.00 15.01 87 GLU C C 1
ATOM 2835 O O . GLU C 1 88 ? 18.985 22.483 49.009 1.00 12.04 87 GLU C O 1
ATOM 2841 N N . SER C 1 89 ? 21.111 21.937 48.633 1.00 13.56 88 SER C N 1
ATOM 2842 C CA . SER C 1 89 ? 20.832 21.409 47.299 1.00 13.50 88 SER C CA 1
ATOM 2843 C C . SER C 1 89 ? 21.896 20.412 46.900 1.00 13.28 88 SER C C 1
ATOM 2844 O O . SER C 1 89 ? 22.903 20.188 47.647 1.00 10.79 88 SER C O 1
ATOM 2847 N N . TYR C 1 90 ? 21.639 19.777 45.761 1.00 11.51 89 TYR C N 1
ATOM 2848 C CA . TYR C 1 90 ? 22.583 18.872 45.162 1.00 12.56 89 TYR C CA 1
ATOM 2849 C C . TYR C 1 90 ? 23.190 19.467 43.892 1.00 12.39 89 TYR C C 1
ATOM 2850 O O . TYR C 1 90 ? 22.586 20.299 43.194 1.00 12.72 89 TYR C O 1
ATOM 2859 N N . LEU C 1 91 ? 24.422 19.043 43.626 1.00 12.51 90 LEU C N 1
ATOM 2860 C CA . LEU C 1 91 ? 25.177 19.426 42.471 1.00 13.49 90 LEU C CA 1
ATOM 2861 C C . LEU C 1 91 ? 25.581 18.126 41.821 1.00 14.60 90 LEU C C 1
ATOM 2862 O O . LEU C 1 91 ? 26.138 17.260 42.498 1.00 13.51 90 LEU C O 1
ATOM 2867 N N . THR C 1 92 ? 25.240 17.961 40.546 1.00 14.55 91 THR C N 1
ATOM 2868 C CA . THR C 1 92 ? 25.713 16.800 39.740 1.00 16.12 91 THR C CA 1
ATOM 2869 C C . THR C 1 92 ? 26.430 17.433 38.563 1.00 14.58 91 THR C C 1
ATOM 2870 O O . THR C 1 92 ? 26.051 18.512 38.081 1.00 16.70 91 THR C O 1
ATOM 2874 N N . VAL C 1 93 ? 27.513 16.802 38.152 1.00 12.28 92 VAL C N 1
ATOM 2875 C CA . VAL C 1 93 ? 28.408 17.355 37.151 1.00 12.24 92 VAL C CA 1
ATOM 2876 C C . VAL C 1 93 ? 28.667 16.294 36.074 1.00 12.05 92 VAL C C 1
ATOM 2877 O O . VAL C 1 93 ? 28.935 15.146 36.394 1.00 10.61 92 VAL C O 1
ATOM 2881 N N . VAL C 1 94 ? 28.466 16.657 34.803 1.00 12.07 93 VAL C N 1
ATOM 2882 C CA . VAL C 1 94 ? 28.687 15.766 33.670 1.00 12.24 93 VAL C CA 1
ATOM 2883 C C . VAL C 1 94 ? 29.589 16.458 32.648 1.00 12.55 93 VAL C C 1
ATOM 2884 O O . VAL C 1 94 ? 29.736 17.687 32.648 1.00 11.00 93 VAL C O 1
ATOM 2888 N N . ASN C 1 95 ? 30.214 15.658 31.806 1.00 10.65 94 ASN C N 1
ATOM 2889 C CA . ASN C 1 95 ? 31.090 16.209 30.782 1.00 11.53 94 ASN C CA 1
ATOM 2890 C C . ASN C 1 95 ? 30.330 16.733 29.583 1.00 10.32 94 ASN C C 1
ATOM 2891 O O . ASN C 1 95 ? 29.378 16.122 29.167 1.00 9.82 94 ASN C O 1
ATOM 2896 N N . ARG C 1 96 ? 30.742 17.879 29.041 1.00 12.78 95 ARG C N 1
ATOM 2897 C CA . ARG C 1 96 ? 30.161 18.355 27.789 1.00 13.14 95 ARG C CA 1
ATOM 2898 C C . ARG C 1 96 ? 30.684 17.615 26.547 1.00 14.70 95 ARG C C 1
ATOM 2899 O O . ARG C 1 96 ? 29.956 17.450 25.565 1.00 11.13 95 ARG C O 1
ATOM 2907 N N . GLU C 1 97 ? 31.932 17.155 26.602 1.00 13.32 96 GLU C N 1
ATOM 2908 C CA . GLU C 1 97 ? 32.600 16.646 25.410 1.00 14.37 96 GLU C CA 1
ATOM 2909 C C . GLU C 1 97 ? 32.568 15.142 25.239 1.00 12.56 96 GLU C C 1
ATOM 2910 O O . GLU C 1 97 ? 32.935 14.679 24.180 1.00 13.90 96 GLU C O 1
ATOM 2916 N N . ASP C 1 98 ? 32.167 14.398 26.276 1.00 10.61 97 ASP C N 1
ATOM 2917 C CA . ASP C 1 98 ? 31.986 12.945 26.179 1.00 10.33 97 ASP C CA 1
ATOM 2918 C C . ASP C 1 98 ? 30.796 12.561 27.071 1.00 11.44 97 ASP C C 1
ATOM 2919 O O . ASP C 1 98 ? 30.161 13.430 27.651 1.00 13.10 97 ASP C O 1
ATOM 2924 N N . LEU C 1 99 ? 30.456 11.285 27.093 1.00 9.79 98 LEU C N 1
ATOM 2925 C CA . LEU C 1 99 ? 29.281 10.829 27.863 1.00 11.96 98 LEU C CA 1
ATOM 2926 C C . LEU C 1 99 ? 29.614 10.347 29.300 1.00 12.24 98 LEU C C 1
ATOM 2927 O O . LEU C 1 99 ? 28.823 9.671 29.919 1.00 13.08 98 LEU C O 1
ATOM 2932 N N . ASN C 1 100 ? 30.725 10.798 29.889 1.00 12.17 99 ASN C N 1
ATOM 2933 C CA . ASN C 1 100 ? 31.017 10.445 31.272 1.00 13.03 99 ASN C CA 1
ATOM 2934 C C . ASN C 1 100 ? 30.488 11.457 32.269 1.00 11.19 99 ASN C C 1
ATOM 2935 O O . ASN C 1 100 ? 30.298 12.651 31.941 1.00 11.03 99 ASN C O 1
ATOM 2940 N N . ARG C 1 101 ? 30.297 10.986 33.509 1.00 12.39 100 ARG C N 1
ATOM 2941 C CA . ARG C 1 101 ? 29.989 11.865 34.648 1.00 13.12 100 ARG C CA 1
ATOM 2942 C C . ARG C 1 101 ? 31.325 12.465 35.134 1.00 12.41 100 ARG C C 1
ATOM 2943 O O . ARG C 1 101 ? 32.377 11.958 34.800 1.00 11.67 100 ARG C O 1
ATOM 2951 N N . ALA C 1 102 ? 31.262 13.552 35.896 1.00 11.16 101 ALA C N 1
ATOM 2952 C CA . ALA C 1 102 ? 32.432 14.213 36.461 1.00 11.76 101 ALA C CA 1
ATOM 2953 C C . ALA C 1 102 ? 32.473 14.286 37.989 1.00 14.02 101 ALA C C 1
ATOM 2954 O O . ALA C 1 102 ? 33.558 14.419 38.559 1.00 15.20 101 ALA C O 1
ATOM 2956 N N . GLY C 1 103 ? 31.325 14.253 38.643 1.00 13.92 102 GLY C N 1
ATOM 2957 C CA . GLY C 1 103 ? 31.281 14.290 40.075 1.00 14.86 102 GLY C CA 1
ATOM 2958 C C . GLY C 1 103 ? 29.929 14.720 40.579 1.00 13.73 102 GLY C C 1
ATOM 2959 O O . GLY C 1 103 ? 28.968 14.875 39.799 1.00 13.47 102 GLY C O 1
ATOM 2960 N N . SER C 1 104 ? 29.851 14.848 41.902 1.00 14.08 103 SER C N 1
ATOM 2961 C CA . SER C 1 104 ? 28.633 15.300 42.587 1.00 13.09 103 SER C CA 1
ATOM 2962 C C . SER C 1 104 ? 28.987 15.911 43.933 1.00 12.42 103 SER C C 1
ATOM 2963 O O . SER C 1 104 ? 30.137 15.767 44.438 1.00 12.15 103 SER C O 1
ATOM 2966 N N . ALA C 1 105 ? 28.013 16.605 44.528 1.00 11.91 104 ALA C N 1
ATOM 2967 C CA . ALA C 1 105 ? 28.226 17.218 45.823 1.00 11.07 104 ALA C CA 1
ATOM 2968 C C . ALA C 1 105 ? 26.900 17.581 46.485 1.00 11.80 104 ALA C C 1
ATOM 2969 O O . ALA C 1 105 ? 25.871 17.720 45.804 1.00 11.02 104 ALA C O 1
ATOM 2971 N N . PHE C 1 106 ? 27.012 17.764 47.796 1.00 12.10 105 PHE C N 1
ATOM 2972 C CA . PHE C 1 106 ? 25.996 18.361 48.617 1.00 12.20 105 PHE C CA 1
ATOM 2973 C C . PHE C 1 106 ? 26.427 19.845 48.773 1.00 10.97 105 PHE C C 1
ATOM 2974 O O . PHE C 1 106 ? 27.569 20.173 49.095 1.00 12.91 105 PHE C O 1
ATOM 2982 N N . VAL C 1 107 ? 25.481 20.734 48.589 1.00 8.86 106 VAL C N 1
ATOM 2983 C CA . VAL C 1 107 ? 25.738 22.162 48.665 1.00 10.21 106 VAL C CA 1
ATOM 2984 C C . VAL C 1 107 ? 24.827 22.866 49.710 1.00 11.90 106 VAL C C 1
ATOM 2985 O O . VAL C 1 107 ? 23.620 22.642 49.727 1.00 11.42 106 VAL C O 1
ATOM 2989 N N . LYS C 1 108 ? 25.433 23.679 50.566 1.00 10.79 107 LYS C N 1
ATOM 2990 C CA . LYS C 1 108 ? 24.737 24.521 51.546 1.00 13.03 107 LYS C CA 1
ATOM 2991 C C . LYS C 1 108 ? 25.087 25.993 51.305 1.00 14.53 107 LYS C C 1
ATOM 2992 O O . LYS C 1 108 ? 26.261 26.382 51.404 1.00 15.20 107 LYS C O 1
ATOM 2996 N N . ASP C 1 109 ? 24.058 26.811 51.081 1.00 14.36 108 ASP C N 1
ATOM 2997 C CA . ASP C 1 109 ? 24.220 28.213 50.813 1.00 14.75 108 ASP C CA 1
ATOM 2998 C C . ASP C 1 109 ? 23.534 29.048 51.869 1.00 15.01 108 ASP C C 1
ATOM 2999 O O . ASP C 1 109 ? 22.439 28.717 52.285 1.00 16.30 108 ASP C O 1
ATOM 3004 N N . GLN C 1 110 ? 24.213 30.092 52.317 1.00 14.07 109 GLN C N 1
ATOM 3005 C CA A GLN C 1 110 ? 23.642 31.117 53.202 0.50 13.90 109 GLN C CA 1
ATOM 3006 C CA B GLN C 1 110 ? 23.631 31.107 53.187 0.50 14.90 109 GLN C CA 1
ATOM 3007 C C . GLN C 1 110 ? 23.496 32.319 52.281 1.00 13.63 109 GLN C C 1
ATOM 3008 O O . GLN C 1 110 ? 24.470 32.716 51.608 1.00 12.73 109 GLN C O 1
ATOM 3019 N N . VAL C 1 111 ? 22.289 32.883 52.218 1.00 12.53 110 VAL C N 1
ATOM 3020 C CA . VAL C 1 111 ? 21.989 33.982 51.337 1.00 12.91 110 VAL C CA 1
ATOM 3021 C C . VAL C 1 111 ? 21.336 35.116 52.090 1.00 12.42 110 VAL C C 1
ATOM 3022 O O . VAL C 1 111 ? 20.759 34.908 53.171 1.00 10.65 110 VAL C O 1
ATOM 3026 N N . ARG C 1 112 ? 21.448 36.308 51.528 1.00 13.65 111 ARG C N 1
ATOM 3027 C CA . ARG C 1 112 ? 20.857 37.508 52.130 1.00 14.07 111 ARG C CA 1
ATOM 3028 C C . ARG C 1 112 ? 20.229 38.383 51.076 1.00 13.00 111 ARG C C 1
ATOM 3029 O O . ARG C 1 112 ? 20.754 38.464 49.971 1.00 11.69 111 ARG C O 1
ATOM 3033 N N . LYS C 1 113 ? 19.129 39.061 51.434 1.00 11.16 112 LYS C N 1
ATOM 3034 C CA . LYS C 1 113 ? 18.449 39.970 50.550 1.00 12.15 112 LYS C CA 1
ATOM 3035 C C . LYS C 1 113 ? 18.920 41.368 50.939 1.00 13.17 112 LYS C C 1
ATOM 3036 O O . LYS C 1 113 ? 18.725 41.776 52.074 1.00 14.57 112 LYS C O 1
ATOM 3042 N N . ILE C 1 114 ? 19.619 42.022 50.009 1.00 13.21 113 ILE C N 1
ATOM 3043 C CA . ILE C 1 114 ? 20.268 43.343 50.192 1.00 15.11 113 ILE C CA 1
ATOM 3044 C C . ILE C 1 114 ? 19.670 44.263 49.153 1.00 14.20 113 ILE C C 1
ATOM 3045 O O . ILE C 1 114 ? 19.770 43.979 47.976 1.00 12.99 113 ILE C O 1
ATOM 3050 N N . ASN C 1 115 ? 19.066 45.375 49.585 1.00 16.97 114 ASN C N 1
ATOM 3051 C CA . ASN C 1 115 ? 18.431 46.317 48.694 1.00 17.52 114 ASN C CA 1
ATOM 3052 C C . ASN C 1 115 ? 17.525 45.645 47.637 1.00 17.68 114 ASN C C 1
ATOM 3053 O O . ASN C 1 115 ? 17.570 45.958 46.456 1.00 19.77 114 ASN C O 1
ATOM 3058 N N . GLY C 1 116 ? 16.751 44.657 48.084 1.00 18.27 115 GLY C N 1
ATOM 3059 C CA . GLY C 1 116 ? 15.760 43.982 47.258 1.00 17.95 115 GLY C CA 1
ATOM 3060 C C . GLY C 1 116 ? 16.192 42.842 46.375 1.00 18.17 115 GLY C C 1
ATOM 3061 O O . GLY C 1 116 ? 15.375 42.355 45.623 1.00 18.12 115 GLY C O 1
ATOM 3062 N N . LYS C 1 117 ? 17.439 42.384 46.492 1.00 16.26 116 LYS C N 1
ATOM 3063 C CA . LYS C 1 117 ? 17.944 41.318 45.655 1.00 15.38 116 LYS C CA 1
ATOM 3064 C C . LYS C 1 117 ? 18.729 40.347 46.516 1.00 14.94 116 LYS C C 1
ATOM 3065 O O . LYS C 1 117 ? 19.425 40.768 47.435 1.00 13.39 116 LYS C O 1
ATOM 3071 N N . TRP C 1 118 ? 18.641 39.058 46.181 1.00 12.24 117 TRP C N 1
ATOM 3072 C CA . TRP C 1 118 ? 19.309 37.997 46.901 1.00 13.26 117 TRP C CA 1
ATOM 3073 C C . TRP C 1 118 ? 20.750 37.772 46.425 1.00 13.02 117 TRP C C 1
ATOM 3074 O O . TRP C 1 118 ? 21.045 37.815 45.215 1.00 11.95 117 TRP C O 1
ATOM 3085 N N . TYR C 1 119 ? 21.622 37.511 47.398 1.00 13.07 118 TYR C N 1
ATOM 3086 C CA . TYR C 1 119 ? 23.033 37.251 47.165 1.00 13.31 118 TYR C CA 1
ATOM 3087 C C . TYR C 1 119 ? 23.525 36.083 47.995 1.00 12.46 118 TYR C C 1
ATOM 3088 O O . TYR C 1 119 ? 22.999 35.833 49.053 1.00 11.32 118 TYR C O 1
ATOM 3097 N N . LEU C 1 120 ? 24.573 35.423 47.516 1.00 9.77 119 LEU C N 1
ATOM 3098 C CA . LEU C 1 120 ? 25.289 34.394 48.250 1.00 10.26 119 LEU C CA 1
ATOM 3099 C C . LEU C 1 120 ? 26.243 35.090 49.223 1.00 10.72 119 LEU C C 1
ATOM 3100 O O . LEU C 1 120 ? 26.989 35.990 48.814 1.00 12.42 119 LEU C O 1
ATOM 3105 N N . ILE C 1 121 ? 26.190 34.690 50.481 1.00 10.80 120 ILE C N 1
ATOM 3106 C CA . ILE C 1 121 ? 27.122 35.128 51.532 1.00 12.61 120 ILE C CA 1
ATOM 3107 C C . ILE C 1 121 ? 28.146 34.027 51.768 1.00 13.13 120 ILE C C 1
ATOM 3108 O O . ILE C 1 121 ? 29.327 34.303 51.919 1.00 14.07 120 ILE C O 1
ATOM 3113 N N . LEU C 1 122 ? 27.683 32.788 51.876 1.00 11.92 121 LEU C N 1
ATOM 3114 C CA . LEU C 1 122 ? 28.582 31.637 52.032 1.00 13.71 121 LEU C CA 1
ATOM 3115 C C . LEU C 1 122 ? 28.038 30.433 51.258 1.00 15.17 121 LEU C C 1
ATOM 3116 O O . LEU C 1 122 ? 26.891 30.071 51.460 1.00 16.72 121 LEU C O 1
ATOM 3121 N N . ARG C 1 123 ? 28.849 29.860 50.359 1.00 14.68 122 ARG C N 1
ATOM 3122 C CA A ARG C 1 123 ? 28.487 28.654 49.652 0.50 15.49 122 ARG C CA 1
ATOM 3123 C CA B ARG C 1 123 ? 28.485 28.631 49.659 0.50 13.63 122 ARG C CA 1
ATOM 3124 C C . ARG C 1 123 ? 29.492 27.585 50.101 1.00 14.01 122 ARG C C 1
ATOM 3125 O O . ARG C 1 123 ? 30.713 27.796 49.958 1.00 13.64 122 ARG C O 1
ATOM 3140 N N . GLN C 1 124 ? 28.979 26.470 50.641 1.00 13.57 123 GLN C N 1
ATOM 3141 C CA . GLN C 1 124 ? 29.801 25.367 51.096 1.00 12.58 123 GLN C CA 1
ATOM 3142 C C . GLN C 1 124 ? 29.507 24.179 50.219 1.00 14.25 123 GLN C C 1
ATOM 3143 O O . GLN C 1 124 ? 28.354 23.704 50.196 1.00 13.61 123 GLN C O 1
ATOM 3149 N N . ILE C 1 125 ? 30.520 23.663 49.532 1.00 12.11 124 ILE C N 1
ATOM 3150 C CA . ILE C 1 125 ? 30.341 22.497 48.659 1.00 14.55 124 ILE C CA 1
ATOM 3151 C C . ILE C 1 125 ? 31.075 21.307 49.264 1.00 14.17 124 ILE C C 1
ATOM 3152 O O . ILE C 1 125 ? 32.282 21.422 49.535 1.00 15.67 124 ILE C O 1
ATOM 3157 N N . GLU C 1 126 ? 30.368 20.196 49.476 1.00 13.65 125 GLU C N 1
ATOM 3158 C CA . GLU C 1 126 ? 30.876 18.965 50.095 1.00 14.94 125 GLU C CA 1
ATOM 3159 C C . GLU C 1 126 ? 30.855 17.970 48.971 1.00 13.24 125 GLU C C 1
ATOM 3160 O O . GLU C 1 126 ? 29.829 17.380 48.635 1.00 12.54 125 GLU C O 1
ATOM 3163 N N . VAL C 1 127 ? 31.994 17.880 48.302 1.00 13.86 126 VAL C N 1
ATOM 3164 C CA A VAL C 1 127 ? 32.161 17.028 47.135 0.50 13.74 126 VAL C CA 1
ATOM 3165 C CA B VAL C 1 127 ? 32.092 17.025 47.122 0.50 13.54 126 VAL C CA 1
ATOM 3166 C C . VAL C 1 127 ? 32.151 15.545 47.496 1.00 12.82 126 VAL C C 1
ATOM 3167 O O . VAL C 1 127 ? 32.714 15.145 48.514 1.00 14.72 126 VAL C O 1
ATOM 3174 N N . ASP C 1 128 ? 31.527 14.736 46.668 1.00 12.15 127 ASP C N 1
ATOM 3175 C CA . ASP C 1 128 ? 31.501 13.299 46.874 1.00 12.23 127 ASP C CA 1
ATOM 3176 C C . ASP C 1 128 ? 32.858 12.701 46.505 1.00 13.61 127 ASP C C 1
ATOM 3177 O O . ASP C 1 128 ? 33.587 13.283 45.716 1.00 14.46 127 ASP C O 1
ATOM 3182 N N . PRO C 1 129 ? 33.206 11.517 47.068 1.00 13.69 128 PRO C N 1
ATOM 3183 C CA . PRO C 1 129 ? 34.573 10.979 46.794 1.00 13.93 128 PRO C CA 1
ATOM 3184 C C . PRO C 1 129 ? 34.930 10.503 45.362 1.00 13.99 128 PRO C C 1
ATOM 3185 O O . PRO C 1 129 ? 36.107 10.198 45.104 1.00 11.94 128 PRO C O 1
ATOM 3189 N N . SER C 1 130 ? 33.961 10.480 44.448 1.00 12.29 129 SER C N 1
ATOM 3190 C CA . SER C 1 130 ? 34.192 10.150 43.049 1.00 14.08 129 SER C CA 1
ATOM 3191 C C . SER C 1 130 ? 35.018 11.173 42.269 1.00 14.76 129 SER C C 1
ATOM 3192 O O . SER C 1 130 ? 35.500 10.833 41.193 1.00 16.82 129 SER C O 1
ATOM 3195 N N . LEU C 1 131 ? 35.112 12.412 42.747 1.00 13.04 130 LEU C N 1
ATOM 3196 C CA . LEU C 1 131 ? 35.826 13.435 42.037 1.00 14.64 130 LEU C CA 1
ATOM 3197 C C . LEU C 1 131 ? 37.238 12.950 41.674 1.00 17.01 130 LEU C C 1
ATOM 3198 O O . LEU C 1 131 ? 38.045 12.661 42.584 1.00 16.92 130 LEU C O 1
ATOM 3203 N N . PRO C 1 132 ? 37.521 12.842 40.358 1.00 18.72 131 PRO C N 1
ATOM 3204 C CA . PRO C 1 132 ? 38.847 12.387 39.906 1.00 20.73 131 PRO C CA 1
ATOM 3205 C C . PRO C 1 132 ? 40.040 13.033 40.644 1.00 22.27 131 PRO C C 1
ATOM 3206 O O . PRO C 1 132 ? 40.962 12.303 41.054 1.00 23.17 131 PRO C O 1
ATOM 3210 N N . LEU C 1 133 ? 39.995 14.354 40.841 1.00 24.79 132 LEU C N 1
ATOM 3211 C CA . LEU C 1 133 ? 41.042 15.111 41.552 1.00 26.30 132 LEU C CA 1
ATOM 3212 C C . LEU C 1 133 ? 41.344 14.554 42.949 1.00 28.79 132 LEU C C 1
ATOM 3213 O O . LEU C 1 133 ? 42.507 14.522 43.353 1.00 29.83 132 LEU C O 1
ATOM 3218 N N . LEU C 1 134 ? 40.311 14.106 43.658 1.00 30.70 133 LEU C N 1
ATOM 3219 C CA . LEU C 1 134 ? 40.467 13.494 44.978 1.00 33.60 133 LEU C CA 1
ATOM 3220 C C . LEU C 1 134 ? 41.089 12.085 44.936 1.00 37.14 133 LEU C C 1
ATOM 3221 O O . LEU C 1 134 ? 41.621 11.642 45.950 1.00 38.17 133 LEU C O 1
ATOM 3226 N N . GLN C 1 135 ? 41.052 11.393 43.791 1.00 40.70 134 GLN C N 1
ATOM 3227 C CA . GLN C 1 135 ? 41.629 10.028 43.678 1.00 43.15 134 GLN C CA 1
ATOM 3228 C C . GLN C 1 135 ? 43.158 9.996 43.897 1.00 43.76 134 GLN C C 1
ATOM 3229 O O . GLN C 1 135 ? 43.911 10.800 43.334 1.00 44.92 134 GLN C O 1
#

Radius of gyration: 20.41 Å; Cα contacts (8 Å, |Δi|>4): 919; chains: 3; bounding box: 48×53×50 Å

Sequence (386 aa):
ELTALDKLEIELAARFESLDKKEDVENYLATFASDGALQGFWGIIAKGKEELRQGFYALDTFARGKRHCSSNAIIQGNYDEATESYLTVVNREDLNRAGSAFVKDQVRKINGKWYLILRQIEVDPSLPLLELTALDKLEIELAARFESSLDKKEDVENYLATFASDGALQGFWGIAKGKEELRQGFYALDTFARGKRHCSSSNAIIQGNYDEATESYLTVVNREEDLNRAGSAFVKDQVRKINGKWYLILRQIEVVDPSLPLLQELTALDKLEIELAARFESLDKEDVENYLATFASDGALQGFWWGIAKGKEELRQGFYALDTFARGKRHCSSNAIIQGNYDEATTESYLTVVNREDLNRAGSAFVKDQQVRKINGKWYLILRRQIEVVDPSLPLLQ